Protein AF-0000000076642775 (afdb_homodimer)

InterPro domains:
  IPR006139 D-isomer specific 2-hydroxyacid dehydrogenase, catalytic domain [PF00389] (31-309)
  IPR006140 D-isomer specific 2-hydroxyacid dehydrogenase, NAD-binding domain [PF02826] (105-279)
  IPR036291 NAD(P)-binding domain superfamily [SSF51735] (96-280)
  IPR050223 D-isomer specific 2-hydroxyacid dehydrogenase [PTHR10996] (38-307)

Radius of gyration: 27.58 Å; Cα contacts (8 Å, |Δi|>4): 1454; chains: 2; bounding box: 55×89×61 Å

Organism: NCBI:txid1194090

pLDDT: mean 93.93, std 5.9, range [63.41, 98.88]

Foldseek 3Di:
DEEEEEACPLVVLVVLQVVLQVVYHYDYDYQVCCLVCQQPHAEYEYDPHAAELVSVVSHDHQEYEYLADDPPRYPVVSSVVSNHWYFYDFCLQQCLLLLLLVVQVVLVVCLQQVVVCVVVCVVVVHPDDDDGHALAPFEEEEEDCGNNNLSNLQVSVVSNYAYEYEDQCCVVDDHPNHPYYHYPVCLLVRQQRHLEYEYADEDDPVQFCVPAQVSLLSHQFQHEYEYLHEQRNHDVVSVLVCQVVSRYQEYEYAYHPDPPDDPVPSNVVGRYHYHPNCSSVDPRNSNRSSVLSSQQVVCVVVVHHRPRTPDDD/DEEEEEACPLVVLVVLQVVLQVVYHYDYDYQVCCLVCQQPHAEYEYDPHAAELVSVVSHDHQEYEYLADDPPRYPQVSSVVSNHWYFYDFCLQQCLLLLLLVVQVVLVVCLQQVVVCVVVCVVVVHPDDDDGHALAPFEEEEEDCGSNNLSNLQVSVVSNYAYEYEDQCCVVDDHPNHPYYHYPVCLLVRQQRHLEYEYADEDDPVQFCVPAQVSLLSHQFQHEYEYLHEQRNHDVVSVLVCQVVSRYQEYEYAYHPDPPDDPVPSNVVGRYHYHPNCSSVDPRNSNRSSVLSSQQVVCVVVVHHRPRTPDDD

Secondary structure (DSSP, 8-state):
-EEEEE--TTTHHHHHHGGGGTTSEEEEE-GGGGGGTGGG-SEEEESS--B-HHHHHH----EEE-SSS--TTB-HHHHHHTT-EEE---GGGTSHHHHHHHHHHHHHHHHHTTGGGHHHHHHTT--S-S-B--STT-EEEEE--SHHHHHHHHHHHHTT-EEEEE-S-GGG---TT-SEEE-GGGHHHHHTT-SEEEE-PPP-GGGTT-B-HHHHHTSPTT-EEEE-S-GGGB-HHHHHHHHHTTSSSEEEES--SSSSPPTT-GGGGSSEEE--S-TT-BHHHHHHHHHHHHHHHHHHHTTPPPTTBSS--/-EEEEE--TTTHHHHHHGGGGTTSEEEEE-GGGGGGTGGG-SEEEESS--B-HHHHHH----EEE-SSS--TTB-HHHHHHTT-EEE---GGGTSHHHHHHHHHHHHHHHHHTTGGGHHHHHHTT--S-S-B--STT-EEEEE--SHHHHHHHHHHHHTT-EEEEE-S-GGG-PPTT-SEEE-GGGHHHHHTT-SEEEE-PPP-GGGTT-B-HHHHHTSPTT-EEEE-S-GGGB-HHHHHHHHHTTSSSEEEES--SSSSPPTT-GGGGSSEEE-SS-TT-BHHHHHHHHHHHHHHHHHHHTTPPPTTBSS--

Structure (mmCIF, N/CA/C/O backbone):
data_AF-0000000076642775-model_v1
#
loop_
_entity.id
_entity.type
_entity.pdbx_description
1 polymer 'Phosphoglycerate dehydrogenase'
#
loop_
_atom_site.group_PDB
_atom_site.id
_atom_site.type_symbol
_atom_site.label_atom_id
_atom_site.label_alt_id
_atom_site.label_comp_id
_atom_site.label_asym_id
_atom_site.label_entity_id
_atom_site.label_seq_id
_atom_site.pdbx_PDB_ins_code
_atom_site.Cartn_x
_atom_site.Cartn_y
_atom_site.Cartn_z
_atom_site.occupancy
_atom_site.B_iso_or_equiv
_atom_site.auth_seq_id
_atom_site.auth_comp_id
_atom_site.auth_asym_id
_atom_site.auth_atom_id
_atom_site.pdbx_PDB_model_num
ATOM 1 N N . MET A 1 1 ? -13.242 35.156 22.125 1 94.12 1 MET A N 1
ATOM 2 C CA . MET A 1 1 ? -11.938 35.375 21.5 1 94.12 1 MET A CA 1
ATOM 3 C C . MET A 1 1 ? -12.047 35.312 19.984 1 94.12 1 MET A C 1
ATOM 5 O O . MET A 1 1 ? -12.883 34.594 19.453 1 94.12 1 MET A O 1
ATOM 9 N N . ASN A 1 2 ? -11.219 36.156 19.344 1 96.5 2 ASN A N 1
ATOM 10 C CA . ASN A 1 2 ? -11.172 36.188 17.891 1 96.5 2 ASN A CA 1
ATOM 11 C C . ASN A 1 2 ? -10.039 35.344 17.344 1 96.5 2 ASN A C 1
ATOM 13 O O . ASN A 1 2 ? -8.875 35.531 17.703 1 96.5 2 ASN A O 1
ATOM 17 N N . ILE A 1 3 ? -10.469 34.375 16.5 1 95.62 3 ILE A N 1
ATOM 18 C CA . ILE A 1 3 ? -9.5 33.438 15.906 1 95.62 3 ILE A CA 1
ATOM 19 C C . ILE A 1 3 ? -9.383 33.719 14.406 1 95.62 3 ILE A C 1
ATOM 21 O O . ILE A 1 3 ? -10.398 33.844 13.711 1 95.62 3 ILE A O 1
ATOM 25 N N . LEU A 1 4 ? -8.133 33.875 13.953 1 93.31 4 LEU A N 1
ATOM 26 C CA . LEU A 1 4 ? -7.883 34.094 12.539 1 93.31 4 LEU A CA 1
ATOM 27 C C . LEU A 1 4 ? -7.172 32.906 11.906 1 93.31 4 LEU A C 1
ATOM 29 O O . LEU A 1 4 ? -6.047 32.594 12.289 1 93.31 4 LEU A O 1
ATOM 33 N N . PHE A 1 5 ? -7.836 32.25 11.023 1 91.12 5 PHE A N 1
ATOM 34 C CA . PHE A 1 5 ? -7.227 31.203 10.203 1 91.12 5 PHE A CA 1
ATOM 35 C C . PHE A 1 5 ? -6.691 31.781 8.898 1 91.12 5 PHE A C 1
ATOM 37 O O . PHE A 1 5 ? -7.457 32.281 8.07 1 91.12 5 PHE A O 1
ATOM 44 N N . CYS A 1 6 ? -5.352 31.641 8.797 1 87.5 6 CYS A N 1
ATOM 45 C CA . CYS A 1 6 ? -4.672 32.344 7.711 1 87.5 6 CYS A CA 1
ATOM 46 C C . CYS A 1 6 ? -4.258 31.359 6.617 1 87.5 6 CYS A C 1
ATOM 48 O O . CYS A 1 6 ? -3.207 30.734 6.711 1 87.5 6 CYS A O 1
ATOM 50 N N . GLY A 1 7 ? -5.035 31.328 5.531 1 77.12 7 GLY A N 1
ATOM 51 C CA . GLY A 1 7 ? -4.668 30.516 4.383 1 77.12 7 GLY A CA 1
ATOM 52 C C . GLY A 1 7 ? -5.828 29.719 3.824 1 77.12 7 GLY A C 1
ATOM 53 O O . GLY A 1 7 ? -6.707 29.281 4.574 1 77.12 7 GLY A O 1
ATOM 54 N N . GLU A 1 8 ? -5.906 29.672 2.562 1 68.25 8 GLU A N 1
ATOM 55 C CA . GLU A 1 8 ? -6.996 28.938 1.918 1 68.25 8 GLU A CA 1
ATOM 56 C C . GLU A 1 8 ? -6.512 27.594 1.368 1 68.25 8 GLU A C 1
ATOM 58 O O . GLU A 1 8 ? -7.293 26.844 0.789 1 68.25 8 GLU A O 1
ATOM 63 N N . GLY A 1 9 ? -5.152 27.438 1.604 1 65.69 9 GLY A N 1
ATOM 64 C CA . GLY A 1 9 ? -4.672 26.125 1.175 1 65.69 9 GLY A CA 1
ATOM 65 C C . GLY A 1 9 ? -5.137 25 2.074 1 65.69 9 GLY A C 1
ATOM 66 O O . GLY A 1 9 ? -5.523 25.234 3.221 1 65.69 9 GLY A O 1
ATOM 67 N N . PHE A 1 10 ? -5.266 23.75 1.593 1 67.06 10 PHE A N 1
ATOM 68 C CA . PHE A 1 10 ? -5.73 22.594 2.344 1 67.06 10 PHE A CA 1
ATOM 69 C C . PHE A 1 10 ? -7.098 22.859 2.963 1 67.06 10 PHE A C 1
ATOM 71 O O . PHE A 1 10 ? -7.312 22.578 4.145 1 67.06 10 PHE A O 1
ATOM 78 N N . SER A 1 11 ? -7.852 23.516 2.27 1 63.41 11 SER A N 1
ATOM 79 C CA . SER A 1 11 ? -9.102 24.141 2.695 1 63.41 11 SER A CA 1
ATOM 80 C C . SER A 1 11 ? -9.977 23.156 3.459 1 63.41 11 SER A C 1
ATOM 82 O O . SER A 1 11 ? -10.68 23.531 4.395 1 63.41 11 SER A O 1
ATOM 84 N N . ASN A 1 12 ? -9.766 21.953 3.289 1 78.19 12 ASN A N 1
ATOM 85 C CA . ASN A 1 12 ? -10.633 21 3.975 1 78.19 12 ASN A CA 1
ATOM 86 C C . ASN A 1 12 ? -10.242 20.844 5.441 1 78.19 12 ASN A C 1
ATOM 88 O O . ASN A 1 12 ? -11.023 20.344 6.246 1 78.19 12 ASN A O 1
ATOM 92 N N . ALA A 1 13 ? -9.133 21.375 5.73 1 81.25 13 ALA A N 1
ATOM 93 C CA . ALA A 1 13 ? -8.688 21.344 7.121 1 81.25 13 ALA A CA 1
ATOM 94 C C . ALA A 1 13 ? -9.625 22.141 8.016 1 81.25 13 ALA A C 1
ATOM 96 O O . ALA A 1 13 ? -9.961 21.703 9.117 1 81.25 13 ALA A O 1
ATOM 97 N N . ILE A 1 14 ? -10.117 23.234 7.52 1 84.44 14 ILE A N 1
ATOM 98 C CA . ILE A 1 14 ? -10.93 24.172 8.281 1 84.44 14 ILE A CA 1
ATOM 99 C C . ILE A 1 14 ? -12.289 23.531 8.594 1 84.44 14 ILE A C 1
ATOM 101 O O . ILE A 1 14 ? -12.891 23.812 9.633 1 84.44 14 ILE A O 1
ATOM 105 N N . ASP A 1 15 ? -12.688 22.703 7.734 1 89.06 15 ASP A N 1
ATOM 106 C CA . ASP A 1 15 ? -13.977 22.047 7.91 1 89.06 15 ASP A CA 1
ATOM 107 C C . ASP A 1 15 ? -13.992 21.188 9.172 1 89.06 15 ASP A C 1
ATOM 109 O O . ASP A 1 15 ? -15.039 21 9.797 1 89.06 15 ASP A O 1
ATOM 113 N N . HIS A 1 16 ? -12.852 20.734 9.594 1 90.88 16 HIS A N 1
ATOM 114 C CA . HIS A 1 16 ? -12.75 19.922 10.789 1 90.88 16 HIS A CA 1
ATOM 115 C C . HIS A 1 16 ? -12.625 20.781 12.039 1 90.88 16 HIS A C 1
ATOM 117 O O . HIS A 1 16 ? -12.891 20.312 13.156 1 90.88 16 HIS A O 1
ATOM 123 N N . LEU A 1 17 ? -12.242 21.969 11.805 1 91 17 LEU A N 1
ATOM 124 C CA . LE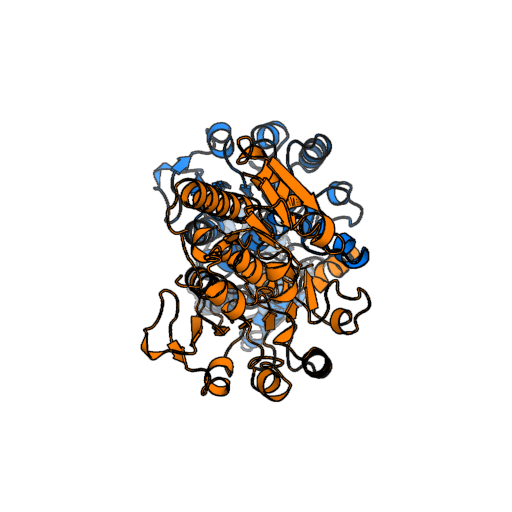U A 1 17 ? -11.984 22.875 12.922 1 91 17 LEU A CA 1
ATOM 125 C C . LEU A 1 17 ? -13.227 23.688 13.273 1 91 17 LEU A C 1
ATOM 127 O O . LEU A 1 17 ? -13.531 23.891 14.445 1 91 17 LEU A O 1
ATOM 131 N N . LYS A 1 18 ? -13.992 24.078 12.273 1 91.44 18 LYS A N 1
ATOM 132 C CA . LYS A 1 18 ? -15.094 25.031 12.391 1 91.44 18 LYS A CA 1
ATOM 133 C C . LYS A 1 18 ? -16.125 24.562 13.414 1 91.44 18 LYS A C 1
ATOM 135 O O . LYS A 1 18 ? -16.5 25.312 14.312 1 91.44 18 LYS A O 1
ATOM 140 N N . PRO A 1 19 ? -16.531 23.328 13.32 1 93.5 19 PRO A N 1
ATOM 141 C CA . PRO A 1 19 ? -17.578 22.891 14.258 1 93.5 19 PRO A CA 1
ATOM 142 C C . PRO A 1 19 ? -17.094 22.875 15.703 1 93.5 19 PRO A C 1
ATOM 144 O O . PRO A 1 19 ? -17.891 23 16.625 1 93.5 19 PRO A O 1
ATOM 147 N N . LEU A 1 20 ? -15.836 22.797 15.93 1 94.38 20 LEU A N 1
ATOM 148 C CA . LEU A 1 20 ? -15.273 22.672 17.266 1 94.38 20 LEU A CA 1
ATOM 149 C C . LEU A 1 20 ? -15.016 24.031 17.891 1 94.38 20 LEU A C 1
ATOM 151 O O . LEU A 1 20 ? -14.75 24.141 19.094 1 94.38 20 LEU A O 1
ATOM 155 N N . LEU A 1 21 ? -15.102 25.094 17.078 1 94.69 21 LEU A N 1
ATOM 156 C CA . LEU A 1 21 ? -14.789 26.438 17.531 1 94.69 21 LEU A CA 1
ATOM 157 C C . LEU A 1 21 ? -16.031 27.312 17.547 1 94.69 21 LEU A C 1
ATOM 159 O O . LEU A 1 21 ? -15.945 28.531 17.391 1 94.69 21 LEU A O 1
ATOM 163 N N . SER A 1 22 ? -17.156 26.703 17.719 1 92.62 22 SER A N 1
ATOM 164 C CA . SER A 1 22 ? -18.438 27.406 17.641 1 92.62 22 SER A CA 1
ATOM 165 C C . SER A 1 22 ? -18.562 28.469 18.734 1 92.62 22 SER A C 1
ATOM 167 O O . SER A 1 22 ? -19.312 29.438 18.578 1 92.62 22 SER A O 1
ATOM 169 N N . ASP A 1 23 ? -17.812 28.344 19.781 1 94.06 23 ASP A N 1
ATOM 170 C CA . ASP A 1 23 ? -17.891 29.281 20.906 1 94.06 23 ASP A CA 1
ATOM 171 C C . ASP A 1 23 ? -17.016 30.516 20.656 1 94.06 23 ASP A C 1
ATOM 173 O O . ASP A 1 23 ? -17.047 31.469 21.422 1 94.06 23 ASP A O 1
ATOM 177 N N . TYR A 1 24 ? -16.25 30.453 19.562 1 95.94 24 TYR A N 1
ATOM 178 C CA . TYR A 1 24 ? -15.32 31.531 19.25 1 95.94 24 TYR A CA 1
ATOM 179 C C . TYR A 1 24 ? -15.68 32.188 17.938 1 95.94 24 TYR A C 1
ATOM 181 O O . TYR A 1 24 ? -16.531 31.703 17.188 1 95.94 24 TYR A O 1
ATOM 189 N N . ASN A 1 25 ? -15.141 33.438 17.703 1 95.88 25 ASN A N 1
ATOM 190 C CA . ASN A 1 25 ? -15.289 34.125 16.422 1 95.88 25 ASN A CA 1
ATOM 191 C C . ASN A 1 25 ? -14.18 33.719 15.453 1 95.88 25 ASN A C 1
ATOM 193 O O . ASN A 1 25 ? -13.109 34.344 15.445 1 95.88 25 ASN A O 1
ATOM 197 N N . LEU A 1 26 ? -14.531 32.75 14.625 1 93.62 26 LEU A N 1
ATOM 198 C CA . LEU A 1 26 ? -13.547 32.25 13.672 1 93.62 26 LEU A CA 1
ATOM 199 C C . LEU A 1 26 ? -13.656 33 12.344 1 93.62 26 LEU A C 1
ATOM 201 O O . LEU A 1 26 ? -14.727 33 11.727 1 93.62 26 LEU A O 1
ATOM 205 N N . ARG A 1 27 ? -12.57 33.625 11.938 1 92 27 ARG A N 1
ATOM 206 C CA . ARG A 1 27 ? -12.477 34.25 10.625 1 92 27 ARG A CA 1
ATOM 207 C C . ARG A 1 27 ? -11.414 33.562 9.766 1 92 27 ARG A C 1
ATOM 209 O O . ARG A 1 27 ? -10.336 33.25 10.25 1 92 27 ARG A O 1
ATOM 216 N N . ILE A 1 28 ? -11.812 33.375 8.523 1 89.81 28 ILE A N 1
ATOM 217 C CA . ILE A 1 28 ? -10.891 32.812 7.539 1 89.81 28 ILE A CA 1
ATOM 218 C C . ILE A 1 28 ? -10.469 33.906 6.551 1 89.81 28 ILE A C 1
ATOM 220 O O . ILE A 1 28 ? -11.305 34.656 6.059 1 89.81 28 ILE A O 1
ATOM 224 N N . CYS A 1 29 ? -9.156 34 6.336 1 87.75 29 CYS A N 1
ATOM 225 C CA . CYS A 1 29 ? -8.711 35 5.371 1 87.75 29 CYS A CA 1
ATOM 226 C C . CYS A 1 29 ? -7.598 34.438 4.488 1 87.75 29 CYS A C 1
ATOM 228 O O . CYS A 1 29 ? -6.859 33.562 4.902 1 87.75 29 CYS A O 1
ATOM 230 N N . PRO A 1 30 ? -7.539 34.938 3.232 1 85.44 30 PRO A N 1
ATOM 231 C CA . PRO A 1 30 ? -6.41 34.531 2.383 1 85.44 30 PRO A CA 1
ATOM 232 C C . PRO A 1 30 ? -5.074 35.062 2.91 1 85.44 30 PRO A C 1
ATOM 234 O O . PRO A 1 30 ? -5.039 35.969 3.727 1 85.44 30 PRO A O 1
ATOM 237 N N . GLU A 1 31 ? -4.035 34.438 2.434 1 81.69 31 GLU A N 1
ATOM 238 C CA . GLU A 1 31 ? -2.682 34.719 2.906 1 81.69 31 GLU A CA 1
ATOM 239 C C . GLU A 1 31 ? -2.334 36.188 2.734 1 81.69 31 GLU A C 1
ATOM 241 O O . GLU A 1 31 ? -1.617 36.75 3.557 1 81.69 31 GLU A O 1
ATOM 246 N N . ASN A 1 32 ? -2.854 36.844 1.762 1 84 32 ASN A N 1
ATOM 247 C CA . ASN A 1 32 ? -2.463 38.219 1.429 1 84 32 ASN A CA 1
ATOM 248 C C . ASN A 1 32 ? -3.336 39.25 2.146 1 84 32 ASN A C 1
ATOM 250 O O . ASN A 1 32 ? -3.154 40.469 1.977 1 84 32 ASN A O 1
ATOM 254 N N . ARG A 1 33 ? -4.211 38.844 3.08 1 88.5 33 ARG A N 1
ATOM 255 C CA . ARG A 1 33 ? -5.109 39.781 3.748 1 88.5 33 ARG A CA 1
ATOM 256 C C . ARG A 1 33 ? -5.023 39.656 5.262 1 88.5 33 ARG A C 1
ATOM 258 O O . ARG A 1 33 ? -5.879 40.156 5.988 1 88.5 33 ARG A O 1
ATOM 265 N N . VAL A 1 34 ? -4.039 39 5.688 1 89.19 34 VAL A N 1
ATOM 266 C CA . VAL A 1 34 ? -3.891 38.719 7.113 1 89.19 34 VAL A CA 1
ATOM 267 C C . VAL A 1 34 ? -3.752 40.031 7.879 1 89.19 34 VAL A C 1
ATOM 269 O O . VAL A 1 34 ? -4.336 40.188 8.953 1 89.19 34 VAL A O 1
ATOM 272 N N . GLN A 1 35 ? -3.049 40.969 7.328 1 88.81 35 GLN A N 1
ATOM 273 C CA . GLN A 1 35 ? -2.775 42.25 7.977 1 88.81 35 GLN A CA 1
ATOM 274 C C . GLN A 1 35 ? -4.066 43.031 8.242 1 88.81 35 GLN A C 1
ATOM 276 O O . GLN A 1 35 ? -4.152 43.781 9.203 1 88.81 35 GLN A O 1
ATOM 281 N N . ASP A 1 36 ? -5.008 42.75 7.434 1 91.81 36 ASP A N 1
ATOM 282 C CA . ASP A 1 36 ? -6.277 43.469 7.539 1 91.81 36 ASP A CA 1
ATOM 283 C C . ASP A 1 36 ? -7.039 43.062 8.797 1 91.81 36 ASP A C 1
ATOM 285 O O . ASP A 1 36 ? -7.941 43.781 9.25 1 91.81 36 ASP A O 1
ATOM 289 N N . HIS A 1 37 ? -6.637 41.969 9.391 1 92.88 37 HIS A N 1
ATOM 290 C CA . HIS A 1 37 ? -7.477 41.406 10.438 1 92.88 37 HIS A CA 1
ATOM 291 C C . HIS A 1 37 ? -6.684 41.188 11.719 1 92.88 37 HIS A C 1
ATOM 293 O O . HIS A 1 37 ? -7.266 40.969 12.789 1 92.88 37 HIS A O 1
ATOM 299 N N . VAL A 1 38 ? -5.422 41.281 11.711 1 92.75 38 VAL A N 1
ATOM 300 C CA . VAL A 1 38 ? -4.535 40.812 12.781 1 92.75 38 VAL A CA 1
ATOM 301 C C . VAL A 1 38 ? -4.742 41.719 14.016 1 92.75 38 VAL A C 1
ATOM 303 O O . VAL A 1 38 ? -4.586 41.25 15.148 1 92.75 38 VAL A O 1
ATOM 306 N N . ALA A 1 39 ? -5.121 43 13.883 1 92.19 39 ALA A N 1
ATOM 307 C CA . ALA A 1 39 ? -5.273 43.938 14.984 1 92.19 39 ALA A CA 1
ATOM 308 C C . ALA A 1 39 ? -6.387 43.5 15.938 1 92.19 39 ALA A C 1
ATOM 310 O O . ALA A 1 39 ? -6.363 43.812 17.125 1 92.19 39 ALA A O 1
ATOM 311 N N . LYS A 1 40 ? -7.359 42.75 15.492 1 93.94 40 LYS A N 1
ATOM 312 C CA . LYS A 1 40 ? -8.508 42.312 16.297 1 93.94 40 LYS A CA 1
ATOM 313 C C . LYS A 1 40 ? -8.469 40.812 16.562 1 93.94 40 LYS A C 1
ATOM 315 O O . LYS A 1 40 ? -9.5 40.219 16.844 1 93.94 40 LYS A O 1
ATOM 320 N N . THR A 1 41 ? -7.332 40.219 16.422 1 95.5 41 THR A N 1
ATOM 321 C CA . THR A 1 41 ? -7.199 38.781 16.516 1 95.5 41 THR A CA 1
ATOM 322 C C . THR A 1 41 ? -6.52 38.406 17.828 1 95.5 41 THR A C 1
ATOM 324 O O . THR A 1 41 ? -5.555 39.031 18.25 1 95.5 41 THR A O 1
ATOM 327 N N . ASP A 1 42 ? -7.039 37.375 18.469 1 96.69 42 ASP A N 1
ATOM 328 C CA . ASP A 1 42 ? -6.461 36.875 19.719 1 96.69 42 ASP A CA 1
ATOM 329 C C . ASP A 1 42 ? -5.555 35.656 19.438 1 96.69 42 ASP A C 1
ATOM 331 O O . ASP A 1 42 ? -4.59 35.438 20.172 1 96.69 42 ASP A O 1
ATOM 335 N N . VAL A 1 43 ? -5.938 34.844 18.484 1 96.94 43 VAL A N 1
ATOM 336 C CA . VAL A 1 43 ? -5.207 33.625 18.109 1 96.94 43 VAL A CA 1
ATOM 337 C C . VAL A 1 43 ? -5.059 33.562 16.594 1 96.94 43 VAL A C 1
ATOM 339 O O . VAL A 1 43 ? -6.031 33.781 15.859 1 96.94 43 VAL A O 1
ATOM 342 N N . ILE A 1 44 ? -3.854 33.312 16.156 1 95.19 44 ILE A N 1
ATOM 343 C CA . ILE A 1 44 ? -3.609 33.125 14.734 1 95.19 44 ILE A CA 1
ATOM 344 C C . ILE A 1 44 ? -3.303 31.672 14.438 1 95.19 44 ILE A C 1
ATOM 346 O O . ILE A 1 44 ? -2.527 31.031 15.164 1 95.19 44 ILE A O 1
ATOM 350 N N . ILE A 1 45 ? -3.93 31.141 13.438 1 92.88 45 ILE A N 1
ATOM 351 C CA . ILE A 1 45 ? -3.646 29.812 12.914 1 92.88 45 ILE A CA 1
ATOM 352 C C . ILE A 1 45 ? -3.092 29.922 11.5 1 92.88 45 ILE A C 1
ATOM 354 O O . ILE A 1 45 ? -3.852 29.984 10.531 1 92.88 45 ILE A O 1
ATOM 358 N N . PRO A 1 46 ? -1.757 29.891 11.492 1 87.88 46 PRO A N 1
ATOM 359 C CA . PRO A 1 46 ? -1.161 30.031 10.164 1 87.88 46 PRO A CA 1
ATOM 360 C C . PRO A 1 46 ? -1.167 28.719 9.375 1 87.88 46 PRO A C 1
ATOM 362 O O . PRO A 1 46 ? -0.979 27.656 9.945 1 87.88 46 PRO A O 1
ATOM 365 N N . PHE A 1 47 ? -1.426 28.719 8.086 1 72.81 47 PHE A N 1
ATOM 366 C CA . PHE A 1 47 ? -1.277 27.562 7.207 1 72.81 47 PHE A CA 1
ATOM 367 C C . PHE A 1 47 ? -0.156 27.781 6.199 1 72.81 47 PHE A C 1
ATOM 369 O O . PHE A 1 47 ? 0.774 26.984 6.105 1 72.81 47 PHE A O 1
ATOM 376 N N . ILE A 1 48 ? -0.158 28.812 5.387 1 67.38 48 ILE A N 1
ATOM 377 C CA . ILE A 1 48 ? 0.898 29.125 4.43 1 67.38 48 ILE A CA 1
ATOM 378 C C . ILE A 1 48 ? 1.331 30.578 4.594 1 67.38 48 ILE A C 1
ATOM 380 O O . ILE A 1 48 ? 2.096 31.109 3.777 1 67.38 48 ILE A O 1
ATOM 384 N N . THR A 1 49 ? 1.001 31.078 5.688 1 76.25 49 THR A N 1
ATOM 385 C CA . THR A 1 49 ? 1.269 32.5 5.906 1 76.25 49 THR A CA 1
ATOM 386 C C . THR A 1 49 ? 2.428 32.688 6.883 1 76.25 49 THR A C 1
ATOM 388 O O . THR A 1 49 ? 2.451 32.094 7.953 1 76.25 49 THR A O 1
ATOM 391 N N . ASN A 1 50 ? 3.221 33.625 6.527 1 84.12 50 ASN A N 1
ATOM 392 C CA . ASN A 1 50 ? 4.332 33.938 7.414 1 84.12 50 ASN A CA 1
ATOM 393 C C . ASN A 1 50 ? 3.875 34.781 8.602 1 84.12 50 ASN A C 1
ATOM 395 O O . ASN A 1 50 ? 3.178 35.781 8.438 1 84.12 50 ASN A O 1
ATOM 399 N N . VAL A 1 51 ? 4.184 34.375 9.766 1 92 51 VAL A N 1
ATOM 400 C CA . VAL A 1 51 ? 3.953 35.125 11 1 92 51 VAL A CA 1
ATOM 401 C C . VAL A 1 51 ? 5.281 35.625 11.555 1 92 51 VAL A C 1
ATOM 403 O O . VAL A 1 51 ? 5.84 35.031 12.484 1 92 51 VAL A O 1
ATOM 406 N N . ASP A 1 52 ? 5.707 36.75 10.977 1 92.88 52 ASP A N 1
ATOM 407 C CA . ASP A 1 52 ? 6.996 37.312 11.359 1 92.88 52 ASP A CA 1
ATOM 408 C C . ASP A 1 52 ? 6.812 38.469 12.352 1 92.88 52 ASP A C 1
ATOM 410 O O . ASP A 1 52 ? 5.695 38.75 12.805 1 92.88 52 ASP A O 1
ATOM 414 N N . GLU A 1 53 ? 7.902 39.094 12.664 1 94.19 53 GLU A N 1
ATOM 415 C CA . GLU A 1 53 ? 7.891 40.156 13.656 1 94.19 53 GLU A CA 1
ATOM 416 C C . GLU A 1 53 ? 7.023 41.312 13.203 1 94.19 53 GLU A C 1
ATOM 418 O O . GLU A 1 53 ? 6.328 41.938 14.008 1 94.19 53 GLU A O 1
ATOM 423 N N . LYS A 1 54 ? 7.055 41.562 11.93 1 92.94 54 LYS A N 1
ATOM 424 C CA . LYS A 1 54 ? 6.266 42.688 11.383 1 92.94 54 LYS A CA 1
ATOM 425 C C . LYS A 1 54 ? 4.777 42.469 11.633 1 92.94 54 LYS A C 1
ATOM 427 O O . LYS A 1 54 ? 4.07 43.375 12.039 1 92.94 54 LYS A O 1
ATOM 432 N N . LEU A 1 55 ? 4.398 41.281 11.383 1 92.88 55 LEU A N 1
ATOM 433 C CA . LEU A 1 55 ? 2.994 40.938 11.594 1 92.88 55 LEU A CA 1
ATOM 434 C C . LEU A 1 55 ? 2.646 40.969 13.078 1 92.88 55 LEU A C 1
ATOM 436 O O . LEU A 1 55 ? 1.564 41.438 13.453 1 92.88 55 LEU A O 1
ATOM 440 N N . MET A 1 56 ? 3.494 40.5 13.953 1 94 56 MET A N 1
ATOM 441 C CA . MET A 1 56 ? 3.271 40.438 15.398 1 94 56 MET A CA 1
ATOM 442 C C . MET A 1 56 ? 3.115 41.844 15.984 1 94 56 MET A C 1
ATOM 444 O O . MET A 1 56 ? 2.348 42.062 16.922 1 94 56 MET A O 1
ATOM 448 N N . LYS A 1 57 ? 3.814 42.781 15.414 1 91.5 57 LYS A N 1
ATOM 449 C CA . LYS A 1 57 ? 3.768 44.156 15.883 1 91.5 57 LYS A CA 1
ATOM 450 C C . LYS A 1 57 ? 2.445 44.812 15.508 1 91.5 57 LYS A C 1
ATOM 452 O O . LYS A 1 57 ? 2.027 45.781 16.141 1 91.5 57 LYS A O 1
ATOM 457 N N . GLN A 1 58 ? 1.919 44.281 14.492 1 90.75 58 GLN A N 1
ATOM 458 C CA . GLN A 1 58 ? 0.673 44.875 13.992 1 90.75 58 GLN A CA 1
ATOM 459 C C . GLN A 1 58 ? -0.534 44.25 14.695 1 90.75 58 GLN A C 1
ATOM 461 O O . GLN A 1 58 ? -1.656 44.75 14.562 1 90.75 58 GLN A O 1
ATOM 466 N N . GLY A 1 59 ? -0.276 43.188 15.438 1 88.19 59 GLY A N 1
ATOM 467 C CA . GLY A 1 59 ? -1.405 42.469 16.016 1 88.19 59 GLY A CA 1
ATOM 468 C C . GLY A 1 59 ? -1.412 42.5 17.531 1 88.19 59 GLY A C 1
ATOM 469 O O . GLY A 1 59 ? -0.528 43.094 18.156 1 88.19 59 GLY A O 1
ATOM 470 N N . ASN A 1 60 ? -2.51 42 18.156 1 89 60 ASN A N 1
ATOM 471 C CA . ASN A 1 60 ? -2.666 41.875 19.594 1 89 60 ASN A CA 1
ATOM 472 C C . ASN A 1 60 ? -2.904 40.438 20.031 1 89 60 ASN A C 1
ATOM 474 O O . ASN A 1 60 ? -3.465 40.188 21.094 1 89 60 ASN A O 1
ATOM 478 N N . PHE A 1 61 ? -2.479 39.562 19.188 1 94.88 61 PHE A N 1
ATOM 479 C CA . PHE A 1 61 ? -2.732 38.156 19.5 1 94.88 61 PHE A CA 1
ATOM 480 C C . PHE A 1 61 ? -1.676 37.625 20.453 1 94.88 61 PHE A C 1
ATOM 482 O O . PHE A 1 61 ? -0.561 38.125 20.516 1 94.88 61 PHE A O 1
ATOM 489 N N . GLY A 1 62 ? -2.057 36.562 21.172 1 96.88 62 GLY A N 1
ATOM 490 C CA . GLY A 1 62 ? -1.161 36 22.172 1 96.88 62 GLY A CA 1
ATOM 491 C C . GLY A 1 62 ? -0.821 34.531 21.891 1 96.88 62 GLY A C 1
ATOM 492 O O . GLY A 1 62 ? -0.029 33.938 22.625 1 96.88 62 GLY A O 1
ATOM 493 N N . LEU A 1 63 ? -1.38 33.969 20.844 1 97.69 63 LEU A N 1
ATOM 494 C CA . LEU A 1 63 ? -1.137 32.562 20.484 1 97.69 63 LEU A CA 1
ATOM 495 C C . LEU A 1 63 ? -1.072 32.406 18.984 1 97.69 63 LEU A C 1
ATOM 497 O O . LEU A 1 63 ? -1.979 32.812 18.266 1 97.69 63 LEU A O 1
ATOM 501 N N . VAL A 1 64 ? 0.057 31.859 18.562 1 96.81 64 VAL A N 1
ATOM 502 C CA . VAL A 1 64 ? 0.182 31.312 17.219 1 96.81 64 VAL A CA 1
ATOM 503 C C . VAL A 1 64 ? 0.063 29.781 17.266 1 96.81 64 VAL A C 1
ATOM 505 O O . VAL A 1 64 ? 0.978 29.109 17.734 1 96.81 64 VAL A O 1
ATOM 508 N N . GLN A 1 65 ? -1.05 29.281 16.781 1 96.12 65 GLN A N 1
ATOM 509 C CA . GLN A 1 65 ? -1.32 27.859 16.797 1 96.12 65 GLN A CA 1
ATOM 510 C C . GLN A 1 65 ? -1.231 27.266 15.391 1 96.12 65 GLN A C 1
ATOM 512 O O . GLN A 1 65 ? -2.195 27.328 14.625 1 96.12 65 GLN A O 1
ATOM 517 N N . GLN A 1 66 ? -0.115 26.641 15.219 1 92.88 66 GLN A N 1
ATOM 518 C CA . GLN A 1 66 ? 0.048 25.984 13.922 1 92.88 66 GLN A CA 1
ATOM 519 C C . GLN A 1 66 ? -0.92 24.812 13.773 1 92.88 66 GLN A C 1
ATOM 521 O O . GLN A 1 66 ? -1.115 24.047 14.711 1 92.88 66 GLN A O 1
ATOM 526 N N . PHE A 1 67 ? -1.592 24.734 12.617 1 89.81 67 PHE A N 1
ATOM 527 C CA . PHE A 1 67 ? -2.406 23.578 12.281 1 89.81 67 PHE A CA 1
ATOM 528 C C . PHE A 1 67 ? -1.551 22.469 11.672 1 89.81 67 PHE A C 1
ATOM 530 O O . PHE A 1 67 ? -1.653 22.188 10.477 1 89.81 67 PHE A O 1
ATOM 537 N N . GLY A 1 68 ? -0.656 21.891 12.344 1 89.69 68 GLY A N 1
ATOM 538 C CA . GLY A 1 68 ? 0.26 20.859 11.891 1 89.69 68 GLY A CA 1
ATOM 539 C C . GLY A 1 68 ? 1.607 20.906 12.586 1 89.69 68 GLY A C 1
ATOM 540 O O . GLY A 1 68 ? 1.726 21.469 13.688 1 89.69 68 GLY A O 1
ATOM 541 N N . VAL A 1 69 ? 2.568 20.344 11.93 1 87.81 69 VAL A N 1
ATOM 542 C CA . VAL A 1 69 ? 3.844 20.094 12.594 1 87.81 69 VAL A CA 1
ATOM 543 C C . VAL A 1 69 ? 4.812 21.234 12.305 1 87.81 69 VAL A C 1
ATOM 545 O O . VAL A 1 69 ? 5.562 21.656 13.188 1 87.81 69 VAL A O 1
ATOM 548 N N . GLY A 1 70 ? 4.824 21.734 11.094 1 84.56 70 GLY A N 1
ATOM 549 C CA . GLY A 1 70 ? 5.852 22.656 10.625 1 84.56 70 GLY A CA 1
ATOM 550 C C . GLY A 1 70 ? 5.691 24.062 11.164 1 84.56 70 GLY A C 1
ATOM 551 O O . GLY A 1 70 ? 4.578 24.578 11.234 1 84.56 70 GLY A O 1
ATOM 552 N N . LEU A 1 71 ? 6.789 24.688 11.594 1 86.88 71 LEU A N 1
ATOM 553 C CA . LEU A 1 71 ? 6.785 26.047 12.133 1 86.88 71 LEU A CA 1
ATOM 554 C C . LEU A 1 71 ? 7.684 26.953 11.312 1 86.88 71 LEU A C 1
ATOM 556 O O . LEU A 1 71 ? 8.109 28.016 11.789 1 86.88 71 LEU A O 1
ATOM 560 N N . GLY A 1 72 ? 7.914 26.469 10.062 1 78.88 72 GLY A N 1
ATOM 561 C CA . GLY A 1 72 ? 8.828 27.203 9.203 1 78.88 72 GLY A CA 1
ATOM 562 C C . GLY A 1 72 ? 8.359 28.609 8.891 1 78.88 72 GLY A C 1
ATOM 563 O O . GLY A 1 72 ? 9.164 29.469 8.523 1 78.88 72 GLY A O 1
ATOM 564 N N . VAL A 1 73 ? 7.141 28.906 9.125 1 81.5 73 VAL A N 1
ATOM 565 C CA . VAL A 1 73 ? 6.578 30.188 8.711 1 81.5 73 VAL A CA 1
ATOM 566 C C . VAL A 1 73 ? 6.453 31.109 9.922 1 81.5 73 VAL A C 1
ATOM 568 O O . VAL A 1 73 ? 5.93 32.219 9.82 1 81.5 73 VAL A O 1
ATOM 571 N N . VAL A 1 74 ? 6.895 30.734 11.062 1 92.25 74 VAL A N 1
ATOM 572 C CA . VAL A 1 74 ? 6.707 31.5 12.289 1 92.25 74 VAL A CA 1
ATOM 573 C C . VAL A 1 74 ? 8.062 31.938 12.844 1 92.25 74 VAL A C 1
ATOM 575 O O . VAL A 1 74 ? 8.969 31.109 12.992 1 92.25 74 VAL A O 1
ATOM 578 N N . ASP A 1 75 ? 8.258 33.188 13.062 1 94.56 75 ASP A N 1
ATOM 579 C CA . ASP A 1 75 ? 9.43 33.688 13.766 1 94.56 75 ASP A CA 1
ATOM 580 C C . 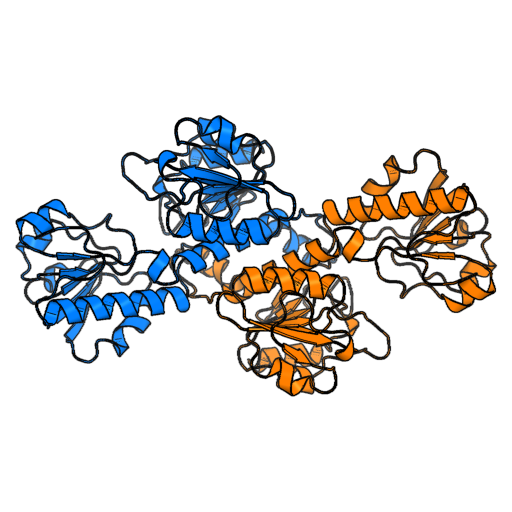ASP A 1 75 ? 9.312 33.469 15.266 1 94.56 75 ASP A C 1
ATOM 582 O O . ASP A 1 75 ? 8.867 34.344 16 1 94.56 75 ASP A O 1
ATOM 586 N N . ILE A 1 76 ? 9.812 32.375 15.719 1 95.88 76 ILE A N 1
ATOM 587 C CA . ILE A 1 76 ? 9.617 31.922 17.094 1 95.88 76 ILE A CA 1
ATOM 588 C C . ILE A 1 76 ? 10.32 32.875 18.062 1 95.88 76 ILE A C 1
ATOM 590 O O . ILE A 1 76 ? 9.805 33.156 19.125 1 95.88 76 ILE A O 1
ATOM 594 N N . GLU A 1 77 ? 11.5 33.312 17.688 1 95.88 77 GLU A N 1
ATOM 595 C CA . GLU A 1 77 ? 12.242 34.219 18.531 1 95.88 77 GLU A CA 1
ATOM 596 C C . GLU A 1 77 ? 11.469 35.531 18.75 1 95.88 77 GLU A C 1
ATOM 598 O O . GLU A 1 77 ? 11.352 36 19.875 1 95.88 77 GLU A O 1
ATOM 603 N N . ALA A 1 78 ? 10.992 36.062 17.656 1 96.56 78 ALA A N 1
ATOM 604 C CA . ALA A 1 78 ? 10.195 37.281 17.75 1 96.56 78 ALA A CA 1
ATOM 605 C C . ALA A 1 78 ? 8.945 37.062 18.594 1 96.56 78 ALA A C 1
ATOM 607 O O . ALA A 1 78 ? 8.57 37.906 19.391 1 96.56 78 ALA A O 1
ATOM 608 N N . ALA A 1 79 ? 8.297 35.906 18.438 1 97.31 79 ALA A N 1
ATOM 609 C CA . ALA A 1 79 ? 7.109 35.562 19.219 1 97.31 79 ALA A CA 1
ATOM 610 C C . ALA A 1 79 ? 7.438 35.531 20.719 1 97.31 79 ALA A C 1
ATOM 612 O O . ALA A 1 79 ? 6.688 36.031 21.531 1 97.31 79 ALA A O 1
ATOM 613 N N . THR A 1 80 ? 8.547 34.938 21.031 1 97.06 80 THR A N 1
ATOM 614 C CA . THR A 1 80 ? 8.977 34.812 22.406 1 97.06 80 THR A CA 1
ATOM 615 C C . THR A 1 80 ? 9.227 36.188 23.031 1 97.06 80 THR A C 1
ATOM 617 O O . THR A 1 80 ? 8.766 36.469 24.141 1 97.06 80 THR A O 1
ATOM 620 N N . ARG A 1 81 ? 9.891 37.062 22.297 1 96.38 81 ARG A N 1
ATOM 621 C CA . ARG A 1 81 ? 10.18 38.406 22.766 1 96.38 81 ARG A CA 1
ATOM 622 C C . ARG A 1 81 ? 8.898 39.188 23.016 1 96.38 81 ARG A C 1
ATOM 624 O O . ARG A 1 81 ? 8.828 40 23.938 1 96.38 81 ARG A O 1
ATOM 631 N N . ASN A 1 82 ? 7.918 38.938 22.25 1 95.81 82 ASN A N 1
ATOM 632 C CA . ASN A 1 82 ? 6.656 39.688 22.344 1 95.81 82 ASN A CA 1
ATOM 633 C C . ASN A 1 82 ? 5.66 38.938 23.25 1 95.81 82 ASN A C 1
ATOM 635 O O . ASN A 1 82 ? 4.48 39.312 23.297 1 95.81 82 ASN A O 1
ATOM 639 N N . LYS A 1 83 ? 6.098 37.844 23.875 1 96.12 83 LYS A N 1
ATOM 640 C CA . LYS A 1 83 ? 5.305 37.062 24.828 1 96.12 83 LYS A CA 1
ATOM 641 C C . LYS A 1 83 ? 4.082 36.469 24.141 1 96.12 83 LYS A C 1
ATOM 643 O O . LYS A 1 83 ? 2.975 36.5 24.688 1 96.12 83 LYS A O 1
ATOM 648 N N . ILE A 1 84 ? 4.285 36 22.953 1 97.44 84 ILE A N 1
ATOM 649 C CA . ILE A 1 84 ? 3.279 35.281 22.188 1 97.44 84 ILE A CA 1
ATOM 650 C C . ILE A 1 84 ? 3.605 33.781 22.188 1 97.44 84 ILE A C 1
ATOM 652 O O . ILE A 1 84 ? 4.703 33.406 21.797 1 97.44 84 ILE A O 1
ATOM 656 N N . TRP A 1 85 ? 2.664 32.938 22.609 1 97.81 85 TRP A N 1
ATOM 657 C CA . TRP A 1 85 ? 2.863 31.516 22.547 1 97.81 85 TRP A CA 1
ATOM 658 C C . TRP A 1 85 ? 2.896 31.031 21.094 1 97.81 85 TRP A C 1
ATOM 660 O O . TRP A 1 85 ? 2.135 31.516 20.25 1 97.81 85 TRP A O 1
ATOM 670 N N . VAL A 1 86 ? 3.803 30.094 20.812 1 97.81 86 VAL A N 1
ATOM 671 C CA . VAL A 1 86 ? 3.816 29.359 19.562 1 97.81 86 VAL A CA 1
ATOM 672 C C . VAL A 1 86 ? 3.646 27.875 19.828 1 97.81 86 VAL A C 1
ATOM 674 O O . VAL A 1 86 ? 4.43 27.281 20.578 1 97.81 86 VAL A O 1
ATOM 677 N N . ALA A 1 87 ? 2.617 27.312 19.328 1 97.12 87 ALA A N 1
ATOM 678 C CA . ALA A 1 87 ? 2.365 25.891 19.547 1 97.12 87 ALA A CA 1
ATOM 679 C C . ALA A 1 87 ? 2.125 25.172 18.219 1 97.12 87 ALA A C 1
ATOM 681 O O . ALA A 1 87 ? 1.73 25.797 17.234 1 97.12 87 ALA A O 1
ATOM 682 N N . ARG A 1 88 ? 2.492 23.906 18.172 1 95.19 88 ARG A N 1
ATOM 683 C CA . ARG A 1 88 ? 2.273 23.062 17 1 95.19 88 ARG A CA 1
ATOM 684 C C . ARG A 1 88 ? 1.603 21.75 17.375 1 95.19 88 ARG A C 1
ATOM 686 O O . ARG A 1 88 ? 1.296 21.531 18.562 1 95.19 88 ARG A O 1
ATOM 693 N N . VAL A 1 89 ? 1.255 20.984 16.422 1 95 89 VAL A N 1
ATOM 694 C CA . VAL A 1 89 ? 0.698 19.656 16.641 1 95 89 VAL A CA 1
ATOM 695 C C . VAL A 1 89 ? 1.699 18.594 16.188 1 95 89 VAL A C 1
ATOM 697 O O . VAL A 1 89 ? 1.874 18.359 14.992 1 95 89 VAL A O 1
ATOM 700 N N . PRO A 1 90 ? 2.328 17.906 17.141 1 94.75 90 PRO A N 1
ATOM 701 C CA . PRO A 1 90 ? 3.254 16.844 16.719 1 94.75 90 PRO A CA 1
ATOM 702 C C . PRO A 1 90 ? 2.578 15.773 15.875 1 94.75 90 PRO A C 1
ATOM 704 O O . PRO A 1 90 ? 1.431 15.406 16.141 1 94.75 90 PRO A O 1
ATOM 707 N N . SER A 1 91 ? 3.311 15.219 14.898 1 94.31 91 SER A N 1
ATOM 708 C CA . SER A 1 91 ? 2.725 14.273 13.953 1 94.31 91 SER A CA 1
ATOM 709 C C . SER A 1 91 ? 2.279 13 14.656 1 94.31 91 SER A C 1
ATOM 711 O O . SER A 1 91 ? 1.308 12.359 14.242 1 94.31 91 SER A O 1
ATOM 713 N N . ALA A 1 92 ? 2.945 12.625 15.75 1 94 92 ALA A N 1
ATOM 714 C CA . ALA A 1 92 ? 2.68 11.367 16.438 1 94 92 ALA A CA 1
ATOM 715 C C . ALA A 1 92 ? 1.4 11.461 17.266 1 94 92 ALA A C 1
ATOM 717 O O . ALA A 1 92 ? 0.879 10.438 17.719 1 94 92 ALA A O 1
ATOM 718 N N . GLU A 1 93 ? 0.845 12.68 17.375 1 95.06 93 GLU A N 1
ATOM 719 C CA . GLU A 1 93 ? -0.261 12.875 18.312 1 95.06 93 GLU A CA 1
ATOM 720 C C . GLU A 1 93 ? -1.576 13.094 17.562 1 95.06 93 GLU A C 1
ATOM 722 O O . GLU A 1 93 ? -2.637 13.188 18.188 1 95.06 93 GLU A O 1
ATOM 727 N N . SER A 1 94 ? -1.54 13.125 16.25 1 95.69 94 SER A N 1
ATOM 728 C CA . SER A 1 94 ? -2.711 13.625 15.539 1 95.69 94 SER A CA 1
ATOM 729 C C . SER A 1 94 ? -3.195 12.617 14.5 1 95.69 94 SER A C 1
ATOM 731 O O . SER A 1 94 ? -4.23 12.828 13.859 1 95.69 94 SER A O 1
ATOM 733 N N . GLY A 1 95 ? -2.514 11.539 14.297 1 96.38 95 GLY A N 1
ATOM 734 C CA . GLY A 1 95 ? -2.822 10.648 13.188 1 96.38 95 GLY A CA 1
ATOM 735 C C . GLY A 1 95 ? -2.09 11.008 11.906 1 96.38 95 GLY A C 1
ATOM 736 O O . GLY A 1 95 ? -2.16 10.273 10.914 1 96.38 95 GLY A O 1
ATOM 737 N N . ASN A 1 96 ? -1.382 12.133 11.984 1 96.69 96 ASN A N 1
ATOM 738 C CA . ASN A 1 96 ? -0.608 12.555 10.82 1 96.69 96 ASN A CA 1
ATOM 739 C C . ASN A 1 96 ? 0.539 11.594 10.523 1 96.69 96 ASN A C 1
ATOM 741 O O . ASN A 1 96 ? 0.748 11.203 9.375 1 96.69 96 ASN A O 1
ATOM 745 N N . ALA A 1 97 ? 1.272 11.188 11.578 1 97.25 97 ALA A N 1
ATOM 746 C CA . ALA A 1 97 ? 2.41 10.289 11.406 1 97.25 97 ALA A CA 1
ATOM 747 C C . ALA A 1 97 ? 1.979 8.977 10.75 1 97.25 97 ALA A C 1
ATOM 749 O O . ALA A 1 97 ? 2.605 8.523 9.789 1 97.25 97 ALA A O 1
ATOM 750 N N . GLU A 1 98 ? 0.897 8.438 11.227 1 97.88 98 GLU A N 1
ATOM 751 C CA . GLU A 1 98 ? 0.374 7.188 10.688 1 97.88 98 GLU A CA 1
ATOM 752 C C . GLU A 1 98 ? -0.109 7.363 9.25 1 97.88 98 GLU A C 1
ATOM 754 O O . GLU A 1 98 ? 0.108 6.492 8.406 1 97.88 98 GLU A O 1
ATOM 759 N N . SER A 1 99 ? -0.784 8.484 9.008 1 98.06 99 SER A N 1
ATOM 760 C CA . SER A 1 99 ? -1.28 8.781 7.664 1 98.06 99 SER A CA 1
ATOM 761 C C . SER A 1 99 ? -0.139 8.852 6.656 1 98.06 99 SER A C 1
ATOM 763 O O . SER A 1 99 ? -0.217 8.258 5.578 1 98.06 99 SER A O 1
ATOM 765 N N . VAL A 1 100 ? 0.87 9.555 7.016 1 98.12 100 VAL A N 1
ATOM 766 C CA . VAL A 1 100 ? 1.999 9.766 6.113 1 98.12 100 VAL A CA 1
ATOM 767 C C . VAL A 1 100 ? 2.756 8.453 5.922 1 98.12 100 VAL A C 1
ATOM 769 O O . VAL A 1 100 ? 3.217 8.148 4.82 1 98.12 100 VAL A O 1
ATOM 772 N N . ALA A 1 101 ? 2.908 7.656 6.984 1 98.5 101 ALA A N 1
ATOM 773 C CA . ALA A 1 101 ? 3.568 6.355 6.898 1 98.5 101 ALA A CA 1
ATOM 774 C C . ALA A 1 101 ? 2.844 5.438 5.918 1 98.5 101 ALA A C 1
ATOM 776 O O . ALA A 1 101 ? 3.479 4.793 5.078 1 98.5 101 ALA A O 1
ATOM 777 N N . GLU A 1 102 ? 1.513 5.383 6.023 1 98.62 102 GLU A N 1
ATOM 778 C CA . GLU A 1 102 ? 0.72 4.59 5.09 1 98.62 102 GLU A CA 1
ATOM 779 C C . GLU A 1 102 ? 0.929 5.059 3.654 1 98.62 102 GLU A C 1
ATOM 781 O O . GLU A 1 102 ? 1.023 4.238 2.736 1 98.62 102 GLU A O 1
ATOM 786 N N . HIS A 1 103 ? 0.983 6.328 3.531 1 98.69 103 HIS A N 1
ATOM 787 C CA . HIS A 1 103 ? 1.161 6.895 2.199 1 98.69 103 HIS A CA 1
ATOM 788 C C . HIS A 1 103 ? 2.494 6.469 1.594 1 98.69 103 HIS A C 1
ATOM 790 O O . HIS A 1 103 ? 2.561 6.117 0.414 1 98.69 103 HIS A O 1
ATOM 796 N N . ALA A 1 104 ? 3.535 6.508 2.414 1 98.81 104 ALA A N 1
ATOM 797 C CA . ALA A 1 104 ? 4.848 6.055 1.961 1 98.81 104 ALA A CA 1
ATOM 798 C C . ALA A 1 104 ? 4.801 4.602 1.502 1 98.81 104 ALA A C 1
ATOM 800 O O . ALA A 1 104 ? 5.367 4.254 0.464 1 98.81 104 ALA A O 1
ATOM 801 N N . ILE A 1 105 ? 4.125 3.771 2.236 1 98.81 105 ILE A N 1
ATOM 802 C CA . ILE A 1 105 ? 4.016 2.354 1.914 1 98.81 105 ILE A CA 1
ATOM 803 C C . ILE A 1 105 ? 3.264 2.18 0.596 1 98.81 105 ILE A C 1
ATOM 805 O O . ILE A 1 105 ? 3.631 1.342 -0.23 1 98.81 105 ILE A O 1
ATOM 809 N N . MET A 1 106 ? 2.184 2.977 0.4 1 98.81 106 MET A N 1
ATOM 810 C CA . MET A 1 106 ? 1.441 2.943 -0.858 1 98.81 106 MET A CA 1
ATOM 811 C C . MET A 1 106 ? 2.359 3.244 -2.039 1 98.81 106 MET A C 1
ATOM 813 O O . MET A 1 106 ? 2.352 2.521 -3.037 1 98.81 106 MET A O 1
ATOM 817 N N . LEU A 1 107 ? 3.203 4.293 -1.882 1 98.81 107 LEU A N 1
ATOM 818 C CA . LEU A 1 107 ? 4.137 4.656 -2.943 1 98.81 107 LEU A CA 1
ATOM 819 C C . LEU A 1 107 ? 5.137 3.533 -3.195 1 98.81 107 LEU A C 1
ATOM 821 O O . LEU A 1 107 ? 5.43 3.205 -4.348 1 98.81 107 LEU A O 1
ATOM 825 N N . MET A 1 108 ? 5.66 2.936 -2.119 1 98.88 108 MET A N 1
ATOM 826 C CA . MET A 1 108 ? 6.598 1.823 -2.229 1 98.88 108 MET A CA 1
ATOM 827 C C . MET A 1 108 ? 5.98 0.659 -2.994 1 98.88 108 MET A C 1
ATOM 829 O O . MET A 1 108 ? 6.609 0.096 -3.893 1 98.88 108 MET A O 1
ATOM 833 N N . MET A 1 109 ? 4.762 0.324 -2.691 1 98.81 109 MET A N 1
ATOM 834 C CA . MET A 1 109 ? 4.109 -0.821 -3.318 1 98.81 109 MET A CA 1
ATOM 835 C C . MET A 1 109 ? 3.82 -0.545 -4.789 1 98.81 109 MET A C 1
ATOM 837 O O . MET A 1 109 ? 4 -1.423 -5.637 1 98.81 109 MET A O 1
ATOM 841 N N . MET A 1 110 ? 3.344 0.645 -5.078 1 98.75 110 MET A N 1
ATOM 842 C CA . MET A 1 110 ? 3.061 1.007 -6.465 1 98.75 110 MET A CA 1
ATOM 843 C C . MET A 1 110 ? 4.32 0.922 -7.32 1 98.75 110 MET A C 1
ATOM 845 O O . MET A 1 110 ? 4.281 0.421 -8.445 1 98.75 110 MET A O 1
ATOM 849 N N . LEU A 1 111 ? 5.414 1.396 -6.766 1 98.69 111 LEU A N 1
ATOM 850 C CA . LEU A 1 111 ? 6.688 1.304 -7.473 1 98.69 111 LEU A CA 1
ATOM 851 C C . LEU A 1 111 ? 7.113 -0.151 -7.633 1 98.69 111 LEU A C 1
ATOM 853 O O . LEU A 1 111 ? 7.512 -0.568 -8.727 1 98.69 111 LEU A O 1
ATOM 857 N N . SER A 1 112 ? 7.02 -0.925 -6.562 1 98.38 112 SER A N 1
ATOM 858 C CA . SER A 1 112 ? 7.414 -2.33 -6.543 1 98.38 112 SER A CA 1
ATOM 859 C C . SER A 1 112 ? 6.648 -3.135 -7.59 1 98.38 112 SER A C 1
ATOM 861 O O . SER A 1 112 ? 7.195 -4.062 -8.188 1 98.38 112 SER A O 1
ATOM 863 N N . ARG A 1 113 ? 5.391 -2.723 -7.82 1 98.19 113 ARG A N 1
ATOM 864 C CA . ARG A 1 113 ? 4.52 -3.492 -8.703 1 98.19 113 ARG A CA 1
ATOM 865 C C . ARG A 1 113 ? 4.469 -2.873 -10.094 1 98.19 113 ARG A C 1
ATOM 867 O O . ARG A 1 113 ? 3.625 -3.244 -10.914 1 98.19 113 ARG A O 1
ATOM 874 N N . LYS A 1 114 ? 5.367 -1.902 -10.367 1 97.75 114 LYS A N 1
ATOM 875 C CA . LYS A 1 114 ? 5.469 -1.239 -11.664 1 97.75 114 LYS A CA 1
ATOM 876 C C . LYS A 1 114 ? 4.109 -0.72 -12.117 1 97.75 114 LYS A C 1
ATOM 878 O O . LYS A 1 114 ? 3.707 -0.942 -13.266 1 97.75 114 LYS A O 1
ATOM 883 N N . PHE A 1 115 ? 3.475 -0.054 -11.234 1 97.38 115 PHE A N 1
ATOM 884 C CA . PHE A 1 115 ? 2.105 0.405 -11.438 1 97.38 115 PHE A CA 1
ATOM 885 C C . PHE A 1 115 ? 2.008 1.253 -12.703 1 97.38 115 PHE A C 1
ATOM 887 O O . PHE A 1 115 ? 0.987 1.231 -13.391 1 97.38 115 PHE A O 1
ATOM 894 N N . HIS A 1 116 ? 3.043 1.995 -13.062 1 94.44 116 HIS A N 1
ATOM 895 C CA . HIS A 1 116 ? 3.062 2.881 -14.219 1 94.44 116 HIS A CA 1
ATOM 896 C C . HIS A 1 116 ? 2.84 2.102 -15.516 1 94.44 116 HIS A C 1
ATOM 898 O O . HIS A 1 116 ? 2.467 2.68 -16.531 1 94.44 116 HIS A O 1
ATOM 904 N N . GLU A 1 117 ? 3.061 0.814 -15.492 1 96.44 117 GLU A N 1
ATOM 905 C CA . GLU A 1 117 ? 2.936 -0 -16.703 1 96.44 117 GLU A CA 1
ATOM 906 C C . GLU A 1 117 ? 1.547 -0.623 -16.797 1 96.44 117 GLU A C 1
ATOM 908 O O . GLU A 1 117 ? 1.161 -1.122 -17.859 1 96.44 117 GLU A O 1
ATOM 913 N N . ILE A 1 118 ? 0.773 -0.644 -15.734 1 96.38 118 ILE A N 1
ATOM 914 C CA . ILE A 1 118 ? -0.419 -1.474 -15.594 1 96.38 118 ILE A CA 1
ATOM 915 C C . ILE A 1 118 ? -1.467 -1.045 -16.625 1 96.38 118 ILE A C 1
ATOM 917 O O . ILE A 1 118 ? -2.084 -1.888 -17.281 1 96.38 118 ILE A O 1
ATOM 921 N N . GLN A 1 119 ? -1.648 0.25 -16.766 1 94.62 119 GLN A N 1
ATOM 922 C CA . GLN A 1 119 ? -2.66 0.731 -17.703 1 94.62 119 GLN A CA 1
ATOM 923 C C . GLN A 1 119 ? -2.363 0.261 -19.125 1 94.62 119 GLN A C 1
ATOM 925 O O . GLN A 1 119 ? -3.27 -0.146 -19.859 1 94.62 119 GLN A O 1
ATOM 930 N N . ASN A 1 120 ? -1.101 0.371 -19.5 1 96.25 120 ASN A N 1
ATOM 931 C CA . ASN A 1 120 ? -0.709 -0.081 -20.828 1 96.25 120 ASN A CA 1
ATOM 932 C C . ASN A 1 120 ? -0.973 -1.572 -21.016 1 96.25 120 ASN A C 1
ATOM 934 O O . ASN A 1 120 ? -1.398 -2.004 -22.094 1 96.25 120 ASN A O 1
ATOM 938 N N . VAL A 1 121 ? -0.73 -2.33 -20.016 1 95.56 121 VAL A N 1
ATOM 939 C CA . VAL A 1 121 ? -0.929 -3.773 -20.078 1 95.56 121 VAL A CA 1
ATOM 940 C C . VAL A 1 121 ? -2.416 -4.086 -20.219 1 95.56 121 VAL A C 1
ATOM 942 O O . VAL A 1 121 ? -2.803 -4.934 -21.031 1 95.56 121 VAL A O 1
ATOM 945 N N . LEU A 1 122 ? -3.27 -3.391 -19.469 1 96 122 LEU A N 1
ATOM 946 C CA . LEU A 1 122 ? -4.715 -3.559 -19.578 1 96 122 LEU A CA 1
ATOM 947 C C . LEU A 1 122 ? -5.207 -3.188 -20.969 1 96 122 LEU A C 1
ATOM 949 O O . LEU A 1 122 ? -6.008 -3.912 -21.562 1 96 122 LEU A O 1
ATOM 953 N N . GLN A 1 123 ? -4.691 -2.119 -21.516 1 96.38 123 GLN A N 1
ATOM 954 C CA . GLN A 1 123 ? -5.09 -1.66 -22.828 1 96.38 123 GLN A CA 1
ATOM 955 C C . GLN A 1 123 ? -4.656 -2.648 -23.906 1 96.38 123 GLN A C 1
ATOM 957 O O . GLN A 1 123 ? -5.359 -2.834 -24.906 1 96.38 123 GLN A O 1
ATOM 962 N N . ALA A 1 124 ? -3.545 -3.262 -23.703 1 95.19 124 ALA A N 1
ATOM 963 C CA . ALA A 1 124 ? -3.016 -4.238 -24.656 1 95.19 124 ALA A CA 1
ATOM 964 C C . ALA A 1 124 ? -3.717 -5.582 -24.5 1 95.19 124 ALA A C 1
ATOM 966 O O . ALA A 1 124 ? -3.426 -6.527 -25.25 1 95.19 124 ALA A O 1
ATOM 967 N N . ARG A 1 125 ? -4.66 -5.719 -23.531 1 93.5 125 ARG A N 1
ATOM 968 C CA . ARG A 1 125 ? -5.402 -6.941 -23.25 1 93.5 125 ARG A CA 1
ATOM 969 C C . ARG A 1 125 ? -4.453 -8.102 -22.953 1 93.5 125 ARG A C 1
ATOM 971 O O . ARG A 1 125 ? -4.562 -9.172 -23.562 1 93.5 125 ARG A O 1
ATOM 978 N N . GLU A 1 126 ? -3.525 -7.801 -22.062 1 90.75 126 GLU A N 1
ATOM 979 C CA . GLU A 1 126 ? -2.598 -8.805 -21.562 1 90.75 126 GLU A CA 1
ATOM 980 C C . GLU A 1 126 ? -2.859 -9.102 -20.094 1 90.75 126 GLU A C 1
ATOM 982 O O . GLU A 1 126 ? -3.514 -8.32 -19.391 1 90.75 126 GLU A O 1
ATOM 987 N N . VAL A 1 127 ? -2.348 -10.258 -19.656 1 90 127 VAL A N 1
ATOM 988 C CA . VAL A 1 127 ? -2.486 -10.672 -18.266 1 90 127 VAL A CA 1
ATOM 989 C C . VAL A 1 127 ? -1.143 -11.172 -17.734 1 90 127 VAL A C 1
ATOM 991 O O . VAL A 1 127 ? -0.275 -11.57 -18.516 1 90 127 VAL A O 1
ATOM 994 N N . GLY A 1 128 ? -0.99 -11.07 -16.438 1 90.88 128 GLY A N 1
ATOM 995 C CA . GLY A 1 128 ? 0.175 -11.656 -15.805 1 90.88 128 GLY A CA 1
ATOM 996 C C . GLY A 1 128 ? 1.438 -10.836 -15.992 1 90.88 128 GLY A C 1
ATOM 997 O O . GLY A 1 128 ? 2.547 -11.375 -15.938 1 90.88 128 GLY A O 1
ATOM 998 N N . ARG A 1 129 ? 1.266 -9.695 -16.375 1 92.38 129 ARG A N 1
ATOM 999 C CA . ARG A 1 129 ? 2.367 -8.742 -16.484 1 92.38 129 ARG A CA 1
ATOM 1000 C C . ARG A 1 129 ? 1.975 -7.383 -15.914 1 92.38 129 ARG A C 1
ATOM 1002 O O . ARG A 1 129 ? 0.795 -7.02 -15.914 1 92.38 129 ARG A O 1
ATOM 1009 N N . PRO A 1 130 ? 2.914 -6.562 -15.562 1 95.06 130 PRO A N 1
ATOM 1010 C CA . PRO A 1 130 ? 4.355 -6.781 -15.422 1 95.06 130 PRO A CA 1
ATOM 1011 C C . PRO A 1 130 ? 4.703 -7.652 -14.211 1 95.06 130 PRO A C 1
ATOM 1013 O O . PRO A 1 130 ? 3.877 -7.82 -13.312 1 95.06 130 PRO A O 1
ATOM 1016 N N . ILE A 1 131 ? 5.891 -8.18 -14.141 1 95.38 131 ILE A N 1
ATOM 1017 C CA . ILE A 1 131 ? 6.418 -8.852 -12.961 1 95.38 131 ILE A CA 1
ATOM 1018 C C . ILE A 1 131 ? 6.938 -7.816 -11.961 1 95.38 131 ILE A C 1
ATOM 1020 O O . ILE A 1 131 ? 7.742 -6.957 -12.32 1 95.38 131 ILE A O 1
ATOM 1024 N N . GLY A 1 132 ? 6.441 -7.855 -10.828 1 96.62 132 GLY A N 1
ATOM 1025 C CA . GLY A 1 132 ? 6.875 -6.934 -9.789 1 96.62 132 GLY A CA 1
ATOM 1026 C C . GLY A 1 132 ? 7.734 -7.594 -8.727 1 96.62 132 GLY A C 1
ATOM 1027 O O . GLY A 1 132 ? 8.219 -8.711 -8.922 1 96.62 132 GLY A O 1
ATOM 1028 N N . GLN A 1 133 ? 7.988 -6.875 -7.688 1 97.25 133 GLN A N 1
ATOM 1029 C CA . GLN A 1 133 ? 8.672 -7.398 -6.508 1 97.25 133 GLN A CA 1
ATOM 1030 C C . GLN A 1 133 ? 7.852 -7.145 -5.242 1 97.25 133 GLN A C 1
ATOM 1032 O O . GLN A 1 133 ? 6.914 -6.348 -5.254 1 97.25 133 GLN A O 1
ATOM 1037 N N . THR A 1 134 ? 8.117 -7.859 -4.191 1 97.88 134 THR A N 1
ATOM 1038 C CA . THR A 1 134 ? 7.438 -7.734 -2.908 1 97.88 134 THR A CA 1
ATOM 1039 C C . THR A 1 134 ? 8.195 -6.793 -1.98 1 97.88 134 THR A C 1
ATOM 1041 O O . THR A 1 134 ? 9.359 -6.48 -2.223 1 97.88 134 THR A O 1
ATOM 1044 N N . LEU A 1 135 ? 7.512 -6.285 -0.958 1 98.56 135 LEU A N 1
ATOM 1045 C CA . LEU A 1 135 ? 8.188 -5.613 0.148 1 98.56 135 LEU A CA 1
ATOM 1046 C C . LEU A 1 135 ? 8.805 -6.629 1.101 1 98.56 135 LEU A C 1
ATOM 1048 O O . LEU A 1 135 ? 9.906 -6.414 1.616 1 98.56 135 LEU A O 1
ATOM 1052 N N . PHE A 1 136 ? 8 -7.766 1.341 1 97.69 136 PHE A N 1
ATOM 1053 C CA . PHE A 1 136 ? 8.508 -8.75 2.287 1 97.69 136 PHE A CA 1
ATOM 1054 C C . PHE A 1 136 ? 9.867 -9.281 1.843 1 97.69 136 PHE A C 1
ATOM 1056 O O . PHE A 1 136 ? 10.094 -9.492 0.651 1 97.69 136 PHE A O 1
ATOM 1063 N N . GLY A 1 137 ? 10.75 -9.266 2.809 1 97.38 137 GLY A N 1
ATOM 1064 C CA . GLY A 1 137 ? 12.094 -9.773 2.574 1 97.38 137 GLY A CA 1
ATOM 1065 C C . GLY A 1 137 ? 13.047 -8.711 2.061 1 97.38 137 GLY A C 1
ATOM 1066 O O . GLY A 1 137 ? 14.25 -8.961 1.94 1 97.38 137 GLY A O 1
ATOM 1067 N N . LYS A 1 138 ? 12.594 -7.559 1.709 1 98.5 138 LYS A N 1
ATOM 1068 C CA . LYS A 1 138 ? 13.422 -6.488 1.161 1 98.5 138 LYS A CA 1
ATOM 1069 C C . LYS A 1 138 ? 13.906 -5.547 2.262 1 98.5 138 LYS A C 1
ATOM 1071 O O . LYS A 1 138 ? 13.516 -5.684 3.42 1 98.5 138 LYS A O 1
ATOM 1076 N N . ARG A 1 139 ? 14.805 -4.68 1.941 1 98.62 139 ARG A N 1
ATOM 1077 C CA . ARG A 1 139 ? 15.469 -3.805 2.902 1 98.62 139 ARG A CA 1
ATOM 1078 C C . ARG A 1 139 ? 15.055 -2.352 2.693 1 98.62 139 ARG A C 1
ATOM 1080 O O . ARG A 1 139 ? 15.109 -1.841 1.571 1 98.62 139 ARG A O 1
ATOM 1087 N N . ALA A 1 140 ? 14.648 -1.696 3.752 1 98.81 140 ALA A N 1
ATOM 1088 C CA . ALA A 1 140 ? 14.312 -0.274 3.738 1 98.81 140 ALA A CA 1
ATOM 1089 C C . ALA A 1 140 ? 15.25 0.517 4.648 1 98.81 140 ALA A C 1
ATOM 1091 O O . ALA A 1 140 ? 15.609 0.055 5.734 1 98.81 140 ALA A O 1
ATOM 1092 N N . CYS A 1 141 ? 15.648 1.676 4.188 1 98.81 141 CYS A N 1
ATOM 1093 C CA . CYS A 1 141 ? 16.375 2.641 5.008 1 98.81 141 CYS A CA 1
ATOM 1094 C C . CYS A 1 141 ? 15.547 3.908 5.211 1 98.81 141 CYS A C 1
ATOM 1096 O O . CYS A 1 141 ? 15.227 4.605 4.246 1 98.81 141 CYS A O 1
ATOM 1098 N N . ILE A 1 142 ? 15.234 4.207 6.434 1 98.5 142 ILE A N 1
ATOM 1099 C CA . ILE A 1 142 ? 14.461 5.398 6.777 1 98.5 142 ILE A CA 1
ATOM 1100 C C . ILE A 1 142 ? 15.398 6.496 7.27 1 98.5 142 ILE A C 1
ATOM 1102 O O . ILE A 1 142 ? 16.125 6.305 8.242 1 98.5 142 ILE A O 1
ATOM 1106 N N . ILE A 1 143 ? 15.375 7.609 6.562 1 97.12 143 ILE A N 1
ATOM 1107 C CA . ILE A 1 143 ? 16.172 8.766 6.977 1 97.12 143 ILE A CA 1
ATOM 1108 C C . ILE A 1 143 ? 15.305 9.703 7.824 1 97.12 143 ILE A C 1
ATOM 1110 O O . ILE A 1 143 ? 14.508 10.469 7.289 1 97.12 143 ILE A O 1
ATOM 1114 N N . GLY A 1 144 ? 15.586 9.711 9.109 1 95.56 144 GLY A N 1
ATOM 1115 C CA . GLY A 1 144 ? 14.758 10.438 10.055 1 95.56 144 GLY A CA 1
ATOM 1116 C C . GLY A 1 144 ? 13.797 9.539 10.828 1 95.56 144 GLY A C 1
ATOM 1117 O O . GLY A 1 144 ? 12.922 8.906 10.234 1 95.56 144 GLY A O 1
ATOM 1118 N N . LEU A 1 145 ? 13.945 9.539 12.148 1 95.62 145 LEU A N 1
ATOM 1119 C CA . LEU A 1 145 ? 13.133 8.672 12.992 1 95.62 145 LEU A CA 1
ATOM 1120 C C . LEU A 1 145 ? 12.359 9.484 14.031 1 95.62 145 LEU A C 1
ATOM 1122 O O . LEU A 1 145 ? 12.391 9.164 15.219 1 95.62 145 LEU A O 1
ATOM 1126 N N . GLY A 1 146 ? 11.766 10.586 13.516 1 93.31 146 GLY A N 1
ATOM 1127 C CA . GLY A 1 146 ? 10.75 11.266 14.305 1 93.31 146 GLY A CA 1
ATOM 1128 C C . GLY A 1 146 ? 9.422 10.539 14.328 1 93.31 146 GLY A C 1
ATOM 1129 O O . GLY A 1 146 ? 9.375 9.305 14.289 1 93.31 146 GLY A O 1
ATOM 1130 N N . GLY A 1 147 ? 8.297 11.281 14.484 1 94.19 147 GLY A N 1
ATOM 1131 C CA . GLY A 1 147 ? 6.98 10.664 14.531 1 94.19 147 GLY A CA 1
ATOM 1132 C C . GLY A 1 147 ? 6.664 9.844 13.297 1 94.19 147 GLY A C 1
ATOM 1133 O O . GLY A 1 147 ? 6.234 8.688 13.406 1 94.19 147 GLY A O 1
ATOM 1134 N N . ILE A 1 148 ? 6.902 10.414 12.125 1 96.44 148 ILE A N 1
ATOM 1135 C CA . ILE A 1 148 ? 6.578 9.758 10.859 1 96.44 148 ILE A CA 1
ATOM 1136 C C . ILE A 1 148 ? 7.508 8.562 10.648 1 96.44 148 ILE A C 1
ATOM 1138 O O . ILE A 1 148 ? 7.051 7.465 10.32 1 96.44 148 ILE A O 1
ATOM 1142 N N . GLY A 1 149 ? 8.812 8.742 10.867 1 97.38 149 GLY A N 1
ATOM 1143 C CA . GLY A 1 149 ? 9.789 7.676 10.672 1 97.38 149 GLY A CA 1
ATOM 1144 C C . GLY A 1 149 ? 9.539 6.473 11.562 1 97.38 149 GLY A C 1
ATOM 1145 O O . GLY A 1 149 ? 9.648 5.328 11.117 1 97.38 149 GLY A O 1
ATOM 1146 N N . ARG A 1 150 ? 9.195 6.73 12.797 1 96.88 150 ARG A N 1
ATOM 1147 C CA . ARG A 1 150 ? 8.93 5.645 13.734 1 96.88 150 ARG A CA 1
ATOM 1148 C C . ARG A 1 150 ? 7.664 4.891 13.359 1 96.88 150 ARG A C 1
ATOM 1150 O O . ARG A 1 150 ? 7.621 3.66 13.438 1 96.88 150 ARG A O 1
ATOM 1157 N N . ALA A 1 151 ? 6.621 5.656 12.992 1 97.69 151 ALA A N 1
ATOM 1158 C CA . ALA A 1 151 ? 5.391 5.016 12.539 1 97.69 151 ALA A CA 1
ATOM 1159 C C . ALA A 1 151 ? 5.648 4.141 11.312 1 97.69 151 ALA A C 1
ATOM 1161 O O . ALA A 1 151 ? 5.098 3.039 11.211 1 97.69 151 ALA A O 1
ATOM 1162 N N . LEU A 1 152 ? 6.469 4.602 10.43 1 98.38 152 LEU A N 1
ATOM 1163 C CA . LEU A 1 152 ? 6.812 3.871 9.219 1 98.38 152 LEU A CA 1
ATOM 1164 C C . LEU A 1 152 ? 7.625 2.623 9.539 1 98.38 152 LEU A C 1
ATOM 1166 O O . LEU A 1 152 ? 7.344 1.541 9.023 1 98.38 152 LEU A O 1
ATOM 1170 N N . ALA A 1 153 ? 8.625 2.77 10.43 1 98.25 153 ALA A N 1
ATOM 1171 C CA . ALA A 1 153 ? 9.5 1.66 10.797 1 98.25 153 ALA A CA 1
ATOM 1172 C C . ALA A 1 153 ? 8.695 0.489 11.352 1 98.25 153 ALA A C 1
ATOM 1174 O O . ALA A 1 153 ? 8.898 -0.658 10.945 1 98.25 153 ALA A O 1
ATOM 1175 N N . ARG A 1 154 ? 7.805 0.786 12.242 1 97.69 154 ARG A N 1
ATOM 1176 C CA . ARG A 1 154 ? 6.98 -0.253 12.852 1 97.69 154 ARG A CA 1
ATOM 1177 C C . ARG A 1 154 ? 6.16 -0.989 11.797 1 97.69 154 ARG A C 1
ATOM 1179 O O . ARG A 1 154 ? 6.066 -2.219 11.82 1 97.69 154 ARG A O 1
ATOM 1186 N N . ARG A 1 155 ? 5.621 -0.287 10.898 1 98.19 155 ARG A N 1
ATOM 1187 C CA . ARG A 1 155 ? 4.75 -0.867 9.883 1 98.19 155 ARG A CA 1
ATOM 1188 C C . ARG A 1 155 ? 5.559 -1.677 8.875 1 98.19 155 ARG A C 1
ATOM 1190 O O . ARG A 1 155 ? 5.152 -2.775 8.484 1 98.19 155 ARG A O 1
ATOM 1197 N N . LEU A 1 156 ? 6.703 -1.152 8.445 1 98.56 156 LEU A N 1
ATOM 1198 C CA . LEU A 1 156 ? 7.535 -1.876 7.488 1 98.56 156 LEU A CA 1
ATOM 1199 C C . LEU A 1 156 ? 8.039 -3.184 8.094 1 98.56 156 LEU A C 1
ATOM 1201 O O . LEU A 1 156 ? 8.086 -4.207 7.406 1 98.56 156 LEU A O 1
ATOM 1205 N N . HIS A 1 157 ? 8.445 -3.09 9.344 1 97.38 157 HIS A N 1
ATOM 1206 C CA . HIS A 1 157 ? 8.883 -4.297 10.039 1 97.38 157 HIS A CA 1
ATOM 1207 C C . HIS A 1 157 ? 7.773 -5.348 10.062 1 97.38 157 HIS A C 1
ATOM 1209 O O . HIS A 1 157 ? 8.031 -6.531 9.844 1 97.38 157 HIS A O 1
ATOM 1215 N N . SER A 1 158 ? 6.598 -4.953 10.266 1 95.44 158 SER A N 1
ATOM 1216 C CA . SER A 1 158 ? 5.457 -5.859 10.336 1 95.44 158 SER A CA 1
ATOM 1217 C C . SER A 1 158 ? 5.102 -6.414 8.961 1 95.44 158 SER A C 1
ATOM 1219 O O . SER A 1 158 ? 4.398 -7.418 8.852 1 95.44 158 SER A O 1
ATOM 1221 N N . LEU A 1 159 ? 5.504 -5.801 7.93 1 97.38 159 LEU A N 1
ATOM 1222 C CA . LEU A 1 159 ? 5.352 -6.305 6.566 1 97.38 159 LEU A CA 1
ATOM 1223 C C . LEU A 1 159 ? 6.531 -7.195 6.184 1 97.38 159 LEU A C 1
ATOM 1225 O O . LEU A 1 159 ? 6.75 -7.461 5 1 97.38 159 LEU A O 1
ATOM 1229 N N . ASP A 1 160 ? 7.34 -7.547 7.191 1 97.19 160 ASP A N 1
ATOM 1230 C CA . ASP A 1 160 ? 8.43 -8.508 7.086 1 97.19 160 ASP A CA 1
ATOM 1231 C C . ASP A 1 160 ? 9.594 -7.938 6.277 1 97.19 160 ASP A C 1
ATOM 1233 O O . ASP A 1 160 ? 10.227 -8.656 5.5 1 97.19 160 ASP A O 1
ATOM 1237 N N . MET A 1 161 ? 9.805 -6.641 6.324 1 98.38 161 MET A N 1
ATOM 1238 C CA . MET A 1 161 ? 10.984 -6.004 5.742 1 98.38 161 MET A CA 1
ATOM 1239 C C . MET A 1 161 ? 12.109 -5.906 6.766 1 98.38 161 MET A C 1
ATOM 1241 O O . MET A 1 161 ? 11.867 -5.992 7.973 1 98.38 161 MET A O 1
ATOM 1245 N N . HIS A 1 162 ? 13.328 -5.82 6.277 1 98.38 162 HIS A N 1
ATOM 1246 C CA . HIS A 1 162 ? 14.469 -5.402 7.09 1 98.38 162 HIS A CA 1
ATOM 1247 C C . HIS A 1 162 ? 14.617 -3.883 7.09 1 98.38 162 HIS A C 1
ATOM 1249 O O . HIS A 1 162 ? 14.703 -3.264 6.023 1 98.38 162 HIS A O 1
ATOM 1255 N N . VAL A 1 163 ? 14.688 -3.268 8.258 1 98.62 163 VAL A N 1
ATOM 1256 C CA . VAL A 1 163 ? 14.609 -1.812 8.328 1 98.62 163 VAL A CA 1
ATOM 1257 C C . VAL A 1 163 ? 15.867 -1.26 9 1 98.62 163 VAL A C 1
ATOM 1259 O O . VAL A 1 163 ? 16.219 -1.679 10.102 1 98.62 163 VAL A O 1
ATOM 1262 N N . THR A 1 164 ? 16.531 -0.398 8.367 1 97.88 164 THR A N 1
ATOM 1263 C CA . THR A 1 164 ? 17.594 0.416 8.938 1 97.88 164 THR A CA 1
ATOM 1264 C C . THR A 1 164 ? 17.172 1.876 9.047 1 97.88 164 THR A C 1
ATOM 1266 O O . THR A 1 164 ? 16.297 2.324 8.305 1 97.88 164 THR A O 1
ATOM 1269 N N . GLY A 1 165 ? 17.688 2.568 10 1 97.25 165 GLY A N 1
ATOM 1270 C CA . GLY A 1 165 ? 17.328 3.965 10.211 1 97.25 165 GLY A CA 1
ATOM 1271 C C . GLY A 1 165 ? 18.531 4.871 10.344 1 97.25 165 GLY A C 1
ATOM 1272 O O . GLY A 1 165 ? 19.609 4.422 10.734 1 97.25 165 GLY A O 1
ATOM 1273 N N . ILE A 1 166 ? 18.375 6.055 9.93 1 96.25 166 ILE A N 1
ATOM 1274 C CA . ILE A 1 166 ? 19.344 7.121 10.172 1 96.25 166 ILE A CA 1
ATOM 1275 C C . ILE A 1 166 ? 18.734 8.172 11.102 1 96.25 166 ILE A C 1
ATOM 1277 O O . ILE A 1 166 ? 17.609 8.625 10.883 1 96.25 166 ILE A O 1
ATOM 1281 N N . HIS A 1 167 ? 19.344 8.453 12.094 1 93.38 167 HIS A N 1
ATOM 1282 C CA . HIS A 1 167 ? 18.922 9.453 13.062 1 93.38 167 HIS A CA 1
ATOM 1283 C C . HIS A 1 167 ? 20.062 10.398 13.422 1 93.38 167 HIS A C 1
ATOM 1285 O O . HIS A 1 167 ? 21.219 9.984 13.477 1 93.38 167 HIS A O 1
ATOM 1291 N N . GLU A 1 168 ? 19.734 11.625 13.648 1 87.44 168 GLU A N 1
ATOM 1292 C CA . GLU A 1 168 ? 20.734 12.617 14.023 1 87.44 168 GLU A CA 1
ATOM 1293 C C . GLU A 1 168 ? 21.359 12.289 15.375 1 87.44 168 GLU A C 1
ATOM 1295 O O . GLU A 1 168 ? 22.547 12.555 15.594 1 87.44 168 GLU A O 1
ATOM 1300 N N . TYR A 1 169 ? 20.547 11.719 16.234 1 87.19 169 TYR A N 1
ATOM 1301 C CA . TYR A 1 169 ? 21 11.359 17.562 1 87.19 169 TYR A CA 1
ATOM 1302 C C . TYR A 1 169 ? 20.844 9.859 17.812 1 87.19 169 TYR A C 1
ATOM 1304 O O . TYR A 1 169 ? 20.047 9.445 18.656 1 87.19 169 TYR A O 1
ATOM 1312 N N . PRO A 1 170 ? 21.641 9.102 17.25 1 84.44 170 PRO A N 1
ATOM 1313 C CA . PRO A 1 170 ? 21.484 7.648 17.328 1 84.44 170 PRO A CA 1
ATOM 1314 C C . PRO A 1 170 ? 21.719 7.113 18.734 1 84.44 170 PRO A C 1
ATOM 1316 O O . PRO A 1 170 ? 21.297 6 19.062 1 84.44 170 PRO A O 1
ATOM 1319 N N . GLU A 1 171 ? 22.312 7.961 19.516 1 82.81 171 GLU A N 1
ATOM 1320 C CA . GLU A 1 171 ? 22.625 7.547 20.875 1 82.81 171 GLU A CA 1
ATOM 1321 C C . GLU A 1 171 ? 21.359 7.398 21.703 1 82.81 171 GLU A C 1
ATOM 1323 O O . GLU A 1 171 ? 21.391 6.797 22.781 1 82.81 171 GLU A O 1
ATOM 1328 N N . ARG A 1 172 ? 20.25 7.934 21.188 1 82.25 172 ARG A N 1
ATOM 1329 C CA . ARG A 1 172 ? 19 7.898 21.922 1 82.25 172 ARG A CA 1
ATOM 1330 C C . ARG A 1 172 ? 18.359 6.516 21.875 1 82.25 172 ARG A C 1
ATOM 1332 O O . ARG A 1 172 ? 17.375 6.246 22.562 1 82.25 172 ARG A O 1
ATOM 1339 N N . GLY A 1 173 ? 18.922 5.586 21.094 1 84.94 173 GLY A N 1
ATOM 1340 C CA . GLY A 1 173 ? 18.438 4.211 21.062 1 84.94 173 GLY A CA 1
ATOM 1341 C C . GLY A 1 173 ? 17.766 3.848 19.75 1 84.94 173 GLY A C 1
ATOM 1342 O O . GLY A 1 173 ? 17.391 4.727 18.969 1 84.94 173 GLY A O 1
ATOM 1343 N N . VAL A 1 174 ? 17.672 2.561 19.625 1 88.38 174 VAL A N 1
ATOM 1344 C CA . VAL A 1 174 ? 17.078 2.025 18.406 1 88.38 174 VAL A CA 1
ATOM 1345 C C . VAL A 1 174 ? 15.562 1.925 18.562 1 88.38 174 VAL A C 1
ATOM 1347 O O . VAL A 1 174 ? 15.062 1.201 19.438 1 88.38 174 VAL A O 1
ATOM 1350 N N . PRO A 1 175 ? 14.82 2.658 17.797 1 92.44 175 PRO A N 1
ATOM 1351 C CA . PRO A 1 175 ? 13.367 2.584 17.906 1 92.44 175 PRO A CA 1
ATOM 1352 C C . PRO A 1 175 ? 12.812 1.22 17.5 1 92.44 175 PRO A C 1
ATOM 1354 O O . PRO A 1 175 ? 13.484 0.462 16.797 1 92.44 175 PRO A O 1
ATOM 1357 N N . SER A 1 176 ? 11.57 0.94 17.953 1 93.25 176 SER A N 1
ATOM 1358 C CA . SER A 1 176 ? 10.891 -0.284 17.547 1 93.25 176 SER A CA 1
ATOM 1359 C C . SER A 1 176 ? 10.75 -0.37 16.031 1 93.25 176 SER A C 1
ATOM 1361 O O . SER A 1 176 ? 10.453 0.628 15.375 1 93.25 176 SER A O 1
ATOM 1363 N N . GLY A 1 177 ? 11.031 -1.603 15.461 1 96.19 177 GLY A N 1
ATOM 1364 C CA . GLY A 1 177 ? 10.883 -1.842 14.031 1 96.19 177 GLY A CA 1
ATOM 1365 C C . GLY A 1 177 ? 12.148 -1.565 13.242 1 96.19 177 GLY A C 1
ATOM 1366 O O . GLY A 1 177 ? 12.195 -1.798 12.031 1 96.19 177 GLY A O 1
ATOM 1367 N N . VAL A 1 178 ? 13.172 -1.023 13.93 1 97.5 178 VAL A N 1
ATOM 1368 C CA . VAL A 1 178 ? 14.438 -0.729 13.273 1 97.5 178 VAL A CA 1
ATOM 1369 C C . VAL A 1 178 ? 15.477 -1.781 13.656 1 97.5 178 VAL A C 1
ATOM 1371 O O . VAL A 1 178 ? 15.719 -2.021 14.836 1 97.5 178 VAL A O 1
ATOM 1374 N N . ASP A 1 179 ? 16.125 -2.395 12.727 1 96.94 179 ASP A N 1
ATOM 1375 C CA . ASP A 1 179 ? 17.094 -3.451 12.961 1 96.94 179 ASP A CA 1
ATOM 1376 C C . ASP A 1 179 ? 18.469 -2.865 13.281 1 96.94 179 ASP A C 1
ATOM 1378 O O . ASP A 1 179 ? 19.219 -3.424 14.094 1 96.94 179 ASP A O 1
ATOM 1382 N N . ARG A 1 180 ? 18.844 -1.822 12.617 1 95.62 180 ARG A N 1
ATOM 1383 C CA . ARG A 1 180 ? 20.141 -1.168 12.797 1 95.62 180 ARG A CA 1
ATOM 1384 C C . ARG A 1 180 ? 20.016 0.344 12.641 1 95.62 180 ARG A C 1
ATOM 1386 O O . ARG A 1 180 ? 19.297 0.829 11.766 1 95.62 180 ARG A O 1
ATOM 1393 N N . LEU A 1 181 ? 20.641 1.092 13.477 1 96.81 181 LEU A N 1
ATOM 1394 C CA . LEU A 1 181 ? 20.578 2.549 13.508 1 96.81 181 LEU A CA 1
ATOM 1395 C C . LEU A 1 181 ? 21.922 3.158 13.117 1 96.81 181 LEU A C 1
ATOM 1397 O O . LEU A 1 181 ? 22.969 2.695 13.562 1 96.81 181 LEU A O 1
ATOM 1401 N N . PHE A 1 182 ? 21.891 4.156 12.312 1 95.75 182 PHE A N 1
ATOM 1402 C CA . PHE A 1 182 ? 23.062 4.895 11.883 1 95.75 182 PHE A CA 1
ATOM 1403 C C . PHE A 1 182 ? 22.922 6.379 12.195 1 95.75 182 PHE A C 1
ATOM 1405 O O . PHE A 1 182 ? 21.812 6.867 12.406 1 95.75 182 PHE A O 1
ATOM 1412 N N . GLY A 1 183 ? 24.062 7.012 12.25 1 94.38 183 GLY A N 1
ATOM 1413 C CA . GLY A 1 183 ? 24.047 8.469 12.266 1 94.38 183 GLY A CA 1
ATOM 1414 C C . GLY A 1 183 ? 24.078 9.078 10.883 1 94.38 183 GLY A C 1
ATOM 1415 O O . GLY A 1 183 ? 24.266 8.375 9.891 1 94.38 183 GLY A O 1
ATOM 1416 N N . LEU A 1 184 ? 23.859 10.352 10.82 1 89.88 184 LEU A N 1
ATOM 1417 C CA . LEU A 1 184 ? 23.828 11.062 9.547 1 89.88 184 LEU A CA 1
ATOM 1418 C C . LEU A 1 184 ? 25.172 10.961 8.828 1 89.88 184 LEU A C 1
ATOM 1420 O O . LEU A 1 184 ? 25.219 10.922 7.602 1 89.88 184 LEU A O 1
ATOM 1424 N N . SER A 1 185 ? 26.25 10.867 9.594 1 91.38 185 SER A N 1
ATOM 1425 C CA . SER A 1 185 ? 27.594 10.781 9.031 1 91.38 185 SER A CA 1
ATOM 1426 C C . SER A 1 185 ? 27.812 9.445 8.328 1 91.38 185 SER A C 1
ATOM 1428 O O . SER A 1 185 ? 28.719 9.312 7.508 1 91.38 185 SER A O 1
ATOM 1430 N N . ASP A 1 186 ? 26.953 8.562 8.633 1 94.94 186 ASP A N 1
ATOM 1431 C CA . ASP A 1 186 ? 27.094 7.219 8.078 1 94.94 186 ASP A CA 1
ATOM 1432 C C . ASP A 1 186 ? 26.062 6.961 6.988 1 94.94 186 ASP A C 1
ATOM 1434 O O . ASP A 1 186 ? 25.641 5.82 6.77 1 94.94 186 ASP A O 1
ATOM 1438 N N . TYR A 1 187 ? 25.688 7.941 6.328 1 95.31 187 TYR A N 1
ATOM 1439 C CA . TYR A 1 187 ? 24.641 7.879 5.316 1 95.31 187 TYR A CA 1
ATOM 1440 C C . TYR A 1 187 ? 24.953 6.82 4.266 1 95.31 187 TYR A C 1
ATOM 1442 O O . TYR A 1 187 ? 24.125 5.961 3.971 1 95.31 187 TYR A O 1
ATOM 1450 N N . THR A 1 188 ? 26.141 6.855 3.719 1 96.62 188 THR A N 1
ATOM 1451 C CA . THR A 1 188 ? 26.516 5.977 2.617 1 96.62 188 THR A CA 1
ATOM 1452 C C . THR A 1 188 ? 26.422 4.512 3.035 1 96.62 188 THR A C 1
ATOM 1454 O O . THR A 1 188 ? 25.906 3.682 2.293 1 96.62 188 THR A O 1
ATOM 1457 N N . GLU A 1 189 ? 26.891 4.25 4.203 1 96.44 189 GLU A N 1
ATOM 1458 C CA . GLU A 1 189 ? 26.828 2.887 4.715 1 96.44 189 GLU A CA 1
ATOM 1459 C C . GLU A 1 189 ? 25.375 2.451 4.941 1 96.44 189 GLU A C 1
ATOM 1461 O O . GLU A 1 189 ? 25.031 1.297 4.688 1 96.44 189 GLU A O 1
ATOM 1466 N N . ALA A 1 190 ? 24.562 3.324 5.363 1 97.06 190 ALA A N 1
ATOM 1467 C CA . ALA A 1 190 ? 23.188 3.016 5.727 1 97.06 190 ALA A CA 1
ATOM 1468 C C . ALA A 1 190 ? 22.344 2.693 4.492 1 97.06 190 ALA A C 1
ATOM 1470 O O . ALA A 1 190 ? 21.469 1.824 4.535 1 97.06 190 ALA A O 1
ATOM 1471 N N . VAL A 1 191 ? 22.672 3.332 3.352 1 98.06 191 VAL A N 1
ATOM 1472 C CA . VAL A 1 191 ? 21.766 3.24 2.213 1 98.06 191 VAL A CA 1
ATOM 1473 C C . VAL A 1 191 ? 22.312 2.236 1.198 1 98.06 191 VAL A C 1
ATOM 1475 O O . VAL A 1 191 ? 21.609 1.854 0.257 1 98.06 191 VAL A O 1
ATOM 1478 N N . HIS A 1 192 ? 23.484 1.735 1.355 1 95.56 192 HIS A N 1
ATOM 1479 C CA . HIS A 1 192 ? 24.234 1.001 0.333 1 95.56 192 HIS A CA 1
ATOM 1480 C C . HIS A 1 192 ? 23.5 -0.288 -0.046 1 95.56 192 HIS A C 1
ATOM 1482 O O . HIS A 1 192 ? 23.594 -0.741 -1.19 1 95.56 192 HIS A O 1
ATOM 1488 N N . ASN A 1 193 ? 22.734 -0.882 0.847 1 95.75 193 ASN A N 1
ATOM 1489 C CA . ASN A 1 193 ? 22.078 -2.148 0.558 1 95.75 193 ASN A CA 1
ATOM 1490 C C . ASN A 1 193 ? 20.562 -2.006 0.6 1 95.75 193 ASN A C 1
ATOM 1492 O O . ASN A 1 193 ? 19.828 -3.006 0.614 1 95.75 193 ASN A O 1
ATOM 1496 N N . ALA A 1 194 ? 20.109 -0.833 0.645 1 98.5 194 ALA A N 1
ATOM 1497 C CA . ALA A 1 194 ? 18.672 -0.595 0.783 1 98.5 194 ALA A CA 1
ATOM 1498 C C . ALA A 1 194 ? 17.969 -0.715 -0.563 1 98.5 194 ALA A C 1
ATOM 1500 O O . ALA A 1 194 ? 18.422 -0.163 -1.565 1 98.5 194 ALA A O 1
ATOM 1501 N N . ASP A 1 195 ? 16.891 -1.501 -0.6 1 98.75 195 ASP A N 1
ATOM 1502 C CA . ASP A 1 195 ? 16.031 -1.56 -1.778 1 98.75 195 ASP A CA 1
ATOM 1503 C C . ASP A 1 195 ? 15.148 -0.323 -1.872 1 98.75 195 ASP A C 1
ATOM 1505 O O . ASP A 1 195 ? 14.711 0.056 -2.963 1 98.75 195 ASP A O 1
ATOM 1509 N N . TYR A 1 196 ? 14.836 0.279 -0.715 1 98.88 196 TYR A N 1
ATOM 1510 C CA . TYR A 1 196 ? 14.031 1.49 -0.583 1 98.88 196 TYR A CA 1
ATOM 1511 C C . TYR A 1 196 ? 14.695 2.482 0.364 1 98.88 196 TYR A C 1
ATOM 1513 O O . TYR A 1 196 ? 15.125 2.113 1.458 1 98.88 196 TYR A O 1
ATOM 1521 N N . VAL A 1 197 ? 14.805 3.697 -0.032 1 98.81 197 VAL A N 1
ATOM 1522 C CA . VAL A 1 197 ? 15.266 4.781 0.833 1 98.81 197 VAL A CA 1
ATOM 1523 C C . VAL A 1 197 ? 14.156 5.816 0.995 1 98.81 197 VAL A C 1
ATOM 1525 O O . VAL A 1 197 ? 13.656 6.363 0.008 1 98.81 197 VAL A O 1
ATOM 1528 N N . ILE A 1 198 ? 13.703 6.0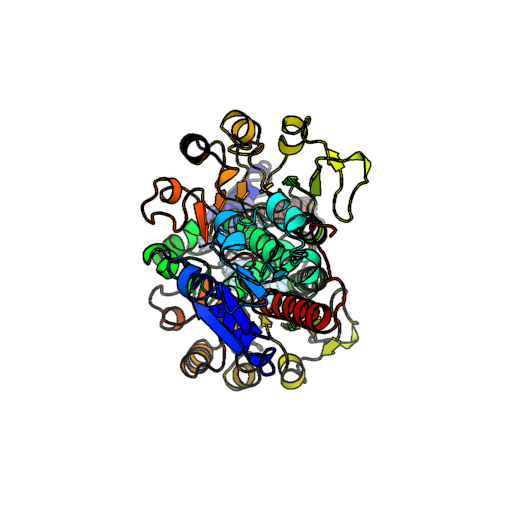51 2.221 1 98.75 198 ILE A N 1
ATOM 1529 C CA . ILE A 1 198 ? 12.578 6.934 2.48 1 98.75 198 ILE A CA 1
ATOM 1530 C C . ILE A 1 198 ? 13.031 8.109 3.342 1 98.75 198 ILE A C 1
ATOM 1532 O O . ILE A 1 198 ? 13.609 7.918 4.414 1 98.75 198 ILE A O 1
ATOM 1536 N N . LEU A 1 199 ? 12.781 9.25 2.883 1 97.38 199 LEU A N 1
ATOM 1537 C CA . LEU A 1 199 ? 13.148 10.477 3.576 1 97.38 199 LEU A CA 1
ATOM 1538 C C . LEU A 1 199 ? 12.016 10.953 4.48 1 97.38 199 LEU A C 1
ATOM 1540 O O . LEU A 1 199 ? 10.906 11.219 4.004 1 97.38 199 LEU A O 1
ATOM 1544 N N . CYS A 1 200 ? 12.25 11.055 5.793 1 94.69 200 CYS A N 1
ATOM 1545 C CA . CYS A 1 200 ? 11.289 11.477 6.805 1 94.69 200 CYS A CA 1
ATOM 1546 C C . CYS A 1 200 ? 11.883 12.539 7.715 1 94.69 200 CYS A C 1
ATOM 1548 O O . CYS A 1 200 ? 11.406 12.742 8.836 1 94.69 200 CYS A O 1
ATOM 1550 N N . LEU A 1 201 ? 12.805 13.258 7.316 1 89.75 201 LEU A N 1
ATOM 1551 C CA . LEU A 1 201 ? 13.523 14.227 8.141 1 89.75 201 LEU A CA 1
ATOM 1552 C C . LEU A 1 201 ? 12.719 15.516 8.289 1 89.75 201 LEU A C 1
ATOM 1554 O O . LEU A 1 201 ? 11.961 15.883 7.387 1 89.75 201 LEU A O 1
ATOM 1558 N N . ASN A 1 202 ? 12.883 16.094 9.445 1 82.12 202 ASN A N 1
ATOM 1559 C CA . ASN A 1 202 ? 12.375 17.453 9.602 1 82.12 202 ASN A CA 1
ATOM 1560 C C . ASN A 1 202 ? 13.227 18.469 8.82 1 82.12 202 ASN A C 1
ATOM 1562 O O . ASN A 1 202 ? 14.453 18.359 8.797 1 82.12 202 ASN A O 1
ATOM 1566 N N . TYR A 1 203 ? 12.547 19.312 8.258 1 74.44 203 TYR A N 1
ATOM 1567 C CA . TYR A 1 203 ? 13.273 20.266 7.422 1 74.44 203 TYR A CA 1
ATOM 1568 C C . TYR A 1 203 ? 13.844 21.406 8.258 1 74.44 203 TYR A C 1
ATOM 1570 O O . TYR A 1 203 ? 13.18 21.906 9.164 1 74.44 203 TYR A O 1
ATOM 1578 N N . ARG A 1 204 ? 15.047 21.641 8.125 1 78.06 204 ARG A N 1
ATOM 1579 C CA . ARG A 1 204 ? 15.773 22.844 8.539 1 78.06 204 ARG A CA 1
ATOM 1580 C C . ARG A 1 204 ? 16.578 23.422 7.375 1 78.06 204 ARG A C 1
ATOM 1582 O O . ARG A 1 204 ? 17 22.672 6.477 1 78.06 204 ARG A O 1
ATOM 1589 N N . VAL A 1 205 ? 16.672 24.703 7.395 1 77.75 205 VAL A N 1
ATOM 1590 C CA . VAL A 1 205 ? 17.359 25.391 6.305 1 77.75 205 VAL A CA 1
ATOM 1591 C C . VAL A 1 205 ? 18.734 24.766 6.086 1 77.75 205 VAL A C 1
ATOM 1593 O O . VAL A 1 205 ? 19.203 24.656 4.949 1 77.75 205 VAL A O 1
ATOM 1596 N N . SER A 1 206 ? 19.344 24.344 7.117 1 80.25 206 SER A N 1
ATOM 1597 C CA . SER A 1 206 ? 20.672 23.75 7.043 1 80.25 206 SER A CA 1
ATOM 1598 C C . SER A 1 206 ? 20.656 22.438 6.281 1 80.25 206 SER A C 1
ATOM 1600 O O . SER A 1 206 ? 21.703 21.938 5.871 1 80.25 206 SER A O 1
ATOM 1602 N N . ARG A 1 207 ? 19.469 21.922 5.969 1 83.94 207 ARG A N 1
ATOM 1603 C CA . ARG A 1 207 ? 19.328 20.625 5.312 1 83.94 207 ARG A CA 1
ATOM 1604 C C . ARG A 1 207 ? 18.828 20.781 3.881 1 83.94 207 ARG A C 1
ATOM 1606 O O . ARG A 1 207 ? 18.422 19.797 3.254 1 83.94 207 ARG A O 1
ATOM 1613 N N . HIS A 1 208 ? 18.859 22.047 3.422 1 88.88 208 HIS A N 1
ATOM 1614 C CA . HIS A 1 208 ? 18.484 22.25 2.029 1 88.88 208 HIS A CA 1
ATOM 1615 C C . HIS A 1 208 ? 19.375 21.453 1.086 1 88.88 208 HIS A C 1
ATOM 1617 O O . HIS A 1 208 ? 20.609 21.531 1.183 1 88.88 208 HIS A O 1
ATOM 1623 N N . HIS A 1 209 ? 18.781 20.594 0.204 1 92.12 209 HIS A N 1
ATOM 1624 C CA . HIS A 1 209 ? 19.469 19.75 -0.76 1 92.12 209 HIS A CA 1
ATOM 1625 C C . HIS A 1 209 ? 20.406 18.766 -0.061 1 92.12 209 HIS A C 1
ATOM 1627 O O . HIS A 1 209 ? 21.516 18.5 -0.55 1 92.12 209 HIS A O 1
ATOM 1633 N N . PHE A 1 210 ? 19.953 18.406 1.123 1 91.25 210 PHE A N 1
ATOM 1634 C CA . PHE A 1 210 ? 20.625 17.344 1.836 1 91.25 210 PHE A CA 1
ATOM 1635 C C . PHE A 1 210 ? 20.766 16.109 0.95 1 91.25 210 PHE A C 1
ATOM 1637 O O . PHE A 1 210 ? 21.766 15.375 1.039 1 91.25 210 PHE A O 1
ATOM 1644 N N . ILE A 1 211 ? 19.844 15.859 0.157 1 95.56 211 ILE A N 1
ATOM 1645 C CA . ILE A 1 211 ? 19.891 14.789 -0.837 1 95.56 211 ILE A CA 1
ATOM 1646 C C . ILE A 1 211 ? 20.234 15.375 -2.205 1 95.56 211 ILE A C 1
ATOM 1648 O O . ILE A 1 211 ? 19.375 15.922 -2.895 1 95.56 211 ILE A O 1
ATOM 1652 N N . ASP A 1 212 ? 21.453 15.234 -2.506 1 96.56 212 ASP A N 1
ATOM 1653 C CA . ASP A 1 212 ? 21.984 15.672 -3.791 1 96.56 212 ASP A CA 1
ATOM 1654 C C . ASP A 1 212 ? 22.578 14.508 -4.57 1 96.56 212 ASP A C 1
ATOM 1656 O O . ASP A 1 212 ? 22.234 13.344 -4.312 1 96.56 212 ASP A O 1
ATOM 1660 N N . LYS A 1 213 ? 23.375 14.773 -5.602 1 96.44 213 LYS A N 1
ATOM 1661 C CA . LYS A 1 213 ? 23.875 13.75 -6.512 1 96.44 213 LYS A CA 1
ATOM 1662 C C . LYS A 1 213 ? 24.672 12.695 -5.754 1 96.44 213 LYS A C 1
ATOM 1664 O O . LYS A 1 213 ? 24.453 11.492 -5.93 1 96.44 213 LYS A O 1
ATOM 1669 N N . PRO A 1 214 ? 25.594 13.094 -4.824 1 96.5 214 PRO A N 1
ATOM 1670 C CA . PRO A 1 214 ? 26.391 12.07 -4.137 1 96.5 214 PRO A CA 1
ATOM 1671 C C . PRO A 1 214 ? 25.531 11.141 -3.287 1 96.5 214 PRO A C 1
ATOM 1673 O O . PRO A 1 214 ? 25.766 9.93 -3.262 1 96.5 214 PRO A O 1
ATOM 1676 N N . GLU A 1 215 ? 24.594 11.688 -2.568 1 96.81 215 GLU A N 1
ATOM 1677 C CA . GLU A 1 215 ? 23.719 10.891 -1.705 1 96.81 215 GLU A CA 1
ATOM 1678 C C . GLU A 1 215 ? 22.859 9.938 -2.52 1 96.81 215 GLU A C 1
ATOM 1680 O O . GLU A 1 215 ? 22.672 8.781 -2.137 1 96.81 215 GLU A O 1
ATOM 1685 N N . LEU A 1 216 ? 22.344 10.375 -3.645 1 98 216 LEU A N 1
ATOM 1686 C CA . LEU A 1 216 ? 21.5 9.539 -4.5 1 98 216 LEU A CA 1
ATOM 1687 C C . LEU A 1 216 ? 22.328 8.43 -5.148 1 98 216 LEU A C 1
ATOM 1689 O O . LEU A 1 216 ? 21.859 7.301 -5.289 1 98 216 LEU A O 1
ATOM 1693 N N . GLN A 1 217 ? 23.547 8.75 -5.535 1 97.19 217 GLN A N 1
ATOM 1694 C CA . GLN A 1 217 ? 24.438 7.797 -6.184 1 97.19 217 GLN A CA 1
ATOM 1695 C C . GLN A 1 217 ? 24.859 6.691 -5.223 1 97.19 217 GLN A C 1
ATOM 1697 O O . GLN A 1 217 ? 25.172 5.578 -5.645 1 97.19 217 GLN A O 1
ATOM 1702 N N . ALA A 1 218 ? 24.844 7.008 -3.949 1 97.88 218 ALA A N 1
ATOM 1703 C CA . ALA A 1 218 ? 25.266 6.047 -2.934 1 97.88 218 ALA A CA 1
ATOM 1704 C C . ALA A 1 218 ? 24.219 4.953 -2.742 1 97.88 218 ALA A C 1
ATOM 1706 O O . ALA A 1 218 ? 24.516 3.906 -2.158 1 97.88 218 ALA A O 1
ATOM 1707 N N . ILE A 1 219 ? 23 5.199 -3.184 1 98 219 ILE A N 1
ATOM 1708 C CA . ILE A 1 219 ? 21.922 4.234 -3.025 1 98 219 ILE A CA 1
ATOM 1709 C C . ILE A 1 219 ? 22.141 3.051 -3.963 1 98 219 ILE A C 1
ATOM 1711 O O . ILE A 1 219 ? 22.609 3.225 -5.094 1 98 219 ILE A O 1
ATOM 1715 N N . LYS A 1 220 ? 21.766 1.854 -3.541 1 97 220 LYS A N 1
ATOM 1716 C CA . LYS A 1 220 ? 21.875 0.616 -4.309 1 97 220 LYS A CA 1
ATOM 1717 C C . LYS A 1 220 ? 21.266 0.782 -5.703 1 97 220 LYS A C 1
ATOM 1719 O O . LYS A 1 220 ? 20.156 1.276 -5.852 1 97 220 LYS A O 1
ATOM 1724 N N . PRO A 1 221 ? 22.094 0.47 -6.77 1 97.56 221 PRO A N 1
ATOM 1725 C CA . PRO A 1 221 ? 21.484 0.497 -8.094 1 97.56 221 PRO A CA 1
ATOM 1726 C C . PRO A 1 221 ? 20.188 -0.326 -8.164 1 97.56 221 PRO A C 1
ATOM 1728 O O . PRO A 1 221 ? 20.125 -1.427 -7.609 1 97.56 221 PRO A O 1
ATOM 1731 N N . GLY A 1 222 ? 19.141 0.253 -8.789 1 97.88 222 GLY A N 1
ATOM 1732 C CA . GLY A 1 222 ? 17.875 -0.451 -8.93 1 97.88 222 GLY A CA 1
ATOM 1733 C C . GLY A 1 222 ? 16.922 -0.204 -7.777 1 97.88 222 GLY A C 1
ATOM 1734 O O . GLY A 1 222 ? 15.773 -0.637 -7.816 1 97.88 222 GLY A O 1
ATOM 1735 N N . ALA A 1 223 ? 17.375 0.534 -6.742 1 98.62 223 ALA A N 1
ATOM 1736 C CA . ALA A 1 223 ? 16.547 0.841 -5.582 1 98.62 223 ALA A CA 1
ATOM 1737 C C . ALA A 1 223 ? 15.547 1.949 -5.902 1 98.62 223 ALA A C 1
ATOM 1739 O O . ALA A 1 223 ? 15.578 2.531 -6.988 1 98.62 223 ALA A O 1
ATOM 1740 N N . PHE A 1 224 ? 14.609 2.18 -4.98 1 98.81 224 PHE A N 1
ATOM 1741 C CA . PHE A 1 224 ? 13.617 3.236 -5.094 1 98.81 224 PHE A CA 1
ATOM 1742 C C . PHE A 1 224 ? 13.844 4.312 -4.039 1 98.81 224 PHE A C 1
ATOM 1744 O O . PHE A 1 224 ? 14.289 4.012 -2.928 1 98.81 224 PHE A O 1
ATOM 1751 N N . PHE A 1 225 ? 13.586 5.52 -4.41 1 98.75 225 PHE A N 1
ATOM 1752 C CA . PHE A 1 225 ? 13.695 6.648 -3.496 1 98.75 225 PHE A CA 1
ATOM 1753 C C . PHE A 1 225 ? 12.336 7.281 -3.244 1 98.75 225 PHE A C 1
ATOM 1755 O O . PHE A 1 225 ? 11.602 7.59 -4.188 1 98.75 225 PHE A O 1
ATOM 1762 N N . ILE A 1 226 ? 11.93 7.457 -1.962 1 98.81 226 ILE A N 1
ATOM 1763 C CA . ILE A 1 226 ? 10.648 8.031 -1.58 1 98.81 226 ILE A CA 1
ATOM 1764 C C . ILE A 1 226 ? 10.867 9.289 -0.751 1 98.81 226 ILE A C 1
ATOM 1766 O O . ILE A 1 226 ? 11.609 9.273 0.232 1 98.81 226 ILE A O 1
ATOM 1770 N N . ASN A 1 227 ? 10.234 10.383 -1.116 1 98 227 ASN A N 1
ATOM 1771 C CA . ASN A 1 227 ? 10.281 11.602 -0.315 1 98 227 ASN A CA 1
ATOM 1772 C C . ASN A 1 227 ? 8.891 12.008 0.172 1 98 227 ASN A C 1
ATOM 1774 O O . ASN A 1 227 ? 8.062 12.461 -0.618 1 98 227 ASN A O 1
ATOM 1778 N N . ILE A 1 228 ? 8.641 11.875 1.471 1 96.38 228 ILE A N 1
ATOM 1779 C CA . ILE A 1 228 ? 7.379 12.273 2.096 1 96.38 228 ILE A CA 1
ATOM 1780 C C . ILE A 1 228 ? 7.648 13.32 3.172 1 96.38 228 ILE A C 1
ATOM 1782 O O . ILE A 1 228 ? 6.836 13.516 4.078 1 96.38 228 ILE A O 1
ATOM 1786 N N . ALA A 1 229 ? 8.789 13.906 3.16 1 92.88 229 ALA A N 1
ATOM 1787 C CA . ALA A 1 229 ? 9.18 14.945 4.109 1 92.88 229 ALA A CA 1
ATOM 1788 C C . ALA A 1 229 ? 8.898 16.344 3.545 1 92.88 229 ALA A C 1
ATOM 1790 O O . ALA A 1 229 ? 7.742 16.75 3.445 1 92.88 229 ALA A O 1
ATOM 1791 N N . ARG A 1 230 ? 9.977 17.031 3.08 1 88.25 230 ARG A N 1
ATOM 1792 C CA . ARG A 1 230 ? 9.867 18.328 2.426 1 88.25 230 ARG A CA 1
ATOM 1793 C C . ARG A 1 230 ? 10.609 18.344 1.095 1 88.25 230 ARG A C 1
ATOM 1795 O O . ARG A 1 230 ? 11.633 17.672 0.947 1 88.25 230 ARG A O 1
ATOM 1802 N N . GLY A 1 231 ? 10.047 19.094 0.205 1 88.19 231 GLY A N 1
ATOM 1803 C CA . GLY A 1 231 ? 10.641 19.125 -1.125 1 88.19 231 GLY A CA 1
ATOM 1804 C C . GLY A 1 231 ? 12.031 19.734 -1.146 1 88.19 231 GLY A C 1
ATOM 1805 O O . GLY A 1 231 ? 12.859 19.375 -1.987 1 88.19 231 GLY A O 1
ATOM 1806 N N . GLY A 1 232 ? 12.289 20.625 -0.197 1 87.38 232 GLY A N 1
ATOM 1807 C CA . GLY A 1 232 ? 13.547 21.359 -0.169 1 87.38 232 GLY A CA 1
ATOM 1808 C C . GLY A 1 232 ? 14.742 20.484 0.152 1 87.38 232 GLY A C 1
ATOM 1809 O O . GLY A 1 232 ? 15.883 20.875 -0.101 1 87.38 232 GLY A O 1
ATOM 1810 N N . PHE A 1 233 ? 14.539 19.297 0.625 1 90.06 233 PHE A N 1
ATOM 1811 C CA . PHE A 1 233 ? 15.617 18.359 0.953 1 90.06 233 PHE A CA 1
ATOM 1812 C C . PHE A 1 233 ? 16.266 17.812 -0.313 1 90.06 233 PHE A C 1
ATOM 1814 O O . PHE A 1 233 ? 17.453 17.469 -0.307 1 90.06 233 PHE A O 1
ATOM 1821 N N . LEU A 1 234 ? 15.508 17.75 -1.345 1 94.12 234 LEU A N 1
ATOM 1822 C CA . LEU A 1 234 ? 15.883 17 -2.539 1 94.12 234 LEU A CA 1
ATOM 1823 C C . LEU A 1 234 ? 16.266 17.938 -3.674 1 94.12 234 LEU A C 1
ATOM 1825 O O . LEU A 1 234 ? 15.516 18.859 -4 1 94.12 234 LEU A O 1
ATOM 1829 N N . ASN A 1 235 ? 17.438 17.797 -4.184 1 96.31 235 ASN A N 1
ATOM 1830 C CA . ASN A 1 235 ? 17.766 18.406 -5.461 1 96.31 235 ASN A CA 1
ATOM 1831 C C . ASN A 1 235 ? 17.094 17.672 -6.625 1 96.31 235 ASN A C 1
ATOM 1833 O O . ASN A 1 235 ? 17.562 16.609 -7.031 1 96.31 235 ASN A O 1
ATOM 1837 N N . HIS A 1 236 ? 16.141 18.281 -7.203 1 95.88 236 HIS A N 1
ATOM 1838 C CA . HIS A 1 236 ? 15.32 17.625 -8.219 1 95.88 236 HIS A CA 1
ATOM 1839 C C . HIS A 1 236 ? 16.125 17.391 -9.5 1 95.88 236 HIS A C 1
ATOM 1841 O O . HIS A 1 236 ? 15.883 16.406 -10.211 1 95.88 236 HIS A O 1
ATOM 1847 N N . ASP A 1 237 ? 17.062 18.266 -9.742 1 96.19 237 ASP A N 1
ATOM 1848 C CA . ASP A 1 237 ? 17.922 18.062 -10.906 1 96.19 237 ASP A CA 1
ATOM 1849 C C . ASP A 1 237 ? 18.812 16.828 -10.719 1 96.19 237 ASP A C 1
ATOM 1851 O O . ASP A 1 237 ? 19.047 16.078 -11.664 1 96.19 237 ASP A O 1
ATOM 1855 N N . ALA A 1 238 ? 19.297 16.703 -9.555 1 97.69 238 ALA A N 1
ATOM 1856 C CA . ALA A 1 238 ? 20.094 15.523 -9.242 1 97.69 238 ALA A CA 1
ATOM 1857 C C . ALA A 1 238 ? 19.266 14.25 -9.391 1 97.69 238 ALA A C 1
ATOM 1859 O O . ALA A 1 238 ? 19.734 13.258 -9.945 1 97.69 238 ALA A O 1
ATOM 1860 N N . LEU A 1 239 ? 18.062 14.273 -8.883 1 97.88 239 LEU A N 1
ATOM 1861 C CA . LEU A 1 239 ? 17.188 13.117 -9.008 1 97.88 239 LEU A CA 1
ATOM 1862 C C . LEU A 1 239 ? 16.922 12.797 -10.469 1 97.88 239 LEU A C 1
ATOM 1864 O O . LEU A 1 239 ? 16.953 11.633 -10.875 1 97.88 239 LEU A O 1
ATOM 1868 N N . LEU A 1 240 ? 16.625 13.859 -11.234 1 97.56 240 LEU A N 1
ATOM 1869 C CA . LEU A 1 240 ? 16.375 13.672 -12.664 1 97.56 240 LEU A CA 1
ATOM 1870 C C . LEU A 1 240 ? 17.562 12.969 -13.328 1 97.56 240 LEU A C 1
ATOM 1872 O O . LEU A 1 240 ? 17.375 12.016 -14.086 1 97.56 240 LEU A O 1
ATOM 1876 N N . HIS A 1 241 ? 18.734 13.422 -13.008 1 97.56 241 HIS A N 1
ATOM 1877 C CA . HIS A 1 241 ? 19.938 12.836 -13.578 1 97.56 241 HIS A CA 1
ATOM 1878 C C . HIS A 1 241 ? 20.062 11.359 -13.211 1 97.56 241 HIS A C 1
ATOM 1880 O O . HIS A 1 241 ? 20.359 10.523 -14.07 1 97.56 241 HIS A O 1
ATOM 1886 N N . ILE A 1 242 ? 19.844 11.023 -11.984 1 97.62 242 ILE A N 1
ATOM 1887 C CA . ILE A 1 242 ? 19.984 9.664 -11.469 1 97.62 242 ILE A CA 1
ATOM 1888 C C . ILE A 1 242 ? 18.969 8.75 -12.133 1 97.62 242 ILE A C 1
ATOM 1890 O O . ILE A 1 242 ? 19.25 7.578 -12.406 1 97.62 242 ILE A O 1
ATOM 1894 N N . LEU A 1 243 ? 17.75 9.219 -12.414 1 97.88 243 LEU A N 1
ATOM 1895 C CA . LEU A 1 243 ? 16.719 8.445 -13.078 1 97.88 243 LEU A CA 1
ATOM 1896 C C . LEU A 1 243 ? 17.047 8.25 -14.555 1 97.88 243 LEU A C 1
ATOM 1898 O O . LEU A 1 243 ? 16.797 7.18 -15.117 1 97.88 243 LEU A O 1
ATOM 1902 N N . GLN A 1 244 ? 17.609 9.266 -15.164 1 97.19 244 GLN A N 1
ATOM 1903 C CA . GLN A 1 244 ? 17.984 9.203 -16.578 1 97.19 244 GLN A CA 1
ATOM 1904 C C . GLN A 1 244 ? 19.062 8.156 -16.812 1 97.19 244 GLN A C 1
ATOM 1906 O O . GLN A 1 244 ? 19.078 7.496 -17.859 1 97.19 244 GLN A O 1
ATOM 1911 N N . THR A 1 245 ? 19.953 8.008 -15.867 1 97.06 245 THR A N 1
ATOM 1912 C CA . THR A 1 245 ? 21.031 7.035 -15.984 1 97.06 245 THR A CA 1
ATOM 1913 C C . THR A 1 245 ? 20.578 5.656 -15.523 1 97.06 245 THR A C 1
ATOM 1915 O O . THR A 1 245 ? 21.359 4.711 -15.484 1 97.06 245 THR A O 1
ATOM 1918 N N . GLU A 1 246 ? 19.359 5.555 -14.992 1 96.38 246 GLU A N 1
ATOM 1919 C CA . GLU A 1 246 ? 18.719 4.316 -14.57 1 96.38 246 GLU A CA 1
ATOM 1920 C C . GLU A 1 246 ? 19.422 3.707 -13.367 1 96.38 246 GLU A C 1
ATOM 1922 O O . GLU A 1 246 ? 19.438 2.486 -13.203 1 96.38 246 GLU A O 1
ATOM 1927 N N . HIS A 1 247 ? 20.109 4.613 -12.695 1 97.38 247 HIS A N 1
ATOM 1928 C CA . HIS A 1 247 ? 20.688 4.133 -11.445 1 97.38 247 HIS A CA 1
ATOM 1929 C C . HIS A 1 247 ? 19.594 3.74 -10.453 1 97.38 247 HIS A C 1
ATOM 1931 O O . HIS A 1 247 ? 19.609 2.629 -9.922 1 97.38 247 HIS A O 1
ATOM 1937 N N . LEU A 1 248 ? 18.672 4.629 -10.211 1 98.06 248 LEU A N 1
ATOM 1938 C CA . LEU A 1 248 ? 17.469 4.301 -9.445 1 98.06 248 LEU A CA 1
ATOM 1939 C C . LEU A 1 248 ? 16.359 3.797 -10.359 1 98.06 248 LEU A C 1
ATOM 1941 O O . LEU A 1 248 ? 16.188 4.301 -11.477 1 98.06 248 LEU A O 1
ATOM 1945 N N . ALA A 1 249 ? 15.602 2.857 -9.883 1 98 249 ALA A N 1
ATOM 1946 C CA . ALA A 1 249 ? 14.523 2.262 -10.664 1 98 249 ALA A CA 1
ATOM 1947 C C . ALA A 1 249 ? 13.297 3.17 -10.695 1 98 249 ALA A C 1
ATOM 1949 O O . ALA A 1 249 ? 12.422 3.008 -11.547 1 98 249 ALA A O 1
ATOM 1950 N N . GLY A 1 250 ? 13.195 4.09 -9.781 1 98.31 250 GLY A N 1
ATOM 1951 C CA . GLY A 1 250 ? 12.07 5.004 -9.703 1 98.31 250 GLY A CA 1
ATOM 1952 C C . GLY A 1 250 ? 12.039 5.801 -8.414 1 98.31 250 GLY A C 1
ATOM 1953 O O . GLY A 1 250 ? 12.891 5.625 -7.543 1 98.31 250 GLY A O 1
ATOM 1954 N N . ALA A 1 251 ? 11.047 6.664 -8.266 1 98.69 251 ALA A N 1
ATOM 1955 C CA . ALA A 1 251 ? 10.898 7.496 -7.074 1 98.69 251 ALA A CA 1
ATOM 1956 C C . ALA A 1 251 ? 9.422 7.781 -6.785 1 98.69 251 ALA A C 1
ATOM 1958 O O . ALA A 1 251 ? 8.609 7.867 -7.707 1 98.69 251 ALA A O 1
ATOM 1959 N N . GLY A 1 252 ? 9.062 7.773 -5.531 1 98.56 252 GLY A N 1
ATOM 1960 C CA . GLY A 1 252 ? 7.777 8.266 -5.051 1 98.56 252 GLY A CA 1
ATOM 1961 C C . GLY A 1 252 ? 7.879 9.602 -4.34 1 98.56 252 GLY A C 1
ATOM 1962 O O . GLY A 1 252 ? 8.578 9.719 -3.33 1 98.56 252 GLY A O 1
ATOM 1963 N N . LEU A 1 253 ? 7.168 10.609 -4.848 1 98.31 253 LEU A N 1
ATOM 1964 C CA . LEU A 1 253 ? 7.312 11.969 -4.324 1 98.31 253 LEU A CA 1
ATOM 1965 C C . LEU A 1 253 ? 5.957 12.539 -3.932 1 98.31 253 LEU A C 1
ATOM 1967 O O . LEU A 1 253 ? 5.078 12.703 -4.781 1 98.31 253 LEU A O 1
ATOM 1971 N N . ASP A 1 254 ? 5.828 12.906 -2.676 1 97.62 254 ASP A N 1
ATOM 1972 C CA . ASP A 1 254 ? 4.613 13.562 -2.205 1 97.62 254 ASP A CA 1
ATOM 1973 C C . ASP A 1 254 ? 4.82 15.07 -2.078 1 97.62 254 ASP A C 1
ATOM 1975 O O . ASP A 1 254 ? 3.863 15.82 -1.879 1 97.62 254 ASP A O 1
ATOM 1979 N N . VAL A 1 255 ? 6.078 15.5 -2.107 1 95.25 255 VAL A N 1
ATOM 1980 C CA . VAL A 1 255 ? 6.445 16.906 -1.913 1 95.25 255 VAL A CA 1
ATOM 1981 C C . VAL A 1 255 ? 7.477 17.312 -2.961 1 95.25 255 VAL A C 1
ATOM 1983 O O . VAL A 1 255 ? 8.211 16.484 -3.482 1 95.25 255 VAL A O 1
ATOM 1986 N N . PHE A 1 256 ? 7.496 18.547 -3.234 1 94.31 256 PHE A N 1
ATOM 1987 C CA . PHE A 1 256 ? 8.359 19.094 -4.27 1 94.31 256 PHE A CA 1
ATOM 1988 C C . PHE A 1 256 ? 8.969 20.422 -3.82 1 94.31 256 PHE A C 1
ATOM 1990 O O . PHE A 1 256 ? 8.453 21.078 -2.906 1 94.31 256 PHE A O 1
ATOM 1997 N N . ALA A 1 257 ? 10.023 20.781 -4.43 1 90.75 257 ALA A N 1
ATOM 1998 C CA . ALA A 1 257 ? 10.695 22.031 -4.094 1 90.75 257 ALA A CA 1
ATOM 1999 C C . ALA A 1 257 ? 9.773 23.234 -4.332 1 90.75 257 ALA A C 1
ATOM 2001 O O . ALA A 1 257 ? 9.758 24.172 -3.547 1 90.75 257 ALA A O 1
ATOM 2002 N N . GLU A 1 258 ? 9.07 23.141 -5.406 1 89.31 258 GLU A N 1
ATOM 2003 C CA . GLU A 1 258 ? 8.055 24.125 -5.742 1 89.31 258 GLU A CA 1
ATOM 2004 C C . GLU A 1 258 ? 6.668 23.5 -5.809 1 89.31 258 GLU A C 1
ATOM 2006 O O . GLU A 1 258 ? 6.445 22.547 -6.562 1 89.31 258 GLU A O 1
ATOM 2011 N N . GLU A 1 259 ? 5.777 24 -4.977 1 89.06 259 GLU A N 1
ATOM 2012 C CA . GLU A 1 259 ? 4.418 23.469 -4.961 1 89.06 259 GLU A CA 1
ATOM 2013 C C . GLU A 1 259 ? 3.391 24.578 -5.191 1 89.06 259 GLU A C 1
ATOM 2015 O O . GLU A 1 259 ? 3.525 25.688 -4.652 1 89.06 259 GLU A O 1
ATOM 2020 N N . PRO A 1 260 ? 2.479 24.375 -6.031 1 90.94 260 PRO A N 1
ATOM 2021 C CA . PRO A 1 260 ? 2.189 23.125 -6.75 1 90.94 260 PRO A CA 1
ATOM 2022 C C . PRO A 1 260 ? 3.199 22.844 -7.855 1 90.94 260 PRO A C 1
ATOM 2024 O O . PRO A 1 260 ? 3.688 23.766 -8.508 1 90.94 260 PRO A O 1
ATOM 2027 N N . VAL A 1 261 ? 3.443 21.562 -8.078 1 93.44 261 VAL A N 1
ATOM 2028 C CA . VAL A 1 261 ? 4.457 21.172 -9.047 1 93.44 261 VAL A CA 1
ATOM 2029 C C . VAL A 1 261 ? 3.914 21.328 -10.461 1 93.44 261 VAL A C 1
ATOM 2031 O O . VAL A 1 261 ? 2.713 21.172 -10.695 1 93.44 261 VAL A O 1
ATOM 2034 N N . ASN A 1 262 ? 4.84 21.703 -11.352 1 94.81 262 ASN A N 1
ATOM 2035 C CA . ASN A 1 262 ? 4.504 21.75 -12.766 1 94.81 262 ASN A CA 1
ATOM 2036 C C . ASN A 1 262 ? 4.207 20.359 -13.312 1 94.81 262 ASN A C 1
ATOM 2038 O O . ASN A 1 262 ? 5.062 19.469 -13.273 1 94.81 262 ASN A O 1
ATOM 2042 N N . PRO A 1 263 ? 2.984 20.188 -13.82 1 94.5 263 PRO A N 1
ATOM 2043 C CA . PRO A 1 263 ? 2.609 18.859 -14.32 1 94.5 263 PRO A CA 1
ATOM 2044 C C . PRO A 1 263 ? 3.508 18.375 -15.453 1 94.5 263 PRO A C 1
ATOM 2046 O O . PRO A 1 263 ? 3.549 17.172 -15.75 1 94.5 263 PRO A O 1
ATOM 2049 N N . ASP A 1 264 ? 4.219 19.266 -16.078 1 94.88 264 ASP A N 1
ATOM 2050 C CA . ASP A 1 264 ? 5.094 18.906 -17.188 1 94.88 264 ASP A CA 1
ATOM 2051 C C . ASP A 1 264 ? 6.539 18.766 -16.719 1 94.88 264 ASP A C 1
ATOM 2053 O O . ASP A 1 264 ? 7.465 18.75 -17.531 1 94.88 264 ASP A O 1
ATOM 2057 N N . HIS A 1 265 ? 6.684 18.766 -15.461 1 95.19 265 HIS A N 1
ATOM 2058 C CA . HIS A 1 265 ? 8.039 18.609 -14.938 1 95.19 265 HIS A CA 1
ATOM 2059 C C . HIS A 1 265 ? 8.727 17.391 -15.555 1 95.19 265 HIS A C 1
ATOM 2061 O O . HIS A 1 265 ? 8.133 16.312 -15.648 1 95.19 265 HIS A O 1
ATOM 2067 N N . PRO A 1 266 ? 9.977 17.438 -15.93 1 96.31 266 PRO A N 1
ATOM 2068 C CA . PRO A 1 266 ? 10.68 16.359 -16.641 1 96.31 266 PRO A CA 1
ATOM 2069 C C . PRO A 1 266 ? 10.742 15.07 -15.828 1 96.31 266 PRO A C 1
ATOM 2071 O O . PRO A 1 266 ? 10.852 13.984 -16.406 1 96.31 266 PRO A O 1
ATOM 2074 N N . LEU A 1 267 ? 10.617 15.125 -14.562 1 96.62 267 LEU A N 1
ATOM 2075 C CA . LEU A 1 267 ? 10.648 13.953 -13.695 1 96.62 267 LEU A CA 1
ATOM 2076 C C . LEU A 1 267 ? 9.539 12.977 -14.055 1 96.62 267 LEU A C 1
ATOM 2078 O O . LEU A 1 267 ? 9.688 11.766 -13.883 1 96.62 267 LEU A O 1
ATOM 2082 N N . PHE A 1 268 ? 8.469 13.547 -14.547 1 95.69 268 PHE A N 1
ATOM 2083 C CA . PHE A 1 268 ? 7.273 12.742 -14.758 1 95.69 268 PHE A CA 1
ATOM 2084 C C . PHE A 1 268 ? 7.387 11.922 -16.047 1 95.69 268 PHE A C 1
ATOM 2086 O O . PHE A 1 268 ? 6.523 11.094 -16.328 1 95.69 268 PHE A O 1
ATOM 2093 N N . GLN A 1 269 ? 8.492 12.102 -16.812 1 95.12 269 GLN A N 1
ATOM 2094 C CA . GLN A 1 269 ? 8.773 11.281 -17.984 1 95.12 269 GLN A CA 1
ATOM 2095 C C . GLN A 1 269 ? 9.477 9.984 -17.594 1 95.12 269 GLN A C 1
ATOM 2097 O O . GLN A 1 269 ? 9.734 9.125 -18.438 1 95.12 269 GLN A O 1
ATOM 2102 N N . HIS A 1 270 ? 9.789 9.852 -16.344 1 96.62 270 HIS A N 1
ATOM 2103 C CA . HIS A 1 270 ? 10.453 8.672 -15.797 1 96.62 270 HIS A CA 1
ATOM 2104 C C . HIS A 1 270 ? 9.539 7.922 -14.836 1 96.62 270 HIS A C 1
ATOM 2106 O O . HIS A 1 270 ? 8.344 8.188 -14.773 1 96.62 270 HIS A O 1
ATOM 2112 N N . ASN A 1 271 ? 10.016 6.832 -14.219 1 97.06 271 ASN A N 1
ATOM 2113 C CA . ASN A 1 271 ? 9.227 6.043 -13.273 1 97.06 271 ASN A CA 1
ATOM 2114 C C . ASN A 1 271 ? 9.07 6.762 -11.938 1 97.06 271 ASN A C 1
ATOM 2116 O O . ASN A 1 271 ? 9.656 6.344 -10.93 1 97.06 271 ASN A O 1
ATOM 2120 N N . VAL A 1 272 ? 8.312 7.848 -11.977 1 97.94 272 VAL A N 1
ATOM 2121 C CA . VAL A 1 272 ? 8.047 8.656 -10.789 1 97.94 272 VAL A CA 1
ATOM 2122 C C . VAL A 1 272 ? 6.555 8.648 -10.477 1 97.94 272 VAL A C 1
ATOM 2124 O O . VAL A 1 272 ? 5.73 8.93 -11.352 1 97.94 272 VAL A O 1
ATOM 2127 N N . ILE A 1 273 ? 6.184 8.227 -9.297 1 98 273 ILE A N 1
ATOM 2128 C CA . ILE A 1 273 ? 4.824 8.391 -8.789 1 98 273 ILE A CA 1
ATOM 2129 C C . ILE A 1 273 ? 4.73 9.664 -7.957 1 98 273 ILE A C 1
ATOM 2131 O O . ILE A 1 273 ? 5.422 9.805 -6.945 1 98 273 ILE A O 1
ATOM 2135 N N . ALA A 1 274 ? 3.918 10.57 -8.398 1 97.5 274 ALA A N 1
ATOM 2136 C CA . ALA A 1 274 ? 3.777 11.867 -7.746 1 97.5 274 ALA A CA 1
ATOM 2137 C C . ALA A 1 274 ? 2.395 12.023 -7.117 1 97.5 274 ALA A C 1
ATOM 2139 O O . ALA A 1 274 ? 1.392 11.617 -7.707 1 97.5 274 ALA A O 1
ATOM 2140 N N . THR A 1 275 ? 2.33 12.508 -5.949 1 97.69 275 THR A N 1
ATOM 2141 C CA . THR A 1 275 ? 1.088 12.891 -5.289 1 97.69 275 THR A CA 1
ATOM 2142 C C . THR A 1 275 ? 1.167 14.328 -4.789 1 97.69 275 THR A C 1
ATOM 2144 O O . THR A 1 275 ? 2.26 14.852 -4.559 1 97.69 275 THR A O 1
ATOM 2147 N N . PRO A 1 276 ? 0.082 15.062 -4.746 1 95.94 276 PRO A N 1
ATOM 2148 C CA . PRO A 1 276 ? 0.08 16.5 -4.48 1 95.94 276 PRO A CA 1
ATOM 2149 C C . PRO A 1 276 ? 0.03 16.828 -2.988 1 95.94 276 PRO A C 1
ATOM 2151 O O . PRO A 1 276 ? -0.882 17.531 -2.535 1 95.94 276 PRO A O 1
ATOM 2154 N N . HIS A 1 277 ? 1.067 16.375 -2.262 1 94.75 277 HIS A N 1
ATOM 2155 C CA . HIS A 1 277 ? 1.26 16.703 -0.855 1 94.75 277 HIS A CA 1
ATOM 2156 C C . HIS A 1 277 ? 0.058 16.281 -0.019 1 94.75 277 HIS A C 1
ATOM 2158 O O . HIS A 1 277 ? -0.513 17.094 0.712 1 94.75 277 HIS A O 1
ATOM 2164 N N . ILE A 1 278 ? -0.243 15.008 -0.08 1 96.31 278 ILE A N 1
ATOM 2165 C CA . ILE A 1 278 ? -1.468 14.531 0.555 1 96.31 278 ILE A CA 1
ATOM 2166 C C . ILE A 1 278 ? -1.127 13.484 1.615 1 96.31 278 ILE A C 1
ATOM 2168 O O . ILE A 1 278 ? -2.018 12.812 2.139 1 96.31 278 ILE A O 1
ATOM 2172 N N . GLY A 1 279 ? 0.166 13.25 1.928 1 96.38 279 GLY A N 1
ATOM 2173 C CA . GLY A 1 279 ? 0.551 12.25 2.914 1 96.38 279 GLY A CA 1
ATOM 2174 C C . GLY A 1 279 ? -0.234 12.359 4.207 1 96.38 279 GLY A C 1
ATOM 2175 O O . GLY A 1 279 ? -0.757 11.359 4.707 1 96.38 279 GLY A O 1
ATOM 2176 N N . GLY A 1 280 ? -0.325 13.578 4.688 1 95.38 280 GLY A N 1
ATOM 2177 C CA . GLY A 1 280 ? -1.033 13.82 5.934 1 95.38 280 GLY A CA 1
ATOM 2178 C C . GLY A 1 280 ? -2.463 14.289 5.73 1 95.38 280 GLY A C 1
ATOM 2179 O O . GLY A 1 280 ? -3.156 14.617 6.695 1 95.38 280 GLY A O 1
ATOM 2180 N N . VAL A 1 281 ? -2.936 14.391 4.496 1 95.12 281 VAL A N 1
ATOM 2181 C CA . VAL A 1 281 ? -4.258 14.914 4.168 1 95.12 281 VAL A CA 1
ATOM 2182 C C . VAL A 1 281 ? -5.293 13.797 4.254 1 95.12 281 VAL A C 1
ATOM 2184 O O . VAL A 1 281 ? -5.758 13.297 3.227 1 95.12 281 VAL A O 1
ATOM 2187 N N . THR A 1 282 ? -5.641 13.422 5.457 1 96.44 282 THR A N 1
ATOM 2188 C CA . THR A 1 282 ? -6.621 12.383 5.75 1 96.44 282 THR A CA 1
ATOM 2189 C C . THR A 1 282 ? -7.617 12.859 6.801 1 96.44 282 THR A C 1
ATOM 21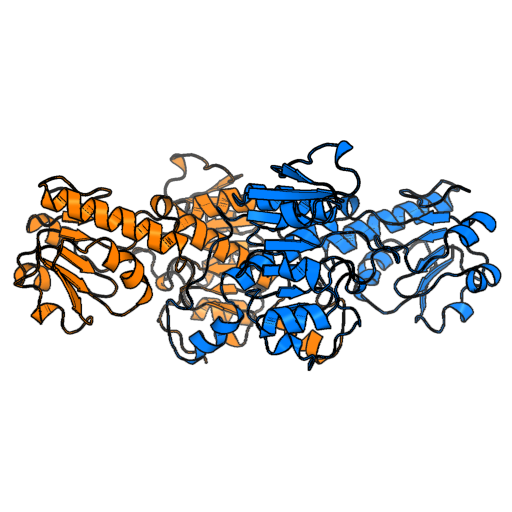91 O O . THR A 1 282 ? -7.32 13.766 7.582 1 96.44 282 THR A O 1
ATOM 2194 N N . ASN A 1 283 ? -8.766 12.242 6.812 1 95.38 283 ASN A N 1
ATOM 2195 C CA . ASN A 1 283 ? -9.758 12.555 7.84 1 95.38 283 ASN A CA 1
ATOM 2196 C C . ASN A 1 283 ? -9.203 12.336 9.242 1 95.38 283 ASN A C 1
ATOM 2198 O O . ASN A 1 283 ? -9.398 13.164 10.133 1 95.38 283 ASN A O 1
ATOM 2202 N N . ALA A 1 284 ? -8.492 11.273 9.406 1 96.12 284 ALA A N 1
ATOM 2203 C CA . ALA A 1 284 ? -7.934 10.945 10.719 1 96.12 284 ALA A CA 1
ATOM 2204 C C . ALA A 1 284 ? -6.941 12.008 11.18 1 96.12 284 ALA A C 1
ATOM 2206 O O . ALA A 1 284 ? -7.004 12.469 12.32 1 96.12 284 ALA A O 1
ATOM 2207 N N . SER A 1 285 ? -6.035 12.375 10.297 1 96.06 285 SER A N 1
ATOM 2208 C CA . SER A 1 285 ? -5.02 13.383 10.617 1 96.06 285 SER A CA 1
ATOM 2209 C C . SER A 1 285 ? -5.656 14.727 10.93 1 96.06 285 SER A C 1
ATOM 2211 O O . SER A 1 285 ? -5.312 15.367 11.922 1 96.06 285 SER A O 1
ATOM 2213 N N . PHE A 1 286 ? -6.609 15.156 10.102 1 94.75 286 PHE A N 1
ATOM 2214 C CA . PHE A 1 286 ? -7.227 16.469 10.266 1 94.75 286 PHE A CA 1
ATOM 2215 C C . PHE A 1 286 ? -8.07 16.5 11.539 1 94.75 286 PHE A C 1
ATOM 2217 O O . PHE A 1 286 ? -8.047 17.484 12.273 1 94.75 286 PHE A O 1
ATOM 2224 N N . LYS A 1 287 ? -8.797 15.445 11.812 1 95.44 287 LYS A N 1
ATOM 2225 C CA . LYS A 1 287 ? -9.594 15.383 13.031 1 95.44 287 LYS A CA 1
ATOM 2226 C C . LYS A 1 287 ? -8.703 15.414 14.273 1 95.44 287 LYS A C 1
ATOM 2228 O O . LYS A 1 287 ? -9 16.109 15.234 1 95.44 287 LYS A O 1
ATOM 2233 N N . GLY A 1 288 ? -7.652 14.602 14.203 1 96.56 288 GLY A N 1
ATOM 2234 C CA . GLY A 1 288 ? -6.719 14.602 15.312 1 96.56 288 GLY A CA 1
ATOM 2235 C C . GLY A 1 288 ? -6.043 15.945 15.531 1 96.56 288 GLY A C 1
ATOM 2236 O O . GLY A 1 288 ? -5.895 16.391 16.672 1 96.56 288 GLY A O 1
ATOM 2237 N N . THR A 1 289 ? -5.637 16.594 14.477 1 95.62 289 THR A N 1
ATOM 2238 C CA . THR A 1 289 ? -5.016 17.906 14.555 1 95.62 289 THR A CA 1
ATOM 2239 C C . THR A 1 289 ? -5.996 18.938 15.102 1 95.62 289 THR A C 1
ATOM 2241 O O . THR A 1 289 ? -5.656 19.703 16 1 95.62 289 THR A O 1
ATOM 2244 N N . ALA A 1 290 ? -7.207 18.875 14.562 1 95.44 290 ALA A N 1
ATOM 2245 C CA . ALA A 1 290 ? -8.227 19.828 14.992 1 95.44 290 ALA A CA 1
ATOM 2246 C C . ALA A 1 290 ? -8.484 19.719 16.484 1 95.44 290 ALA A C 1
ATOM 2248 O O . ALA A 1 290 ? -8.617 20.734 17.188 1 95.44 290 ALA A O 1
ATOM 2249 N N . ARG A 1 291 ? -8.516 18.547 16.984 1 96.81 291 ARG A N 1
ATOM 2250 C CA . ARG A 1 291 ? -8.75 18.328 18.406 1 96.81 291 ARG A CA 1
ATOM 2251 C C . ARG A 1 291 ? -7.676 19 19.266 1 96.81 291 ARG A C 1
ATOM 2253 O O . ARG A 1 291 ? -7.984 19.672 20.234 1 96.81 291 ARG A O 1
ATOM 2260 N N . ILE A 1 292 ? -6.48 18.812 18.859 1 97.56 292 ILE A N 1
ATOM 2261 C CA . ILE A 1 292 ? -5.367 19.359 19.625 1 97.56 292 ILE A CA 1
ATOM 2262 C C . ILE A 1 292 ? -5.359 20.891 19.516 1 97.56 292 ILE A C 1
ATOM 2264 O O . ILE A 1 292 ? -5.105 21.594 20.5 1 97.56 292 ILE A O 1
ATOM 2268 N N . VAL A 1 293 ? -5.645 21.375 18.328 1 96.25 293 VAL A N 1
ATOM 2269 C CA . VAL A 1 293 ? -5.711 22.812 18.094 1 96.25 293 VAL A CA 1
ATOM 2270 C C . VAL A 1 293 ? -6.781 23.438 19 1 96.25 293 VAL A C 1
ATOM 2272 O O . VAL A 1 293 ? -6.527 24.438 19.672 1 96.25 293 VAL A O 1
ATOM 2275 N N . VAL A 1 294 ? -7.93 22.844 19.078 1 97 294 VAL A N 1
ATOM 2276 C CA . VAL A 1 294 ? -9.039 23.344 19.906 1 97 294 VAL A CA 1
ATOM 2277 C C . VAL A 1 294 ? -8.664 23.266 21.375 1 97 294 VAL A C 1
ATOM 2279 O O . VAL A 1 294 ? -8.945 24.188 22.141 1 97 294 VAL A O 1
ATOM 2282 N N . ASP A 1 295 ? -8.039 22.188 21.734 1 97.94 295 ASP A N 1
ATOM 2283 C CA . ASP A 1 295 ? -7.586 22.047 23.109 1 97.94 295 ASP A CA 1
ATOM 2284 C C . ASP A 1 295 ? -6.645 23.188 23.484 1 97.94 295 ASP A C 1
ATOM 2286 O O . ASP A 1 295 ? -6.75 23.75 24.578 1 97.94 295 ASP A O 1
ATOM 2290 N N . ASN A 1 296 ? -5.766 23.516 22.625 1 98.31 296 ASN A N 1
ATOM 2291 C CA . ASN A 1 296 ? -4.793 24.578 22.891 1 98.31 296 ASN A CA 1
ATOM 2292 C C . ASN A 1 296 ? -5.461 25.953 22.953 1 98.31 296 ASN A C 1
ATOM 2294 O O . ASN A 1 296 ? -5.082 26.781 23.766 1 98.31 296 ASN A O 1
ATOM 2298 N N . ILE A 1 297 ? -6.438 26.188 22.109 1 97.56 297 ILE A N 1
ATOM 2299 C CA . ILE A 1 297 ? -7.18 27.438 22.125 1 97.56 297 ILE A CA 1
ATOM 2300 C C . ILE A 1 297 ? -7.938 27.562 23.453 1 97.56 297 ILE A C 1
ATOM 2302 O O . ILE A 1 297 ? -7.922 28.625 24.078 1 97.56 297 ILE A O 1
ATOM 2306 N N . ASN A 1 298 ? -8.523 26.5 23.875 1 97.69 298 ASN A N 1
ATOM 2307 C CA . ASN A 1 298 ? -9.227 26.484 25.156 1 97.69 298 ASN A CA 1
ATOM 2308 C C . ASN A 1 298 ? -8.273 26.719 26.328 1 97.69 298 ASN A C 1
ATOM 2310 O O . ASN A 1 298 ? -8.594 27.469 27.25 1 97.69 298 ASN A O 1
ATOM 2314 N N . ARG A 1 299 ? -7.191 26.047 26.297 1 98.06 299 ARG A N 1
ATOM 2315 C CA . ARG A 1 299 ? -6.184 26.25 27.328 1 98.06 299 ARG A CA 1
ATOM 2316 C C . ARG A 1 299 ? -5.75 27.719 27.391 1 98.06 299 ARG A C 1
ATOM 2318 O O . ARG A 1 299 ? -5.703 28.312 28.469 1 98.06 299 ARG A O 1
ATOM 2325 N N . TYR A 1 300 ? -5.504 28.297 26.234 1 97.75 300 TYR A N 1
ATOM 2326 C CA . TYR A 1 300 ? -5.098 29.703 26.156 1 97.75 300 TYR A CA 1
ATOM 2327 C C . TYR A 1 300 ? -6.184 30.609 26.719 1 97.75 300 TYR A C 1
ATOM 2329 O O . TYR A 1 300 ? -5.895 31.562 27.453 1 97.75 300 TYR A O 1
ATOM 2337 N N . ALA A 1 301 ? -7.414 30.344 26.359 1 96.75 301 ALA A N 1
ATOM 2338 C CA . ALA A 1 301 ? -8.547 31.125 26.844 1 96.75 301 ALA A CA 1
ATOM 2339 C C . ALA A 1 301 ? -8.641 31.078 28.359 1 96.75 301 ALA A C 1
ATOM 2341 O O . ALA A 1 301 ? -9.133 32.031 28.984 1 96.75 301 ALA A O 1
ATOM 2342 N N . GLN A 1 302 ? -8.094 30.078 28.906 1 96.81 302 GLN A N 1
ATOM 2343 C CA . GLN A 1 302 ? -8.156 29.891 30.359 1 96.81 302 GLN A CA 1
ATOM 2344 C C . GLN A 1 302 ? -6.875 30.375 31.031 1 96.81 302 GLN A C 1
ATOM 2346 O O . GLN A 1 302 ? -6.703 30.219 32.25 1 96.81 302 GLN A O 1
ATOM 2351 N N . GLY A 1 303 ? -6.027 30.875 30.25 1 96.44 303 GLY A N 1
ATOM 2352 C CA . GLY A 1 303 ? -4.777 31.375 30.797 1 96.44 303 GLY A CA 1
ATOM 2353 C C . GLY A 1 303 ? -3.756 30.297 31.062 1 96.44 303 GLY A C 1
ATOM 2354 O O . GLY A 1 303 ? -2.822 30.484 31.844 1 96.44 303 GLY A O 1
ATOM 2355 N N . LYS A 1 304 ? -3.941 29.125 30.391 1 97.38 304 LYS A N 1
ATOM 2356 C CA . LYS A 1 304 ? -3.025 28 30.531 1 97.38 304 LYS A CA 1
ATOM 2357 C C . LYS A 1 304 ? -2.074 27.906 29.344 1 97.38 304 LYS A C 1
ATOM 2359 O O . LYS A 1 304 ? -2.395 28.375 28.25 1 97.38 304 LYS A O 1
ATOM 2364 N N . GLU A 1 305 ? -0.904 27.344 29.594 1 97.56 305 GLU A N 1
ATOM 2365 C CA . GLU A 1 305 ? 0.052 27.094 28.531 1 97.56 305 GLU A CA 1
ATOM 2366 C C . GLU A 1 305 ? -0.497 26.094 27.516 1 97.56 305 GLU A C 1
ATOM 2368 O O . GLU A 1 305 ? -1.028 25.047 27.891 1 97.56 305 GLU A O 1
ATOM 2373 N N . PRO A 1 306 ? -0.399 26.422 26.25 1 98.19 306 PRO A N 1
ATOM 2374 C CA . PRO A 1 306 ? -0.811 25.438 25.25 1 98.19 306 PRO A CA 1
ATOM 2375 C C . PRO A 1 306 ? 0.043 24.172 25.266 1 98.19 306 PRO A C 1
ATOM 2377 O O . PRO A 1 306 ? 1.202 24.219 25.688 1 98.19 306 PRO A O 1
ATOM 2380 N N . LEU A 1 307 ? -0.581 23.062 24.828 1 97.62 307 LEU A N 1
ATOM 2381 C CA . LEU A 1 307 ? 0.178 21.828 24.625 1 97.62 307 LEU A CA 1
ATOM 2382 C C . LEU A 1 307 ? 1.189 22 23.5 1 97.62 307 LEU A C 1
ATOM 2384 O O . LEU A 1 307 ? 0.936 22.719 22.531 1 97.62 307 LEU A O 1
ATOM 2388 N N . TYR A 1 308 ? 2.4 21.344 23.656 1 97.19 308 TYR A N 1
ATOM 2389 C CA . TYR A 1 308 ? 3.422 21.25 22.609 1 97.19 308 TYR A CA 1
ATOM 2390 C C . TYR A 1 308 ? 3.902 22.625 22.203 1 97.19 308 TYR A C 1
ATOM 2392 O O . TYR A 1 308 ? 4.012 22.922 21 1 97.19 308 TYR A O 1
ATOM 2400 N N . SER A 1 309 ? 4.039 23.516 23.109 1 97.62 309 SER A N 1
ATOM 2401 C CA . SER A 1 309 ? 4.605 24.844 22.859 1 97.62 309 SER A CA 1
ATOM 2402 C C . SER A 1 309 ? 6.035 24.734 22.344 1 97.62 309 SER A C 1
ATOM 2404 O O . SER A 1 309 ? 6.82 23.922 22.828 1 97.62 309 SER A O 1
ATOM 2406 N N . ALA A 1 310 ? 6.273 25.5 21.359 1 96.12 310 ALA A N 1
ATOM 2407 C CA . ALA A 1 310 ? 7.613 25.516 20.766 1 96.12 310 ALA A CA 1
ATOM 2408 C C . ALA A 1 310 ? 8.492 26.578 21.438 1 96.12 310 ALA A C 1
ATOM 2410 O O . ALA A 1 310 ? 9.672 26.719 21.094 1 96.12 310 ALA A O 1
ATOM 2411 N N . ASN A 1 311 ? 7.91 27.406 22.328 1 96.5 311 ASN A N 1
ATOM 2412 C CA . ASN A 1 311 ? 8.648 28.438 23.062 1 96.5 311 ASN A CA 1
ATOM 2413 C C . ASN A 1 311 ? 8.188 28.531 24.516 1 96.5 311 ASN A C 1
ATOM 2415 O O . ASN A 1 311 ? 7.242 27.859 24.922 1 96.5 311 ASN A O 1
ATOM 2419 N N . ASN A 1 312 ? 8.945 29.219 25.297 1 93.12 312 ASN A N 1
ATOM 2420 C CA . ASN A 1 312 ? 8.625 29.531 26.688 1 93.12 312 ASN A CA 1
ATOM 2421 C C . ASN A 1 312 ? 8.531 31.047 26.922 1 93.12 312 ASN A C 1
ATOM 2423 O O . ASN A 1 312 ? 9.438 31.781 26.531 1 93.12 312 ASN A O 1
ATOM 2427 N N . ILE A 1 313 ? 7.398 31.453 27.438 1 92.06 313 ILE A N 1
ATOM 2428 C CA . ILE A 1 313 ? 7.246 32.875 27.672 1 92.06 313 ILE A CA 1
ATOM 2429 C C . ILE A 1 313 ? 6.965 33.125 29.141 1 92.06 313 ILE A C 1
ATOM 2431 O O . ILE A 1 313 ? 6.43 32.281 29.844 1 92.06 313 ILE A O 1
ATOM 2435 N N . MET B 1 1 ? 14.367 -37.219 -18.297 1 94.06 1 MET B N 1
ATOM 2436 C CA . MET B 1 1 ? 12.914 -37.125 -18.344 1 94.06 1 MET B CA 1
ATOM 2437 C C . MET B 1 1 ? 12.477 -35.938 -19.203 1 94.06 1 MET B C 1
ATOM 2439 O O . MET B 1 1 ? 13.188 -34.938 -19.297 1 94.06 1 MET B O 1
ATOM 2443 N N . ASN B 1 2 ? 11.352 -36.156 -19.891 1 96.56 2 ASN B N 1
ATOM 2444 C CA . ASN B 1 2 ? 10.781 -35.125 -20.734 1 96.56 2 ASN B CA 1
ATOM 2445 C C . ASN B 1 2 ? 9.688 -34.344 -20 1 96.56 2 ASN B C 1
ATOM 2447 O O . ASN B 1 2 ? 8.719 -34.938 -19.531 1 96.56 2 ASN B O 1
ATOM 2451 N N . ILE B 1 3 ? 9.953 -33.031 -19.922 1 95.69 3 ILE B N 1
ATOM 2452 C CA . ILE B 1 3 ? 9.016 -32.156 -19.234 1 95.69 3 ILE B CA 1
ATOM 2453 C C . ILE B 1 3 ? 8.328 -31.234 -20.266 1 95.69 3 ILE B C 1
ATOM 2455 O O . ILE B 1 3 ? 8.984 -30.625 -21.109 1 95.69 3 ILE B O 1
ATOM 2459 N N . LEU B 1 4 ? 6.988 -31.203 -20.172 1 93.44 4 LEU B N 1
ATOM 2460 C CA . LEU B 1 4 ? 6.219 -30.344 -21.078 1 93.44 4 LEU B CA 1
ATOM 2461 C C . LEU B 1 4 ? 5.539 -29.219 -20.297 1 93.44 4 LEU B C 1
ATOM 2463 O O . LEU B 1 4 ? 4.695 -29.469 -19.438 1 93.44 4 LEU B O 1
ATOM 2467 N N . PHE B 1 5 ? 5.953 -28.031 -20.547 1 91.25 5 PHE B N 1
ATOM 2468 C CA . PHE B 1 5 ? 5.281 -26.844 -20.031 1 91.25 5 PHE B CA 1
ATOM 2469 C C . PHE B 1 5 ? 4.223 -26.344 -21.016 1 91.25 5 PHE B C 1
ATOM 2471 O O . PHE B 1 5 ? 4.551 -25.922 -22.125 1 91.25 5 PHE B O 1
ATOM 2478 N N . CYS B 1 6 ? 2.986 -26.406 -20.484 1 87.88 6 CYS B N 1
ATOM 2479 C CA . CYS B 1 6 ? 1.855 -26.172 -21.375 1 87.88 6 CYS B CA 1
ATOM 2480 C C . CYS B 1 6 ? 1.26 -24.781 -21.141 1 87.88 6 CYS B C 1
ATOM 2482 O O . CYS B 1 6 ? 0.435 -24.594 -20.25 1 87.88 6 CYS B O 1
ATOM 2484 N N . GLY B 1 7 ? 1.605 -23.844 -22.031 1 77.44 7 GLY B N 1
ATOM 2485 C CA . GLY B 1 7 ? 1.003 -22.516 -21.953 1 77.44 7 GLY B CA 1
ATOM 2486 C C . GLY B 1 7 ? 2.014 -21.391 -22.078 1 77.44 7 GLY B C 1
ATOM 2487 O O . GLY B 1 7 ? 3.164 -21.531 -21.672 1 77.44 7 GLY B O 1
ATOM 2488 N N . GLU B 1 8 ? 1.64 -20.391 -22.75 1 69.06 8 GLU B N 1
ATOM 2489 C CA . GLU B 1 8 ? 2.539 -19.266 -22.953 1 69.06 8 GLU B CA 1
ATOM 2490 C C . GLU B 1 8 ? 2.125 -18.062 -22.109 1 69.06 8 GLU B C 1
ATOM 2492 O O . GLU B 1 8 ? 2.752 -17 -22.172 1 69.06 8 GLU B O 1
ATOM 2497 N N . GLY B 1 9 ? 0.993 -18.359 -21.359 1 65.88 9 GLY B N 1
ATOM 2498 C CA . GLY B 1 9 ? 0.614 -17.266 -20.484 1 65.88 9 GLY B CA 1
ATOM 2499 C C . GLY B 1 9 ? 1.555 -17.109 -19.297 1 65.88 9 GLY B C 1
ATOM 2500 O O . GLY B 1 9 ? 2.299 -18.031 -18.953 1 65.88 9 GLY B O 1
ATOM 2501 N N . PHE B 1 10 ? 1.659 -15.891 -18.703 1 67.94 10 PHE B N 1
ATOM 2502 C CA . PHE B 1 10 ? 2.547 -15.602 -17.578 1 67.94 10 PHE B CA 1
ATOM 2503 C C . PHE B 1 10 ? 3.982 -15.992 -17.906 1 67.94 10 PHE B C 1
ATOM 2505 O O . PHE B 1 10 ? 4.656 -16.641 -17.109 1 67.94 10 PHE B O 1
ATOM 2512 N N . SER B 1 11 ? 4.32 -15.758 -19.062 1 63.72 11 SER B N 1
ATOM 2513 C CA . SER B 1 11 ? 5.508 -16.266 -19.734 1 63.72 11 SER B CA 1
ATOM 2514 C C . SER B 1 11 ? 6.758 -16.062 -18.891 1 63.72 11 SER B C 1
ATOM 2516 O O . SER B 1 11 ? 7.664 -16.891 -18.891 1 63.72 11 SER B O 1
ATOM 2518 N N . ASN B 1 12 ? 6.723 -15.188 -18.031 1 78.19 12 ASN B N 1
ATOM 2519 C CA . ASN B 1 12 ? 7.934 -14.945 -17.25 1 78.19 12 ASN B CA 1
ATOM 2520 C C . ASN B 1 12 ? 8.117 -16 -16.156 1 78.19 12 ASN B C 1
ATOM 2522 O O . ASN B 1 12 ? 9.211 -16.141 -15.602 1 78.19 12 ASN B O 1
ATOM 2526 N N . ALA B 1 13 ? 7.113 -16.734 -16 1 81.44 13 ALA B N 1
ATOM 2527 C CA . ALA B 1 13 ? 7.195 -17.812 -15.016 1 81.44 13 ALA B CA 1
ATOM 2528 C C . ALA B 1 13 ? 8.234 -18.859 -15.43 1 81.44 13 ALA B C 1
ATOM 2530 O O . ALA B 1 13 ? 9.016 -19.328 -14.602 1 81.44 13 ALA B O 1
ATOM 2531 N N . ILE B 1 14 ? 8.312 -19.125 -16.703 1 84.25 14 ILE B N 1
ATOM 2532 C CA . ILE B 1 14 ? 9.172 -20.156 -17.25 1 84.25 14 ILE B CA 1
ATOM 2533 C C . ILE B 1 14 ? 10.633 -19.766 -17.094 1 84.25 14 ILE B C 1
ATOM 2535 O O . ILE B 1 14 ? 11.508 -20.625 -16.922 1 84.25 14 ILE B O 1
ATOM 2539 N N . ASP B 1 15 ? 10.836 -18.516 -17.109 1 89 15 ASP B N 1
ATOM 2540 C CA . ASP B 1 15 ? 12.203 -18.016 -17 1 89 15 ASP B CA 1
ATOM 2541 C C . ASP B 1 15 ? 12.812 -18.391 -15.656 1 89 15 ASP B C 1
ATOM 2543 O O . ASP B 1 15 ? 14.031 -18.562 -15.547 1 89 15 ASP B O 1
ATOM 2547 N N . HIS B 1 16 ? 11.992 -18.594 -14.664 1 90.69 16 HIS B N 1
ATOM 2548 C CA . HIS B 1 16 ? 12.469 -18.969 -13.344 1 90.69 16 HIS B CA 1
ATOM 2549 C C . HIS B 1 16 ? 12.648 -20.469 -13.219 1 90.69 16 HIS B C 1
ATOM 2551 O O . HIS B 1 16 ? 13.367 -20.953 -12.336 1 90.69 16 HIS B O 1
ATOM 2557 N N . LEU B 1 17 ? 12.016 -21.141 -14.094 1 90.88 17 LEU B N 1
ATOM 2558 C CA . LEU B 1 17 ? 12.016 -22.594 -14.031 1 90.88 17 LEU B CA 1
ATOM 2559 C C . LEU B 1 17 ? 13.148 -23.172 -14.875 1 90.88 17 LEU B C 1
ATOM 2561 O O . LEU B 1 17 ? 13.805 -24.141 -14.469 1 90.88 17 LEU B O 1
ATOM 2565 N N . LYS B 1 18 ? 13.422 -22.562 -16.016 1 91.38 18 LYS B N 1
ATOM 2566 C CA . LYS B 1 18 ? 14.312 -23.094 -17.047 1 91.38 18 LYS B CA 1
ATOM 2567 C C . LYS B 1 18 ? 15.703 -23.375 -16.484 1 91.38 18 LYS B C 1
ATOM 2569 O O . LYS B 1 18 ? 16.234 -24.469 -16.672 1 91.38 18 LYS B O 1
ATOM 2574 N N . PRO B 1 19 ? 16.266 -22.438 -15.781 1 93.44 19 PRO B N 1
ATOM 2575 C CA . PRO B 1 19 ? 17.625 -22.672 -15.297 1 93.44 19 PRO B CA 1
ATOM 2576 C C . PRO B 1 19 ? 17.703 -23.812 -14.281 1 93.44 19 PRO B C 1
ATOM 2578 O O . PRO B 1 19 ? 18.75 -24.438 -14.141 1 93.44 19 PRO B O 1
ATOM 2581 N N . LEU B 1 20 ? 16.641 -24.141 -13.648 1 94.31 20 LEU B N 1
ATOM 2582 C CA . LEU B 1 20 ? 16.625 -25.125 -12.586 1 94.31 20 LEU B CA 1
ATOM 2583 C C . LEU B 1 20 ? 16.375 -26.531 -13.148 1 94.31 20 LEU B C 1
ATOM 2585 O O . LEU B 1 20 ? 16.547 -27.516 -12.445 1 94.31 20 LEU B O 1
ATOM 2589 N N . LEU B 1 21 ? 15.992 -26.609 -14.414 1 94.62 21 LEU B N 1
ATOM 2590 C CA . LEU B 1 21 ? 15.633 -27.875 -15.031 1 94.62 21 LEU B CA 1
ATOM 2591 C C . LEU B 1 21 ? 16.641 -28.25 -16.125 1 94.62 21 LEU B C 1
ATOM 2593 O O . LEU B 1 21 ? 16.297 -28.953 -17.062 1 94.62 21 LEU B O 1
ATOM 2597 N N . SER B 1 22 ? 17.828 -27.812 -15.984 1 92.56 22 SER B N 1
ATOM 2598 C CA . SER B 1 22 ? 18.859 -27.984 -17 1 92.56 22 SER B CA 1
ATOM 2599 C C . SER B 1 22 ? 19.188 -29.469 -17.203 1 92.56 22 SER B C 1
ATOM 2601 O O . SER B 1 22 ? 19.656 -29.859 -18.266 1 92.56 22 SER B O 1
ATOM 2603 N N . ASP B 1 23 ? 18.875 -30.297 -16.234 1 94.06 23 ASP B N 1
ATOM 2604 C CA . ASP B 1 23 ? 19.188 -31.719 -16.312 1 94.06 23 ASP B CA 1
ATOM 2605 C C . ASP B 1 23 ? 18.094 -32.469 -17.047 1 94.06 23 ASP B C 1
ATOM 2607 O O . ASP B 1 23 ? 18.234 -33.688 -17.312 1 94.06 23 ASP B O 1
ATOM 2611 N N . TYR B 1 24 ? 17.016 -31.766 -17.359 1 95.94 24 TYR B N 1
ATOM 2612 C CA . TYR B 1 24 ? 15.867 -32.406 -17.984 1 95.94 24 TYR B CA 1
ATOM 2613 C C . TYR B 1 24 ? 15.617 -31.812 -19.375 1 95.94 24 TYR B C 1
ATOM 2615 O O . TYR B 1 24 ? 16.203 -30.797 -19.734 1 95.94 24 TYR B O 1
ATOM 2623 N N . ASN B 1 25 ? 14.844 -32.531 -20.219 1 95.88 25 ASN B N 1
ATOM 2624 C CA . ASN B 1 25 ? 14.406 -32.031 -21.516 1 95.88 25 ASN B CA 1
ATOM 2625 C C . ASN B 1 25 ? 13.109 -31.219 -21.391 1 95.88 25 ASN B C 1
ATOM 2627 O O . ASN B 1 25 ? 12.016 -31.797 -21.438 1 95.88 25 ASN B O 1
ATOM 2631 N N . LEU B 1 26 ? 13.305 -29.906 -21.266 1 93.69 26 LEU B N 1
ATOM 2632 C CA . LEU B 1 26 ? 12.148 -29.047 -21.094 1 93.69 26 LEU B CA 1
ATOM 2633 C C . LEU B 1 26 ? 11.656 -28.516 -22.438 1 93.69 26 LEU B C 1
ATOM 2635 O O . LEU B 1 26 ? 12.422 -27.906 -23.188 1 93.69 26 LEU B O 1
ATOM 2639 N N . ARG B 1 27 ? 10.406 -28.812 -22.734 1 92.12 27 ARG B N 1
ATOM 2640 C CA . ARG B 1 27 ? 9.742 -28.281 -23.922 1 92.12 27 ARG B CA 1
ATOM 2641 C C . ARG B 1 27 ? 8.578 -27.375 -23.531 1 92.12 27 ARG B C 1
ATOM 2643 O O . ARG B 1 27 ? 7.812 -27.688 -22.625 1 92.12 27 ARG B O 1
ATOM 2650 N N . ILE B 1 28 ? 8.539 -26.25 -24.234 1 89.94 28 ILE B N 1
ATOM 2651 C CA . ILE B 1 28 ? 7.434 -25.312 -24.047 1 89.94 28 ILE B CA 1
ATOM 2652 C C . ILE B 1 28 ? 6.516 -25.359 -25.266 1 89.94 28 ILE B C 1
ATOM 2654 O O . ILE B 1 28 ? 6.984 -25.344 -26.406 1 89.94 28 ILE B O 1
ATOM 2658 N N . CYS B 1 29 ? 5.215 -25.484 -25 1 87.94 29 CYS B N 1
ATOM 2659 C CA . CYS B 1 29 ? 4.293 -25.484 -26.141 1 87.94 29 CYS B CA 1
ATOM 2660 C C . CYS B 1 29 ? 3.047 -24.656 -25.828 1 87.94 29 CYS B C 1
ATOM 2662 O O . CYS B 1 29 ? 2.664 -24.516 -24.672 1 87.94 29 CYS B O 1
ATOM 2664 N N . PRO B 1 30 ? 2.461 -24.047 -26.875 1 85.75 30 PRO B N 1
ATOM 2665 C CA . PRO B 1 30 ? 1.184 -23.359 -26.672 1 85.75 30 PRO B CA 1
ATOM 2666 C C . PRO B 1 30 ? 0.059 -24.312 -26.281 1 85.75 30 PRO B C 1
ATOM 2668 O O . PRO B 1 30 ? 0.169 -25.531 -26.484 1 85.75 30 PRO B O 1
ATOM 2671 N N . GLU B 1 31 ? -0.96 -23.734 -25.719 1 81.94 31 GLU B N 1
ATOM 2672 C CA . GLU B 1 31 ? -2.082 -24.5 -25.188 1 81.94 31 GLU B CA 1
ATOM 2673 C C . GLU B 1 31 ? -2.701 -25.391 -26.25 1 81.94 31 GLU B C 1
ATOM 2675 O O . GLU B 1 31 ? -3.154 -26.5 -25.953 1 81.94 31 GLU B O 1
ATOM 2680 N N . ASN B 1 32 ? -2.695 -25.016 -27.484 1 84.38 32 ASN B N 1
ATOM 2681 C CA . ASN B 1 32 ? -3.396 -25.719 -28.547 1 84.38 32 ASN B CA 1
ATOM 2682 C C . ASN B 1 32 ? -2.508 -26.781 -29.203 1 84.38 32 ASN B C 1
ATOM 2684 O O . ASN B 1 32 ? -2.936 -27.469 -30.125 1 84.38 32 ASN B O 1
ATOM 2688 N N . ARG B 1 33 ? -1.294 -27.062 -28.703 1 88.94 33 ARG B N 1
ATOM 2689 C CA . ARG B 1 33 ? -0.385 -28.016 -29.328 1 88.94 33 ARG B CA 1
ATOM 2690 C C . ARG B 1 33 ? 0.092 -29.062 -28.312 1 88.94 33 ARG B C 1
ATOM 2692 O O . ARG B 1 33 ? 1.054 -29.781 -28.578 1 88.94 33 ARG B O 1
ATOM 2699 N N . VAL B 1 34 ? -0.563 -29.109 -27.25 1 89.5 34 VAL B N 1
ATOM 2700 C CA . VAL B 1 34 ? -0.154 -30.016 -26.172 1 89.5 34 VAL B CA 1
ATOM 2701 C C . VAL B 1 34 ? -0.241 -31.469 -26.656 1 89.5 34 VAL B C 1
ATOM 2703 O O . VAL B 1 34 ? 0.646 -32.281 -26.359 1 89.5 34 VAL B O 1
ATOM 2706 N N . GLN B 1 35 ? -1.245 -31.766 -27.406 1 88.94 35 GLN B N 1
ATOM 2707 C CA . GLN B 1 35 ? -1.49 -33.125 -27.875 1 88.94 35 GLN B CA 1
ATOM 2708 C C . GLN B 1 35 ? -0.343 -33.625 -28.766 1 88.94 35 GLN B C 1
ATOM 2710 O O . GLN B 1 35 ? -0.059 -34.812 -28.812 1 88.94 35 GLN B O 1
ATOM 2715 N N . ASP B 1 36 ? 0.283 -32.688 -29.359 1 91.88 36 ASP B N 1
ATOM 2716 C CA . ASP B 1 36 ? 1.366 -33.031 -30.281 1 91.88 36 ASP B CA 1
ATOM 2717 C C . ASP B 1 36 ? 2.582 -33.562 -29.531 1 91.88 36 ASP B C 1
ATOM 2719 O O . ASP B 1 36 ? 3.447 -34.219 -30.109 1 91.88 36 ASP B O 1
ATOM 2723 N N . HIS B 1 37 ? 2.617 -33.344 -28.234 1 93 37 HIS B N 1
ATOM 2724 C CA . HIS B 1 37 ? 3.857 -33.625 -27.516 1 93 37 HIS B CA 1
ATOM 2725 C C . HIS B 1 37 ? 3.619 -34.562 -26.344 1 93 37 HIS B C 1
ATOM 2727 O O . HIS B 1 37 ? 4.566 -35.094 -25.781 1 93 37 HIS B O 1
ATOM 2733 N N . VAL B 1 38 ? 2.441 -34.812 -25.953 1 92.81 38 VAL B N 1
ATOM 2734 C CA . VAL B 1 38 ? 2.08 -35.469 -24.703 1 92.81 38 VAL B CA 1
ATOM 2735 C C . VAL B 1 38 ? 2.561 -36.938 -24.719 1 92.81 38 VAL B C 1
ATOM 2737 O O . VAL B 1 38 ? 2.904 -37.5 -23.672 1 92.81 38 VAL B O 1
ATOM 2740 N N . ALA B 1 39 ? 2.637 -37.594 -25.875 1 92.12 39 ALA B N 1
ATOM 2741 C CA . ALA B 1 39 ? 3.012 -39 -25.984 1 92.12 39 ALA B CA 1
ATOM 2742 C C . ALA B 1 39 ? 4.445 -39.25 -25.516 1 92.12 39 ALA B C 1
ATOM 2744 O O . ALA B 1 39 ? 4.797 -40.344 -25.078 1 92.12 39 ALA B O 1
ATOM 2745 N N . LYS B 1 40 ? 5.309 -38.25 -25.578 1 94 40 LYS B N 1
ATOM 2746 C CA . LYS B 1 40 ? 6.719 -38.375 -25.219 1 94 40 LYS B CA 1
ATOM 2747 C C . LYS B 1 40 ? 7.035 -37.594 -23.938 1 94 40 LYS B C 1
ATOM 2749 O O . LYS B 1 40 ? 8.188 -37.25 -23.703 1 94 40 LYS B O 1
ATOM 2754 N N . THR B 1 41 ? 6.039 -37.312 -23.188 1 95.56 41 THR B N 1
ATOM 2755 C CA . THR B 1 41 ? 6.199 -36.469 -22.016 1 95.56 41 THR B CA 1
ATOM 2756 C C . THR B 1 41 ? 6.105 -37.281 -20.734 1 95.56 41 THR B C 1
ATOM 2758 O O . THR B 1 41 ? 5.258 -38.188 -20.625 1 95.56 41 THR B O 1
ATOM 2761 N N . ASP B 1 42 ? 6.992 -37 -19.797 1 96.75 42 ASP B N 1
ATOM 2762 C CA . ASP B 1 42 ? 6.984 -37.688 -18.5 1 96.75 42 ASP B CA 1
ATOM 2763 C C . ASP B 1 42 ? 6.262 -36.844 -17.438 1 96.75 42 ASP B C 1
ATOM 2765 O O . ASP B 1 42 ? 5.672 -37.406 -16.516 1 96.75 42 ASP B O 1
ATOM 2769 N N . VAL B 1 43 ? 6.43 -35.531 -17.516 1 97 43 VAL B N 1
ATOM 2770 C CA . VAL B 1 43 ? 5.828 -34.594 -16.578 1 97 43 VAL B CA 1
ATOM 2771 C C . VAL B 1 43 ? 5.164 -33.469 -17.344 1 97 43 VAL B C 1
ATOM 2773 O O . VAL B 1 43 ? 5.762 -32.906 -18.266 1 97 43 VAL B O 1
ATOM 2776 N N . ILE B 1 44 ? 3.943 -33.188 -16.984 1 95.31 44 ILE B N 1
ATOM 2777 C CA . ILE B 1 44 ? 3.242 -32.062 -17.578 1 95.31 44 ILE B CA 1
ATOM 2778 C C . ILE B 1 44 ? 3.102 -30.938 -16.547 1 95.31 44 ILE B C 1
ATOM 2780 O O . ILE B 1 44 ? 2.754 -31.172 -15.398 1 95.31 44 ILE B O 1
ATOM 2784 N N . ILE B 1 45 ? 3.416 -29.734 -16.953 1 93 45 ILE B N 1
ATOM 2785 C CA . ILE B 1 45 ? 3.191 -28.531 -16.172 1 93 45 ILE B CA 1
ATOM 2786 C C . ILE B 1 45 ? 2.156 -27.641 -16.875 1 93 45 ILE B C 1
ATOM 2788 O O . ILE B 1 45 ? 2.498 -26.844 -17.75 1 93 45 ILE B O 1
ATOM 2792 N N . PRO B 1 46 ? 0.944 -27.828 -16.359 1 88.19 46 PRO B N 1
ATOM 2793 C CA . PRO B 1 46 ? -0.103 -27.047 -17.016 1 88.19 46 PRO B CA 1
ATOM 2794 C C . PRO B 1 46 ? -0.153 -25.594 -16.516 1 88.19 46 PRO B C 1
ATOM 2796 O O . PRO B 1 46 ? 0.067 -25.344 -15.328 1 88.19 46 PRO B O 1
ATOM 2799 N N . PHE B 1 47 ? -0.338 -24.609 -17.344 1 73 47 PHE B N 1
ATOM 2800 C CA . PHE B 1 47 ? -0.578 -23.219 -16.953 1 73 47 PHE B CA 1
ATOM 2801 C C . PHE B 1 47 ? -2.004 -22.797 -17.281 1 73 47 PHE B C 1
ATOM 2803 O O . PHE B 1 47 ? -2.75 -22.359 -16.406 1 73 47 PHE B O 1
ATOM 2810 N N . ILE B 1 48 ? -2.5 -22.875 -18.469 1 67.75 48 ILE B N 1
ATOM 2811 C CA . ILE B 1 48 ? -3.867 -22.547 -18.859 1 67.75 48 ILE B CA 1
ATOM 2812 C C . ILE B 1 48 ? -4.461 -23.688 -19.688 1 67.75 48 ILE B C 1
ATOM 2814 O O . ILE B 1 48 ? -5.551 -23.547 -20.25 1 67.75 48 ILE B O 1
ATOM 2818 N N . THR B 1 49 ? -3.871 -24.766 -19.562 1 76.69 49 THR B N 1
ATOM 2819 C CA . THR B 1 49 ? -4.277 -25.891 -20.391 1 76.69 49 THR B CA 1
ATOM 2820 C C . THR B 1 49 ? -5.035 -26.922 -19.562 1 76.69 49 THR B C 1
ATOM 2822 O O . THR B 1 49 ? -4.578 -27.328 -18.484 1 76.69 49 THR B O 1
ATOM 2825 N N . ASN B 1 50 ? -6.047 -27.406 -20.156 1 84.31 50 ASN B N 1
ATOM 2826 C CA . ASN B 1 50 ? -6.812 -28.453 -19.5 1 84.31 50 ASN B CA 1
ATOM 2827 C C . ASN B 1 50 ? -6.113 -29.812 -19.594 1 84.31 50 ASN B C 1
ATOM 2829 O O . ASN B 1 50 ? -5.711 -30.219 -20.688 1 84.31 50 ASN B O 1
ATOM 2833 N N . VAL B 1 51 ? -5.914 -30.453 -18.531 1 92.19 51 VAL B N 1
ATOM 2834 C CA . VAL B 1 51 ? -5.391 -31.812 -18.453 1 92.19 51 VAL B CA 1
ATOM 2835 C C . VAL B 1 51 ? -6.496 -32.781 -18.031 1 92.19 51 VAL B C 1
ATOM 2837 O O . VAL B 1 51 ? -6.582 -33.156 -16.859 1 92.19 51 VAL B O 1
ATOM 2840 N N . ASP B 1 52 ? -7.277 -33.156 -19.047 1 93 52 ASP B N 1
ATOM 2841 C CA . ASP B 1 52 ? -8.422 -34.031 -18.797 1 93 52 ASP B CA 1
ATOM 2842 C C . ASP B 1 52 ? -8.094 -35.469 -19.141 1 93 52 ASP B C 1
ATOM 2844 O O . ASP B 1 52 ? -6.949 -35.812 -19.469 1 93 52 ASP B O 1
ATOM 2848 N N . GLU B 1 53 ? -9.078 -36.281 -19.016 1 94.25 53 GLU B N 1
ATOM 2849 C CA . GLU B 1 53 ? -8.898 -37.719 -19.25 1 94.25 53 GLU B CA 1
ATOM 2850 C C . GLU B 1 53 ? -8.461 -38 -20.688 1 94.25 53 GLU B C 1
ATOM 2852 O O . GLU B 1 53 ? -7.641 -38.906 -20.922 1 94.25 53 GLU B O 1
ATOM 2857 N N . LYS B 1 54 ? -9 -37.25 -21.594 1 93 54 LYS B N 1
ATOM 2858 C CA . LYS B 1 54 ? -8.656 -37.438 -23 1 93 54 LYS B CA 1
ATOM 2859 C C . LYS B 1 54 ? -7.164 -37.219 -23.234 1 93 54 LYS B C 1
ATOM 2861 O O . LYS B 1 54 ? -6.527 -38 -23.938 1 93 54 LYS B O 1
ATOM 2866 N N . LEU B 1 55 ? -6.699 -36.188 -22.625 1 93 55 LEU B N 1
ATOM 2867 C CA . LEU B 1 55 ? -5.277 -35.906 -22.766 1 93 55 LEU B CA 1
ATOM 2868 C C . LEU B 1 55 ? -4.438 -36.969 -22.062 1 93 55 LEU B C 1
ATOM 2870 O O . LEU B 1 55 ? -3.387 -37.375 -22.578 1 93 55 LEU B O 1
ATOM 2874 N N . MET B 1 56 ? -4.832 -37.469 -20.906 1 94.12 56 MET B N 1
ATOM 2875 C CA . MET B 1 56 ? -4.105 -38.438 -20.109 1 94.12 56 MET B CA 1
ATOM 2876 C C . MET B 1 56 ? -3.992 -39.781 -20.875 1 94.12 56 MET B C 1
ATOM 2878 O O . MET B 1 56 ? -2.98 -40.469 -20.766 1 94.12 56 MET B O 1
ATOM 2882 N N . LYS B 1 57 ? -4.992 -40.062 -21.641 1 91.56 57 LYS B N 1
ATOM 2883 C CA . LYS B 1 57 ? -5.016 -41.312 -22.406 1 91.56 57 LYS B CA 1
ATOM 2884 C C . LYS B 1 57 ? -4.051 -41.219 -23.578 1 91.56 57 LYS B C 1
ATOM 2886 O O . LYS B 1 57 ? -3.6 -42.281 -24.078 1 91.56 57 LYS B O 1
ATOM 2891 N N . GLN B 1 58 ? -3.838 -40.062 -23.953 1 90.81 58 GLN B N 1
ATOM 2892 C CA . GLN B 1 58 ? -2.969 -39.875 -25.109 1 90.81 58 GLN B CA 1
ATOM 2893 C C . GLN B 1 58 ? -1.504 -39.781 -24.688 1 90.81 58 GLN B C 1
ATOM 2895 O O . GLN B 1 58 ? -0.607 -39.812 -25.531 1 90.81 58 GLN B O 1
ATOM 2900 N N . GLY B 1 59 ? -1.305 -39.688 -23.391 1 88.25 59 GLY B N 1
ATOM 2901 C CA . GLY B 1 59 ? 0.06 -39.438 -22.938 1 88.25 59 GLY B CA 1
ATOM 2902 C C . GLY B 1 59 ? 0.601 -40.594 -22.094 1 88.25 59 GLY B C 1
ATOM 2903 O O . GLY B 1 59 ? -0.09 -41.594 -21.875 1 88.25 59 GLY B O 1
ATOM 2904 N N . ASN B 1 60 ? 1.914 -40.531 -21.766 1 89.19 60 ASN B N 1
ATOM 2905 C CA . ASN B 1 60 ? 2.592 -41.5 -20.906 1 89.19 60 ASN B CA 1
ATOM 2906 C C . ASN B 1 60 ? 3.213 -40.812 -19.688 1 89.19 60 ASN B C 1
ATOM 2908 O O . ASN B 1 60 ? 4.156 -41.344 -19.094 1 89.19 60 ASN B O 1
ATOM 2912 N N . PHE B 1 61 ? 2.678 -39.719 -19.359 1 95.06 61 PHE B N 1
ATOM 2913 C CA . PHE B 1 61 ? 3.26 -38.969 -18.234 1 95.06 61 PHE B CA 1
ATOM 2914 C C . PHE B 1 61 ? 2.725 -39.5 -16.922 1 95.06 61 PHE B C 1
ATOM 2916 O O . PHE B 1 61 ? 1.635 -40.062 -16.859 1 95.06 61 PHE B O 1
ATOM 2923 N N . GLY B 1 62 ? 3.518 -39.281 -15.867 1 96.88 62 GLY B N 1
ATOM 2924 C CA . GLY B 1 62 ? 3.148 -39.812 -14.555 1 96.88 62 GLY B CA 1
ATOM 2925 C C . GLY B 1 62 ? 2.984 -38.719 -13.516 1 96.88 62 GLY B C 1
ATOM 2926 O O . GLY B 1 62 ? 2.621 -39 -12.367 1 96.88 62 GLY B O 1
ATOM 2927 N N . LEU B 1 63 ? 3.223 -37.469 -13.891 1 97.75 63 LEU B N 1
ATOM 2928 C CA . LEU B 1 63 ? 3.111 -36.344 -12.977 1 97.75 63 LEU B CA 1
ATOM 2929 C C . LEU B 1 63 ? 2.541 -35.125 -13.688 1 97.75 63 LEU B C 1
ATOM 2931 O O . LEU B 1 63 ? 3.041 -34.719 -14.742 1 97.75 63 LEU B O 1
ATOM 2935 N N . VAL B 1 64 ? 1.442 -34.656 -13.117 1 96.88 64 VAL B N 1
ATOM 2936 C CA . VAL B 1 64 ? 0.943 -33.312 -13.438 1 96.88 64 VAL B CA 1
ATOM 2937 C C . VAL B 1 64 ? 1.336 -32.344 -12.328 1 96.88 64 VAL B C 1
ATOM 2939 O O . VAL B 1 64 ? 0.787 -32.375 -11.227 1 96.88 64 VAL B O 1
ATOM 2942 N N . GLN B 1 65 ? 2.27 -31.469 -12.648 1 96.19 65 GLN B N 1
ATOM 2943 C CA . GLN B 1 65 ? 2.775 -30.5 -11.68 1 96.19 65 GLN B CA 1
ATOM 2944 C C . GLN B 1 65 ? 2.295 -29.078 -12.008 1 96.19 65 GLN B C 1
ATOM 2946 O O . GLN B 1 65 ? 2.889 -28.406 -12.852 1 96.19 65 GLN B O 1
ATOM 2951 N N . GLN B 1 66 ? 1.316 -28.734 -11.242 1 93 66 GLN B N 1
ATOM 2952 C CA . GLN B 1 66 ? 0.818 -27.375 -11.438 1 93 66 GLN B CA 1
ATOM 2953 C C . GLN B 1 66 ? 1.855 -26.344 -11.016 1 93 66 GLN B C 1
ATOM 2955 O O . GLN B 1 66 ? 2.508 -26.5 -9.977 1 93 66 GLN B O 1
ATOM 2960 N N . PHE B 1 67 ? 2.068 -25.312 -11.844 1 90 67 PHE B N 1
ATOM 2961 C CA . PHE B 1 67 ? 2.896 -24.172 -11.469 1 90 67 PHE B CA 1
ATOM 2962 C C . PHE B 1 67 ? 2.084 -23.141 -10.695 1 90 67 PHE B C 1
ATOM 2964 O O . PHE B 1 67 ? 1.802 -22.062 -11.211 1 90 67 PHE B O 1
ATOM 2971 N N . GLY B 1 68 ? 1.604 -23.406 -9.57 1 89.88 68 GLY B N 1
ATOM 2972 C CA . GLY B 1 68 ? 0.781 -22.562 -8.734 1 89.88 68 GLY B CA 1
ATOM 2973 C C . GLY B 1 68 ? -0.22 -23.328 -7.895 1 89.88 68 GLY B C 1
ATOM 2974 O O . GLY B 1 68 ? -0.037 -24.516 -7.641 1 89.88 68 GLY B O 1
ATOM 2975 N N . VAL B 1 69 ? -1.241 -22.641 -7.504 1 88.12 69 VAL B N 1
ATOM 2976 C CA . VAL B 1 69 ? -2.133 -23.172 -6.48 1 88.12 69 VAL B CA 1
ATOM 2977 C C . VAL B 1 69 ? -3.324 -23.859 -7.141 1 88.12 69 VAL B C 1
ATOM 2979 O O . VAL B 1 69 ? -3.77 -24.922 -6.688 1 88.12 69 VAL B O 1
ATOM 2982 N N . GLY B 1 70 ? -3.842 -23.297 -8.188 1 85.06 70 GLY B N 1
ATOM 2983 C CA . GLY B 1 70 ? -5.109 -23.719 -8.766 1 85.06 70 GLY B CA 1
ATOM 2984 C C . GLY B 1 70 ? -5.012 -25 -9.555 1 85.06 70 GLY B C 1
ATOM 2985 O O . GLY B 1 70 ? -4.051 -25.219 -10.297 1 85.06 70 GLY B O 1
ATOM 2986 N N . LEU B 1 71 ? -5.977 -25.922 -9.383 1 87.31 71 LEU B N 1
ATOM 2987 C CA . LEU B 1 71 ? -6.016 -27.203 -10.078 1 87.31 71 LEU B CA 1
ATOM 2988 C C . LEU B 1 71 ? -7.289 -27.328 -10.906 1 87.31 71 LEU B C 1
ATOM 2990 O O . LEU B 1 71 ? -7.688 -28.438 -11.258 1 87.31 71 LEU B O 1
ATOM 2994 N N . GLY B 1 72 ? -7.859 -26.141 -11.18 1 79.06 72 GLY B N 1
ATOM 2995 C CA . GLY B 1 72 ? -9.133 -26.125 -11.883 1 79.06 72 GLY B CA 1
ATOM 2996 C C . GLY B 1 72 ? -9.055 -26.734 -13.273 1 79.06 72 GLY B C 1
ATOM 2997 O O . GLY B 1 72 ? -10.07 -27.172 -13.82 1 79.06 72 GLY B O 1
ATOM 2998 N N . VAL B 1 73 ? -7.906 -26.906 -13.797 1 81.81 73 VAL B N 1
ATOM 2999 C CA . VAL B 1 73 ? -7.758 -27.344 -15.172 1 81.81 73 VAL B CA 1
ATOM 3000 C C . VAL B 1 73 ? -7.371 -28.828 -15.211 1 81.81 73 VAL B C 1
ATOM 3002 O O . VAL B 1 73 ? -7.129 -29.391 -16.281 1 81.81 73 VAL B O 1
ATOM 3005 N N . VAL B 1 74 ? -7.301 -29.484 -14.117 1 92.44 74 VAL B N 1
ATOM 3006 C CA . VAL B 1 74 ? -6.828 -30.875 -14.055 1 92.44 74 VAL B CA 1
ATOM 3007 C C . VAL B 1 74 ? -7.953 -31.781 -13.57 1 92.44 74 VAL B C 1
ATOM 3009 O O . VAL B 1 74 ? -8.586 -31.5 -12.555 1 92.44 74 VAL B O 1
ATOM 3012 N N . ASP B 1 75 ? -8.273 -32.781 -14.297 1 94.62 75 ASP B N 1
ATOM 3013 C CA . ASP B 1 75 ? -9.188 -33.844 -13.859 1 94.62 75 ASP B CA 1
ATOM 3014 C C . ASP B 1 75 ? -8.5 -34.781 -12.867 1 94.62 75 ASP B C 1
ATOM 3016 O O . ASP B 1 75 ? -7.969 -35.812 -13.258 1 94.62 75 ASP B O 1
ATOM 3020 N N . ILE B 1 76 ? -8.617 -34.5 -11.633 1 95.94 76 ILE B N 1
ATOM 3021 C CA . ILE B 1 76 ? -7.871 -35.156 -10.578 1 95.94 76 ILE B CA 1
ATOM 3022 C C . ILE B 1 76 ? -8.344 -36.625 -10.477 1 95.94 76 ILE B C 1
ATOM 3024 O O . ILE B 1 76 ? -7.531 -37.531 -10.273 1 95.94 76 ILE B O 1
ATOM 3028 N N . GLU B 1 77 ? -9.625 -36.812 -10.594 1 95.94 77 GLU B N 1
ATOM 3029 C CA . GLU B 1 77 ? -10.164 -38.188 -10.531 1 95.94 77 GLU B CA 1
ATOM 3030 C C . GLU B 1 77 ? -9.594 -39.062 -11.641 1 95.94 77 GLU B C 1
ATOM 3032 O O . GLU B 1 77 ? -9.172 -40.188 -11.398 1 95.94 77 GLU B O 1
ATOM 3037 N N . ALA B 1 78 ? -9.641 -38.5 -12.828 1 96.62 78 ALA B N 1
ATOM 3038 C CA . ALA B 1 78 ? -9.086 -39.25 -13.961 1 96.62 78 ALA B CA 1
ATOM 3039 C C . ALA B 1 78 ? -7.594 -39.531 -13.758 1 96.62 78 ALA B C 1
ATOM 3041 O O . ALA B 1 78 ? -7.109 -40.594 -14.078 1 96.62 78 ALA B O 1
ATOM 3042 N N . ALA B 1 79 ? -6.863 -38.531 -13.234 1 97.38 79 ALA B N 1
ATOM 3043 C CA . ALA B 1 79 ? -5.438 -38.719 -12.961 1 97.38 79 ALA B CA 1
ATOM 3044 C C . ALA B 1 79 ? -5.203 -39.844 -11.961 1 97.38 79 ALA B C 1
ATOM 3046 O O . ALA B 1 79 ? -4.305 -40.656 -12.141 1 97.38 79 ALA B O 1
ATOM 3047 N N . THR B 1 80 ? -6.008 -39.875 -10.961 1 97.12 80 THR B N 1
ATOM 3048 C CA . THR B 1 80 ? -5.891 -40.906 -9.922 1 97.12 80 THR B CA 1
ATOM 3049 C C . THR B 1 80 ? -6.133 -42.281 -10.5 1 97.12 80 THR B C 1
ATOM 3051 O O . THR B 1 80 ? -5.363 -43.219 -10.242 1 97.12 80 THR B O 1
ATOM 3054 N N . ARG B 1 81 ? -7.156 -42.406 -11.305 1 96.38 81 ARG B N 1
ATOM 3055 C CA . ARG B 1 81 ? -7.488 -43.688 -11.93 1 96.38 81 ARG B CA 1
ATOM 3056 C C . ARG B 1 81 ? -6.352 -44.156 -12.828 1 96.38 81 ARG B C 1
ATOM 3058 O O . ARG B 1 81 ? -6.109 -45.375 -12.945 1 96.38 81 ARG B O 1
ATOM 3065 N N . ASN B 1 82 ? -5.684 -43.281 -13.438 1 95.88 82 ASN B N 1
ATOM 3066 C CA . ASN B 1 82 ? -4.617 -43.625 -14.375 1 95.88 82 ASN B CA 1
ATOM 3067 C C . ASN B 1 82 ? -3.256 -43.656 -13.68 1 95.88 82 ASN B C 1
ATOM 3069 O O . ASN B 1 82 ? -2.221 -43.719 -14.344 1 95.88 82 ASN B O 1
ATOM 3073 N N . LYS B 1 83 ? -3.244 -43.469 -12.344 1 96.19 83 LYS B N 1
ATOM 3074 C CA . LYS B 1 83 ? -2.045 -43.531 -11.508 1 96.19 83 LYS B CA 1
ATOM 3075 C C . LYS B 1 83 ? -1.059 -42.438 -11.891 1 96.19 83 LYS B C 1
ATOM 3077 O O . LYS B 1 83 ? 0.142 -42.688 -12.016 1 96.19 83 LYS B O 1
ATOM 3082 N N . ILE B 1 84 ? -1.59 -41.312 -12.164 1 97.44 84 ILE B N 1
ATOM 3083 C CA . ILE B 1 84 ? -0.816 -40.094 -12.43 1 97.44 84 ILE B CA 1
ATOM 3084 C C . ILE B 1 84 ? -0.86 -39.188 -11.211 1 97.44 84 ILE B C 1
ATOM 3086 O O . ILE B 1 84 ? -1.939 -38.812 -10.75 1 97.44 84 ILE B O 1
ATOM 3090 N N . TRP B 1 85 ? 0.303 -38.781 -10.688 1 97.88 85 TRP B N 1
ATOM 3091 C CA . TRP B 1 85 ? 0.348 -37.812 -9.586 1 97.88 85 TRP B CA 1
ATOM 3092 C C . TRP B 1 85 ? -0.114 -36.438 -10.039 1 97.88 85 TRP B C 1
ATOM 3094 O O . TRP B 1 85 ? 0.201 -36 -11.156 1 97.88 85 TRP B O 1
ATOM 3104 N N . VAL B 1 86 ? -0.894 -35.781 -9.188 1 97.81 86 VAL B N 1
ATOM 3105 C CA . VAL B 1 86 ? -1.225 -34.375 -9.359 1 97.81 86 VAL B CA 1
ATOM 3106 C C . VAL B 1 86 ? -0.71 -33.562 -8.164 1 97.81 86 VAL B C 1
ATOM 3108 O O . VAL B 1 86 ? -1.057 -33.875 -7.016 1 97.81 86 VAL B O 1
ATOM 3111 N N . ALA B 1 87 ? 0.159 -32.656 -8.406 1 97.19 87 ALA B N 1
ATOM 3112 C CA . ALA B 1 87 ? 0.713 -31.859 -7.332 1 97.19 87 ALA B CA 1
ATOM 3113 C C . ALA B 1 87 ? 0.585 -30.359 -7.645 1 97.19 87 ALA B C 1
ATOM 3115 O O . ALA B 1 87 ? 0.489 -29.984 -8.812 1 97.19 87 ALA B O 1
ATOM 3116 N N . ARG B 1 88 ? 0.442 -29.562 -6.613 1 95.31 88 ARG B N 1
ATOM 3117 C CA . ARG B 1 88 ? 0.372 -28.109 -6.738 1 95.31 88 ARG B CA 1
ATOM 3118 C C . ARG B 1 88 ? 1.348 -27.438 -5.781 1 95.31 88 ARG B C 1
ATOM 3120 O O . ARG B 1 88 ? 2.084 -28.109 -5.055 1 95.31 88 ARG B O 1
ATOM 3127 N N . VAL B 1 89 ? 1.459 -26.156 -5.883 1 95.12 89 VAL B N 1
ATOM 3128 C CA . VAL B 1 89 ? 2.275 -25.359 -4.977 1 95.12 89 VAL B CA 1
ATOM 3129 C C . VAL B 1 89 ? 1.377 -24.5 -4.09 1 95.12 89 VAL B C 1
ATOM 3131 O O . VAL B 1 89 ? 0.819 -23.5 -4.543 1 95.12 89 VAL B O 1
ATOM 3134 N N . PRO B 1 90 ? 1.249 -24.859 -2.816 1 94.94 90 PRO B N 1
ATOM 3135 C CA . PRO B 1 90 ? 0.427 -24.016 -1.944 1 94.94 90 PRO B CA 1
ATOM 3136 C C . PRO B 1 90 ? 0.926 -22.578 -1.873 1 94.94 90 PRO B C 1
ATOM 3138 O O . PRO B 1 90 ? 2.137 -22.344 -1.866 1 94.94 90 PRO B O 1
ATOM 3141 N N . SER B 1 91 ? -0 -21.625 -1.755 1 94.5 91 SER B N 1
ATOM 3142 C CA . SER B 1 91 ? 0.358 -20.219 -1.8 1 94.5 91 SER B CA 1
ATOM 3143 C C . SER B 1 91 ? 1.232 -19.828 -0.612 1 94.5 91 SER B C 1
ATOM 3145 O O . SER B 1 91 ? 2.086 -18.953 -0.724 1 94.5 91 SER B O 1
ATOM 3147 N N . ALA B 1 92 ? 1.074 -20.516 0.521 1 94.12 92 ALA B N 1
ATOM 3148 C CA . ALA B 1 92 ? 1.777 -20.172 1.753 1 94.12 92 ALA B CA 1
ATOM 3149 C C . ALA B 1 92 ? 3.234 -20.625 1.699 1 94.12 92 ALA B C 1
ATOM 3151 O O . ALA B 1 92 ? 4.051 -20.219 2.529 1 94.12 92 ALA B O 1
ATOM 3152 N N . GLU B 1 93 ? 3.578 -21.406 0.653 1 95.19 93 GLU B N 1
ATOM 3153 C CA . GLU B 1 93 ? 4.895 -22.031 0.639 1 95.19 93 GLU B CA 1
ATOM 3154 C C . GLU B 1 93 ? 5.797 -21.406 -0.419 1 95.19 93 GLU B C 1
ATOM 3156 O O . GLU B 1 93 ? 6.973 -21.75 -0.524 1 95.19 93 GLU B O 1
ATOM 3161 N N . SER B 1 94 ? 5.285 -20.469 -1.173 1 95.75 94 SER B N 1
ATOM 3162 C CA . SER B 1 94 ? 6.016 -20.062 -2.371 1 95.75 94 SER B CA 1
ATOM 3163 C C . SER B 1 94 ? 6.266 -18.562 -2.393 1 95.75 94 SER B C 1
ATOM 3165 O O . SER B 1 94 ? 6.953 -18.062 -3.281 1 95.75 94 SER B O 1
ATOM 3167 N N . GLY B 1 95 ? 5.746 -17.812 -1.475 1 96.38 95 GLY B N 1
ATOM 3168 C CA . GLY B 1 95 ? 5.793 -16.359 -1.561 1 96.38 95 GLY B CA 1
ATOM 3169 C C . GLY B 1 95 ? 4.598 -15.773 -2.285 1 96.38 95 GLY B C 1
ATOM 3170 O O . GLY B 1 95 ? 4.438 -14.555 -2.338 1 96.38 95 GLY B O 1
ATOM 3171 N N . ASN B 1 96 ? 3.777 -16.688 -2.814 1 96.75 96 ASN B N 1
ATOM 3172 C CA . ASN B 1 96 ? 2.578 -16.234 -3.512 1 96.75 96 ASN B CA 1
ATOM 3173 C C . ASN B 1 96 ? 1.586 -15.578 -2.555 1 96.75 96 ASN B C 1
ATOM 3175 O O . ASN B 1 96 ? 1.045 -14.508 -2.85 1 96.75 96 ASN B O 1
ATOM 3179 N N . ALA B 1 97 ? 1.366 -16.203 -1.384 1 97.31 97 ALA B N 1
ATOM 3180 C CA . ALA B 1 97 ? 0.416 -15.68 -0.407 1 97.31 97 ALA B CA 1
ATOM 3181 C C . ALA B 1 97 ? 0.8 -14.266 0.024 1 97.31 97 ALA B C 1
ATOM 3183 O O . ALA B 1 97 ? -0.043 -13.367 0.041 1 97.31 97 ALA B O 1
ATOM 3184 N N . GLU B 1 98 ? 2.062 -14.078 0.303 1 97.88 98 GLU B N 1
ATOM 3185 C CA . GLU B 1 98 ? 2.566 -12.773 0.724 1 97.88 98 GLU B CA 1
ATOM 3186 C C . GLU B 1 98 ? 2.457 -11.75 -0.401 1 97.88 98 GLU B C 1
ATOM 3188 O O . GLU B 1 98 ? 2.096 -10.594 -0.164 1 97.88 98 GLU B O 1
ATOM 3193 N N . SER B 1 99 ? 2.787 -12.195 -1.61 1 98.06 99 SER B N 1
ATOM 3194 C CA . SER B 1 99 ? 2.709 -11.312 -2.773 1 98.06 99 SER B CA 1
ATOM 3195 C C . SER B 1 99 ? 1.287 -10.805 -2.986 1 98.06 99 SER B C 1
ATOM 3197 O O . SER B 1 99 ? 1.073 -9.609 -3.186 1 98.06 99 SER B O 1
ATOM 3199 N N . VAL B 1 100 ? 0.372 -11.695 -2.936 1 98.19 100 VAL B N 1
ATOM 3200 C CA . VAL B 1 100 ? -1.023 -11.359 -3.195 1 98.19 100 VAL B CA 1
ATOM 3201 C C . VAL B 1 100 ? -1.563 -10.492 -2.061 1 98.19 100 VAL B C 1
ATOM 3203 O O . VAL B 1 100 ? -2.33 -9.555 -2.297 1 98.19 100 VAL B O 1
ATOM 3206 N N . ALA B 1 101 ? -1.192 -10.789 -0.815 1 98.5 101 ALA B N 1
ATOM 3207 C CA . ALA B 1 101 ? -1.609 -9.992 0.336 1 98.5 101 ALA B CA 1
ATOM 3208 C C . ALA B 1 101 ? -1.142 -8.547 0.202 1 98.5 101 ALA B C 1
ATOM 3210 O O . ALA B 1 101 ? -1.916 -7.609 0.426 1 98.5 101 ALA B O 1
ATOM 3211 N N . GLU B 1 102 ? 0.127 -8.367 -0.171 1 98.62 102 GLU B N 1
ATOM 3212 C CA . GLU B 1 102 ? 0.656 -7.023 -0.394 1 98.62 102 GLU B CA 1
ATOM 3213 C C . GLU B 1 102 ? -0.123 -6.297 -1.487 1 98.62 102 GLU B C 1
ATOM 3215 O O . GLU B 1 102 ? -0.397 -5.102 -1.371 1 98.62 102 GLU B O 1
ATOM 3220 N N . HIS B 1 103 ? -0.425 -7.043 -2.479 1 98.69 103 HIS B N 1
ATOM 3221 C CA . HIS B 1 103 ? -1.157 -6.453 -3.594 1 98.69 103 HIS B CA 1
ATOM 3222 C C . HIS B 1 103 ? -2.529 -5.957 -3.152 1 98.69 103 HIS B C 1
ATOM 3224 O O . HIS B 1 103 ? -2.951 -4.863 -3.537 1 98.69 103 HIS B O 1
ATOM 3230 N N . ALA B 1 104 ? -3.199 -6.762 -2.338 1 98.81 104 ALA B N 1
ATOM 3231 C CA . ALA B 1 104 ? -4.492 -6.355 -1.797 1 98.81 104 ALA B CA 1
ATOM 3232 C C . ALA B 1 104 ? -4.371 -5.059 -0.998 1 98.81 104 ALA B C 1
ATOM 3234 O O . ALA B 1 104 ? -5.203 -4.16 -1.13 1 98.81 104 ALA B O 1
ATOM 3235 N N . ILE B 1 105 ? -3.355 -4.945 -0.205 1 98.81 105 ILE B N 1
ATOM 3236 C CA . ILE B 1 105 ? -3.131 -3.768 0.624 1 98.81 105 ILE B CA 1
ATOM 3237 C C . ILE B 1 105 ? -2.881 -2.551 -0.265 1 98.81 105 ILE B C 1
ATOM 3239 O O . ILE B 1 105 ? -3.373 -1.457 0.017 1 98.81 105 ILE B O 1
ATOM 3243 N N . MET B 1 106 ? -2.088 -2.746 -1.349 1 98.81 106 MET B N 1
ATOM 3244 C CA . MET B 1 106 ? -1.846 -1.666 -2.303 1 98.81 106 MET B CA 1
ATOM 3245 C C . MET B 1 106 ? -3.158 -1.141 -2.875 1 98.81 106 MET B C 1
ATOM 3247 O O . MET B 1 106 ? -3.385 0.07 -2.908 1 98.81 106 MET B O 1
ATOM 3251 N N . LEU B 1 107 ? -4.051 -2.078 -3.266 1 98.81 107 LEU B N 1
ATOM 3252 C CA . LEU B 1 107 ? -5.348 -1.686 -3.809 1 98.81 107 LEU B CA 1
ATOM 3253 C C . LEU B 1 107 ? -6.172 -0.938 -2.766 1 98.81 107 LEU B C 1
ATOM 3255 O O . LEU B 1 107 ? -6.797 0.078 -3.074 1 98.81 107 LEU B O 1
ATOM 3259 N N . MET B 1 108 ? -6.172 -1.435 -1.523 1 98.88 108 MET B N 1
ATOM 3260 C CA . MET B 1 108 ? -6.891 -0.792 -0.426 1 98.88 108 MET B CA 1
ATOM 3261 C C . MET B 1 108 ? -6.398 0.638 -0.219 1 98.88 108 MET B C 1
ATOM 3263 O O . MET B 1 108 ? -7.203 1.562 -0.09 1 98.88 108 MET B O 1
ATOM 3267 N N . MET B 1 109 ? -5.109 0.834 -0.225 1 98.81 109 MET B N 1
ATOM 3268 C CA . MET B 1 109 ? -4.539 2.152 0.037 1 98.81 109 MET B CA 1
ATOM 3269 C C . MET B 1 109 ? -4.844 3.113 -1.107 1 98.81 109 MET B C 1
ATOM 3271 O O . MET B 1 109 ? -5.16 4.281 -0.875 1 98.81 109 MET B O 1
ATOM 3275 N N . MET B 1 110 ? -4.707 2.639 -2.314 1 98.75 110 MET B N 1
ATOM 3276 C CA . MET B 1 110 ? -4.996 3.48 -3.473 1 98.75 110 MET B CA 1
ATOM 3277 C C . MET B 1 110 ? -6.441 3.957 -3.453 1 98.75 110 MET B C 1
ATOM 3279 O O . MET B 1 110 ? -6.719 5.125 -3.734 1 98.75 110 MET B O 1
ATOM 3283 N N . LEU B 1 111 ? -7.328 3.055 -3.111 1 98.69 111 LEU B N 1
ATOM 3284 C CA . LEU B 1 111 ? -8.734 3.424 -2.994 1 98.69 111 LEU B CA 1
ATOM 3285 C C . LEU B 1 111 ? -8.945 4.414 -1.854 1 98.69 111 LEU B C 1
ATOM 3287 O O . LEU B 1 111 ? -9.633 5.426 -2.025 1 98.69 111 LEU B O 1
ATOM 3291 N N . SER B 1 112 ? -8.344 4.141 -0.712 1 98.38 112 SER B N 1
ATOM 3292 C CA . SER B 1 112 ? -8.469 4.969 0.483 1 98.38 112 SER B CA 1
ATOM 3293 C C . SER B 1 112 ? -8 6.395 0.219 1 98.38 112 SER B C 1
ATOM 3295 O O . SER B 1 112 ? -8.562 7.348 0.764 1 98.38 112 SER B O 1
ATOM 3297 N N . ARG B 1 113 ? -7 6.512 -0.66 1 98.19 113 ARG B N 1
ATOM 3298 C CA . ARG B 1 113 ? -6.379 7.812 -0.898 1 98.19 113 ARG B CA 1
ATOM 3299 C C . ARG B 1 113 ? -6.934 8.453 -2.164 1 98.19 113 ARG B C 1
ATOM 3301 O O . ARG B 1 113 ? -6.387 9.445 -2.652 1 98.19 113 ARG B O 1
ATOM 3308 N N . LYS B 1 114 ? -8.031 7.871 -2.717 1 97.69 114 LYS B N 1
ATOM 3309 C CA . LYS B 1 114 ? -8.695 8.391 -3.91 1 97.69 114 LYS B CA 1
ATOM 3310 C C . LYS B 1 114 ? -7.691 8.625 -5.039 1 97.69 114 LYS B C 1
ATOM 3312 O O . LYS B 1 114 ? -7.684 9.688 -5.66 1 97.69 114 LYS B O 1
ATOM 3317 N N . PHE B 1 115 ? -6.895 7.637 -5.25 1 97.25 115 PHE B N 1
ATOM 3318 C CA . PHE B 1 115 ? -5.789 7.723 -6.195 1 97.25 115 PHE B CA 1
ATOM 3319 C C . PHE B 1 115 ? -6.289 8.133 -7.574 1 97.25 115 PHE B C 1
ATOM 3321 O O . PHE B 1 115 ? -5.594 8.836 -8.305 1 97.25 115 PHE B O 1
ATOM 3328 N N . HIS B 1 116 ? -7.5 7.75 -7.965 1 94.5 116 HIS B N 1
ATOM 3329 C CA . HIS B 1 116 ? -8.078 8.039 -9.273 1 94.5 116 HIS B CA 1
ATOM 3330 C C . HIS B 1 116 ? -8.203 9.539 -9.508 1 94.5 116 HIS B C 1
ATOM 3332 O O . HIS B 1 116 ? 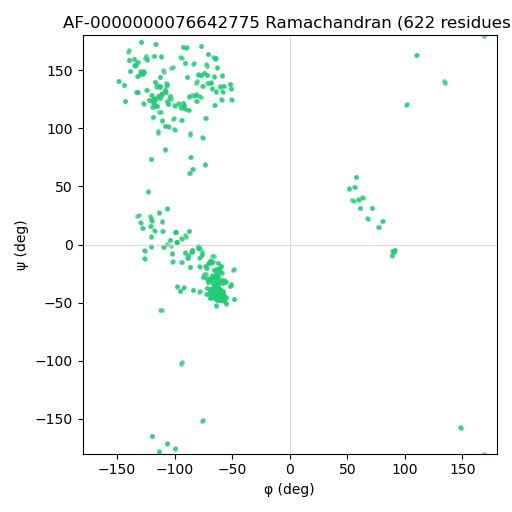-8.32 9.984 -10.648 1 94.5 116 HIS B O 1
ATOM 3338 N N . GLU B 1 117 ? -8.188 10.32 -8.461 1 96.44 117 GLU B N 1
ATOM 3339 C CA . GLU B 1 117 ? -8.359 11.766 -8.578 1 96.44 117 GLU B CA 1
ATOM 3340 C C . GLU B 1 117 ? -7.016 12.477 -8.664 1 96.44 117 GLU B C 1
ATOM 3342 O O . GLU B 1 117 ? -6.953 13.656 -9.031 1 96.44 117 GLU B O 1
ATOM 3347 N N . ILE B 1 118 ? -5.918 11.828 -8.328 1 96.38 118 ILE B N 1
ATOM 3348 C CA . ILE B 1 118 ? -4.633 12.461 -8.055 1 96.38 118 ILE B CA 1
ATOM 3349 C C . ILE B 1 118 ? -4.102 13.117 -9.328 1 96.38 118 ILE B C 1
ATOM 3351 O O . ILE B 1 118 ? -3.619 14.25 -9.297 1 96.38 118 ILE B O 1
ATOM 3355 N N . GLN B 1 119 ? -4.215 12.414 -10.43 1 94.62 119 GLN B N 1
ATOM 3356 C CA . GLN B 1 119 ? -3.697 12.961 -11.68 1 94.62 119 GLN B CA 1
ATOM 3357 C C . GLN B 1 119 ? -4.391 14.273 -12.031 1 94.62 119 GLN B C 1
ATOM 3359 O O . GLN B 1 119 ? -3.742 15.227 -12.469 1 94.62 119 GLN B O 1
ATOM 3364 N N . ASN B 1 120 ? -5.699 14.289 -11.883 1 96.25 120 ASN B N 1
ATOM 3365 C CA . ASN B 1 120 ? -6.453 15.508 -12.164 1 96.25 120 ASN B CA 1
ATOM 3366 C C . ASN B 1 120 ? -6.023 16.656 -11.258 1 96.25 120 ASN B C 1
ATOM 3368 O O . ASN B 1 120 ? -5.938 17.797 -11.703 1 96.25 120 ASN B O 1
ATOM 3372 N N . VAL B 1 121 ? -5.762 16.359 -10.047 1 95.56 121 VAL B N 1
ATOM 3373 C CA . VAL B 1 121 ? -5.355 17.359 -9.078 1 95.56 121 VAL B CA 1
ATOM 3374 C C . VAL B 1 121 ? -3.984 17.922 -9.461 1 95.56 121 VAL B C 1
ATOM 3376 O O . VAL B 1 121 ? -3.773 19.141 -9.43 1 95.56 121 VAL B O 1
ATOM 3379 N N . LEU B 1 122 ? -3.053 17.062 -9.852 1 96 122 LEU B N 1
ATOM 3380 C CA . LEU B 1 122 ? -1.729 17.484 -10.297 1 96 122 LEU B CA 1
ATOM 3381 C C . LEU B 1 122 ? -1.83 18.359 -11.547 1 96 122 LEU B C 1
ATOM 3383 O O . LEU B 1 122 ? -1.181 19.406 -11.625 1 96 122 LEU B O 1
ATOM 3387 N N . GLN B 1 123 ? -2.682 17.984 -12.453 1 96.38 123 GLN B N 1
ATOM 3388 C CA . GLN B 1 123 ? -2.859 18.734 -13.688 1 96.38 123 GLN B CA 1
ATOM 3389 C C . GLN B 1 123 ? -3.469 20.109 -13.422 1 96.38 123 GLN B C 1
ATOM 3391 O O . GLN B 1 123 ? -3.141 21.078 -14.094 1 96.38 123 GLN B O 1
ATOM 3396 N N . ALA B 1 124 ? -4.316 20.156 -12.445 1 95.12 124 ALA B N 1
ATOM 3397 C CA . ALA B 1 124 ? -4.977 21.406 -12.078 1 95.12 124 ALA B CA 1
ATOM 3398 C C . ALA B 1 124 ? -4.047 22.281 -11.242 1 95.12 124 ALA B C 1
ATOM 3400 O O . ALA B 1 124 ? -4.418 23.406 -10.867 1 95.12 124 ALA B O 1
ATOM 3401 N N . ARG B 1 125 ? -2.816 21.812 -10.93 1 93.5 125 ARG B N 1
ATOM 3402 C CA . ARG B 1 125 ? -1.827 22.516 -10.125 1 93.5 125 ARG B CA 1
ATOM 3403 C C . ARG B 1 125 ? -2.396 22.891 -8.766 1 93.5 125 ARG B C 1
ATOM 3405 O O . ARG B 1 125 ? -2.328 24.047 -8.352 1 93.5 125 ARG B O 1
ATOM 3412 N N . GLU B 1 126 ? -2.988 21.875 -8.148 1 90.75 126 GLU B N 1
ATOM 3413 C CA . GLU B 1 126 ? -3.49 22 -6.785 1 90.75 126 GLU B CA 1
ATOM 3414 C C . GLU B 1 126 ? -2.68 21.141 -5.82 1 90.75 126 GLU B C 1
ATOM 3416 O O . GLU B 1 126 ? -1.966 20.234 -6.238 1 90.75 126 GLU B O 1
ATOM 3421 N N . VAL B 1 127 ? -2.807 21.469 -4.543 1 90 127 VAL B N 1
ATOM 3422 C CA . VAL B 1 127 ? -2.117 20.734 -3.494 1 90 127 VAL B CA 1
ATOM 3423 C C . VAL B 1 127 ? -3.084 20.438 -2.348 1 90 127 VAL B C 1
ATOM 3425 O O . VAL B 1 127 ? -4.094 21.125 -2.186 1 90 127 VAL B O 1
ATOM 3428 N N . GLY B 1 128 ? -2.775 19.375 -1.637 1 90.94 128 GLY B N 1
ATOM 3429 C CA . GLY B 1 128 ? -3.525 19.094 -0.423 1 90.94 128 GLY B CA 1
ATOM 3430 C C . GLY B 1 128 ? -4.887 18.484 -0.692 1 90.94 128 GLY B C 1
ATOM 3431 O O . GLY B 1 128 ? -5.801 18.609 0.128 1 90.94 128 GLY B O 1
ATOM 3432 N N . ARG B 1 129 ? -5.047 18.062 -1.82 1 92.38 129 ARG B N 1
ATOM 3433 C CA . ARG B 1 129 ? -6.258 17.344 -2.199 1 92.38 129 ARG B CA 1
ATOM 3434 C C . ARG B 1 129 ? -5.918 16.094 -3.016 1 92.38 129 ARG B C 1
ATOM 3436 O O . ARG B 1 129 ? -4.895 16.062 -3.697 1 92.38 129 ARG B O 1
ATOM 3443 N N . PRO B 1 130 ? -6.805 15.141 -3.088 1 95.06 130 PRO B N 1
ATOM 3444 C CA . PRO B 1 130 ? -8.039 14.945 -2.33 1 95.06 130 PRO B CA 1
ATOM 3445 C C . PRO B 1 130 ? -7.785 14.562 -0.875 1 95.06 130 PRO B C 1
ATOM 3447 O O . PRO B 1 130 ? -6.68 14.148 -0.527 1 95.06 130 PRO B O 1
ATOM 3450 N N . ILE B 1 131 ? -8.773 14.664 -0.021 1 95.38 131 ILE B N 1
ATOM 3451 C CA . ILE B 1 131 ? -8.727 14.133 1.337 1 95.38 131 ILE B CA 1
ATOM 3452 C C . ILE B 1 131 ? -9.023 12.641 1.318 1 95.38 131 ILE B C 1
ATOM 3454 O O . ILE B 1 131 ? -10.039 12.211 0.763 1 95.38 131 ILE B O 1
ATOM 3458 N N . GLY B 1 132 ? -8.156 11.898 1.822 1 96.56 132 GLY B N 1
ATOM 3459 C CA . GLY B 1 132 ? -8.336 10.461 1.876 1 96.56 132 GLY B CA 1
ATOM 3460 C C . GLY B 1 132 ? -8.641 9.953 3.271 1 96.56 132 GLY B C 1
ATOM 3461 O O . GLY B 1 132 ? -8.953 10.734 4.172 1 96.56 132 GLY B O 1
ATOM 3462 N N . GLN B 1 133 ? -8.648 8.672 3.416 1 97.25 133 GLN B N 1
ATOM 3463 C CA . GLN B 1 133 ? -8.773 8.016 4.715 1 97.25 133 GLN B CA 1
ATOM 3464 C C . GLN B 1 133 ? -7.617 7.047 4.957 1 97.25 133 GLN B C 1
ATOM 3466 O O . GLN B 1 133 ? -6.883 6.707 4.027 1 97.25 133 GLN B O 1
ATOM 3471 N N . THR B 1 134 ? -7.398 6.676 6.168 1 97.88 134 THR B N 1
ATOM 3472 C CA . THR B 1 134 ? -6.328 5.77 6.57 1 97.88 134 THR B CA 1
ATOM 3473 C C . THR B 1 134 ? -6.844 4.336 6.672 1 97.88 134 THR B C 1
ATOM 3475 O O . THR B 1 134 ? -8.055 4.109 6.707 1 97.88 134 THR B O 1
ATOM 3478 N N . LEU B 1 135 ? -5.922 3.369 6.645 1 98.56 135 LEU B N 1
ATOM 3479 C CA . LEU B 1 135 ? -6.258 1.997 7.012 1 98.56 135 LEU B CA 1
ATOM 3480 C C . LEU B 1 135 ? -6.32 1.838 8.523 1 98.56 135 LEU B C 1
ATOM 3482 O O . LEU B 1 135 ? -7.184 1.129 9.047 1 98.56 135 LEU B O 1
ATOM 3486 N N . PHE B 1 136 ? -5.289 2.537 9.219 1 97.94 136 PHE B N 1
ATOM 3487 C CA . PHE B 1 136 ? -5.262 2.375 10.672 1 97.94 136 PHE B CA 1
ATOM 3488 C C . PHE B 1 136 ? -6.578 2.83 11.289 1 97.94 136 PHE B C 1
ATOM 3490 O O . PHE B 1 136 ? -7.168 3.822 10.852 1 97.94 136 PHE B O 1
ATOM 3497 N N . GLY B 1 137 ? -7.059 1.957 12.148 1 97.56 137 GLY B N 1
ATOM 3498 C CA . GLY B 1 137 ? -8.289 2.244 12.867 1 97.56 137 GLY B CA 1
ATOM 3499 C C . GLY B 1 137 ? -9.531 1.778 12.125 1 97.56 137 GLY B C 1
ATOM 3500 O O . GLY B 1 137 ? -10.641 1.83 12.664 1 97.56 137 GLY B O 1
ATOM 3501 N N . LYS B 1 138 ? -9.43 1.368 10.898 1 98.56 138 LYS B N 1
ATOM 3502 C CA . LYS B 1 138 ? -10.57 0.942 10.094 1 98.56 138 LYS B CA 1
ATOM 3503 C C . LYS B 1 138 ? -10.781 -0.566 10.195 1 98.56 138 LYS B C 1
ATOM 3505 O O . LYS B 1 138 ? -9.977 -1.271 10.812 1 98.56 138 LYS B O 1
ATOM 3510 N N . ARG B 1 139 ? -11.867 -1.043 9.688 1 98.62 139 ARG B N 1
ATOM 3511 C CA . ARG B 1 139 ? -12.281 -2.438 9.82 1 98.62 139 ARG B CA 1
ATOM 3512 C C . ARG B 1 139 ? -12.219 -3.156 8.477 1 98.62 139 ARG B C 1
ATOM 3514 O O . ARG B 1 139 ? -12.742 -2.664 7.48 1 98.62 139 ARG B O 1
ATOM 3521 N N . ALA B 1 140 ? -11.578 -4.297 8.445 1 98.81 140 ALA B N 1
ATOM 3522 C CA . ALA B 1 140 ? -11.516 -5.152 7.27 1 98.81 140 ALA B CA 1
ATOM 3523 C C . ALA B 1 140 ? -12.188 -6.496 7.531 1 98.81 140 ALA B C 1
ATOM 3525 O O . ALA B 1 140 ? -12.055 -7.062 8.617 1 98.81 140 ALA B O 1
ATOM 3526 N N . CYS B 1 141 ? -12.906 -6.977 6.551 1 98.81 141 CYS B N 1
ATOM 3527 C CA . CYS B 1 141 ? -13.438 -8.336 6.559 1 98.81 141 CYS B CA 1
ATOM 3528 C C . CYS B 1 141 ? -12.82 -9.164 5.441 1 98.81 141 CYS B C 1
ATOM 3530 O O . CYS B 1 141 ? -12.977 -8.852 4.262 1 98.81 141 CYS B O 1
ATOM 3532 N N . ILE B 1 142 ? -12.141 -10.211 5.805 1 98.5 142 ILE B N 1
ATOM 3533 C CA . ILE B 1 142 ? -11.508 -11.109 4.848 1 98.5 142 ILE B CA 1
ATOM 3534 C C . I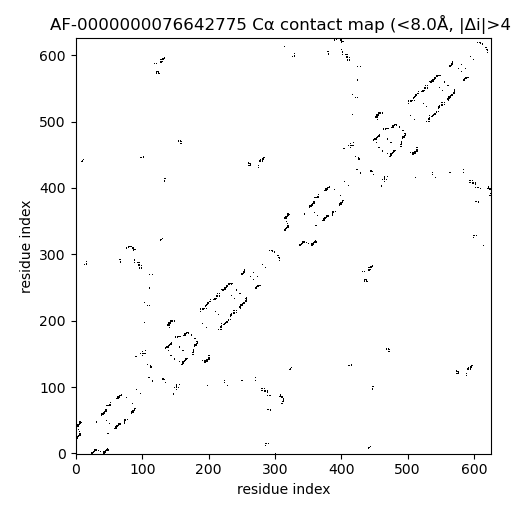LE B 1 142 ? -12.375 -12.352 4.645 1 98.5 142 ILE B C 1
ATOM 3536 O O . ILE B 1 142 ? -12.664 -13.07 5.602 1 98.5 142 ILE B O 1
ATOM 3540 N N . ILE B 1 143 ? -12.797 -12.547 3.418 1 97.19 143 ILE B N 1
ATOM 3541 C CA . ILE B 1 143 ? -13.57 -13.734 3.08 1 97.19 143 ILE B CA 1
ATOM 3542 C C . ILE B 1 143 ? -12.641 -14.828 2.562 1 97.19 143 ILE B C 1
ATOM 3544 O O . ILE B 1 143 ? -12.219 -14.797 1.402 1 97.19 143 ILE B O 1
ATOM 3548 N N . GLY B 1 144 ? -12.438 -15.828 3.391 1 95.62 144 GLY B N 1
ATOM 3549 C CA . GLY B 1 144 ? -11.461 -16.875 3.096 1 95.62 144 GLY B CA 1
ATOM 3550 C C . GLY B 1 144 ? -10.164 -16.703 3.855 1 95.62 144 GLY B C 1
ATOM 3551 O O . GLY B 1 144 ? -9.461 -15.703 3.676 1 95.62 144 GLY B O 1
ATOM 3552 N N . LEU B 1 145 ? -9.82 -17.703 4.652 1 95.69 145 LEU B N 1
ATOM 3553 C CA . LEU B 1 145 ? -8.625 -17.625 5.484 1 95.69 145 LEU B CA 1
ATOM 3554 C C . LEU B 1 145 ? -7.688 -18.797 5.195 1 95.69 145 LEU B C 1
ATOM 3556 O O . LEU B 1 145 ? -7.242 -19.469 6.117 1 95.69 145 LEU B O 1
ATOM 3560 N N . GLY B 1 146 ? -7.5 -19.031 3.877 1 93.44 146 GLY B N 1
ATOM 3561 C CA . GLY B 1 146 ? -6.402 -19.891 3.459 1 93.44 146 GLY B CA 1
ATOM 3562 C C . GLY B 1 146 ? -5.051 -19.203 3.539 1 93.44 146 GLY B C 1
ATOM 3563 O O . GLY B 1 146 ? -4.824 -18.359 4.414 1 93.44 146 GLY B O 1
ATOM 3564 N N . GLY B 1 147 ? -4.078 -19.609 2.688 1 94.31 147 GLY B N 1
ATOM 3565 C CA . GLY B 1 147 ? -2.748 -19.016 2.705 1 94.31 147 GLY B CA 1
ATOM 3566 C C . GLY B 1 147 ? -2.758 -17.516 2.496 1 94.31 147 GLY B C 1
ATOM 3567 O O . GLY B 1 147 ? -2.129 -16.781 3.256 1 94.31 147 GLY B O 1
ATOM 3568 N N . ILE B 1 148 ? -3.494 -17.062 1.495 1 96.5 148 ILE B N 1
ATOM 3569 C CA . ILE B 1 148 ? -3.537 -15.648 1.144 1 96.5 148 ILE B CA 1
ATOM 3570 C C . ILE B 1 148 ? -4.27 -14.867 2.232 1 96.5 148 ILE B C 1
ATOM 3572 O O . ILE B 1 148 ? -3.789 -13.828 2.693 1 96.5 148 ILE B O 1
ATOM 3576 N N . GLY B 1 149 ? -5.422 -15.359 2.688 1 97.38 149 GLY B N 1
ATOM 3577 C CA . GLY B 1 149 ? -6.207 -14.688 3.711 1 97.38 149 GLY B CA 1
ATOM 3578 C C . GLY B 1 149 ? -5.461 -14.523 5.023 1 97.38 149 GLY B C 1
ATOM 3579 O O . GLY B 1 149 ? -5.531 -13.469 5.652 1 97.38 149 GLY B O 1
ATOM 3580 N N . ARG B 1 150 ? -4.758 -15.547 5.41 1 96.94 150 ARG B N 1
ATOM 3581 C CA . ARG B 1 150 ? -4.004 -15.492 6.656 1 96.94 150 ARG B CA 1
ATOM 3582 C C . ARG B 1 150 ? -2.84 -14.508 6.551 1 96.94 150 ARG B C 1
ATOM 3584 O O . ARG B 1 150 ? -2.566 -13.758 7.492 1 96.94 150 ARG B O 1
ATOM 3591 N N . ALA B 1 151 ? -2.139 -14.562 5.402 1 97.69 151 ALA B N 1
ATOM 3592 C CA . ALA B 1 151 ? -1.06 -13.602 5.18 1 97.69 151 ALA B CA 1
ATOM 3593 C C . ALA B 1 151 ? -1.582 -12.172 5.223 1 97.69 151 ALA B C 1
ATOM 3595 O O . ALA B 1 151 ? -0.935 -11.289 5.789 1 97.69 151 ALA B O 1
ATOM 3596 N N . LEU B 1 152 ? -2.73 -11.961 4.672 1 98.38 152 LEU B N 1
ATOM 3597 C CA . LEU B 1 152 ? -3.354 -10.641 4.645 1 98.38 152 LEU B CA 1
ATOM 3598 C C . LEU B 1 152 ? -3.775 -10.211 6.043 1 98.38 152 LEU B C 1
ATOM 3600 O O . LEU B 1 152 ? -3.523 -9.07 6.449 1 98.38 152 LEU B O 1
ATOM 3604 N N . ALA B 1 153 ? -4.398 -11.133 6.797 1 98.25 153 ALA B N 1
ATOM 3605 C CA . ALA B 1 153 ? -4.887 -10.828 8.141 1 98.25 153 ALA B CA 1
ATOM 3606 C C . ALA B 1 153 ? -3.754 -10.344 9.039 1 98.25 153 ALA B C 1
ATOM 3608 O O . ALA B 1 153 ? -3.889 -9.328 9.727 1 98.25 153 ALA B O 1
ATOM 3609 N N . ARG B 1 154 ? -2.676 -11.031 9.008 1 97.69 154 ARG B N 1
ATOM 3610 C CA . ARG B 1 154 ? -1.527 -10.672 9.836 1 97.69 154 ARG B CA 1
ATOM 3611 C C . ARG B 1 154 ? -1.025 -9.273 9.484 1 97.69 154 ARG B C 1
ATOM 3613 O O . ARG B 1 154 ? -0.723 -8.477 10.375 1 97.69 154 ARG B O 1
ATOM 3620 N N . ARG B 1 155 ? -0.962 -8.984 8.258 1 98.19 155 ARG B N 1
ATOM 3621 C CA . ARG B 1 155 ? -0.426 -7.711 7.801 1 98.19 155 ARG B CA 1
ATOM 3622 C C . ARG B 1 155 ? -1.389 -6.57 8.109 1 98.19 155 ARG B C 1
ATOM 3624 O O . ARG B 1 155 ? -0.97 -5.5 8.555 1 98.19 155 ARG B O 1
ATOM 3631 N N . LEU B 1 156 ? -2.684 -6.785 7.883 1 98.56 156 LEU B N 1
ATOM 3632 C CA . LEU B 1 156 ? -3.67 -5.75 8.172 1 98.56 156 LEU B CA 1
ATOM 3633 C C . LEU B 1 156 ? -3.701 -5.43 9.664 1 98.56 156 LEU B C 1
ATOM 3635 O O . LEU B 1 156 ? -3.816 -4.262 10.047 1 98.56 156 LEU B O 1
ATOM 3639 N N . HIS B 1 157 ? -3.635 -6.477 10.453 1 97.44 157 HIS B N 1
ATOM 3640 C CA . HIS B 1 157 ? -3.584 -6.277 11.898 1 97.44 157 HIS B CA 1
ATOM 3641 C C . HIS B 1 157 ? -2.383 -5.426 12.297 1 97.44 157 HIS B C 1
ATOM 3643 O O . HIS B 1 157 ? -2.5 -4.535 13.141 1 97.44 157 HIS B O 1
ATOM 3649 N N . SER B 1 158 ? -1.294 -5.633 11.695 1 95.5 158 SER B N 1
ATOM 3650 C CA . SER B 1 158 ? -0.066 -4.902 12 1 95.5 158 SER B CA 1
ATOM 3651 C C . SER B 1 158 ? -0.138 -3.465 11.5 1 95.5 158 SER B C 1
ATOM 3653 O O . SER B 1 158 ? 0.64 -2.611 11.938 1 95.5 158 SER B O 1
ATOM 3655 N N . LEU B 1 159 ? -0.983 -3.172 10.602 1 97.44 159 LEU B N 1
ATOM 3656 C CA . LEU B 1 159 ? -1.245 -1.812 10.148 1 97.44 159 LEU B CA 1
ATOM 3657 C C . LEU B 1 159 ? -2.314 -1.146 11.008 1 97.44 159 LEU B C 1
ATOM 3659 O O . LEU B 1 159 ? -2.896 -0.135 10.609 1 97.44 159 LEU B O 1
ATOM 3663 N N . ASP B 1 160 ? -2.639 -1.794 12.133 1 97.31 160 ASP B N 1
ATOM 3664 C CA . ASP B 1 160 ? -3.518 -1.276 13.18 1 97.31 160 ASP B CA 1
ATOM 3665 C C . ASP B 1 160 ? -4.969 -1.249 12.711 1 97.31 160 ASP B C 1
ATOM 3667 O O . ASP B 1 160 ? -5.715 -0.319 13.031 1 97.31 160 ASP B O 1
ATOM 3671 N N . MET B 1 161 ? -5.367 -2.164 11.852 1 98.38 161 MET B N 1
ATOM 3672 C CA . MET B 1 161 ? -6.766 -2.348 11.469 1 98.38 161 MET B CA 1
ATOM 3673 C C . MET B 1 161 ? -7.449 -3.357 12.375 1 98.38 161 MET B C 1
ATOM 3675 O O . MET B 1 161 ? -6.785 -4.16 13.039 1 98.38 161 MET B O 1
ATOM 3679 N N . HIS B 1 162 ? -8.758 -3.254 12.469 1 98.38 162 HIS B N 1
ATOM 3680 C CA . HIS B 1 162 ? -9.586 -4.32 13.031 1 98.38 162 HIS B CA 1
ATOM 3681 C C . HIS B 1 162 ? -9.977 -5.332 11.961 1 98.38 162 HIS B C 1
ATOM 3683 O O . HIS B 1 162 ? -10.531 -4.961 10.922 1 98.38 162 HIS B O 1
ATOM 3689 N N . VAL B 1 163 ? -9.734 -6.613 12.195 1 98.62 163 VAL B N 1
ATOM 3690 C CA . VAL B 1 163 ? -9.883 -7.594 11.125 1 98.62 163 VAL B CA 1
ATOM 3691 C C . VAL B 1 163 ? -10.891 -8.664 11.547 1 98.62 163 VAL B C 1
ATOM 3693 O O . VAL B 1 163 ? -10.758 -9.273 12.609 1 98.62 163 VAL B O 1
ATOM 3696 N N . THR B 1 164 ? -11.875 -8.859 10.789 1 97.88 164 THR B N 1
ATOM 3697 C CA . THR B 1 164 ? -12.797 -9.984 10.883 1 97.88 164 THR B CA 1
ATOM 3698 C C . THR B 1 164 ? -12.602 -10.945 9.719 1 97.88 164 THR B C 1
ATOM 3700 O O . THR B 1 164 ? -12.141 -10.539 8.648 1 97.88 164 THR B O 1
ATOM 3703 N N . GLY B 1 165 ? -12.836 -12.195 9.938 1 97.25 165 GLY B N 1
ATOM 3704 C CA . GLY B 1 165 ? -12.664 -13.203 8.898 1 97.25 165 GLY B CA 1
ATOM 3705 C C . GLY B 1 165 ? -13.883 -14.094 8.727 1 97.25 165 GLY B C 1
ATOM 3706 O O . GLY B 1 165 ? -14.664 -14.273 9.664 1 97.25 165 GLY B O 1
ATOM 3707 N N . ILE B 1 166 ? -14.086 -14.531 7.559 1 96.25 166 ILE B N 1
ATOM 3708 C CA . ILE B 1 166 ? -15.07 -15.562 7.242 1 96.25 166 ILE B CA 1
ATOM 3709 C C . ILE B 1 166 ? -14.352 -16.828 6.777 1 96.25 166 ILE B C 1
ATOM 3711 O O . ILE B 1 166 ? -13.477 -16.781 5.914 1 96.25 166 ILE B O 1
ATOM 3715 N N . HIS B 1 167 ? -14.625 -17.859 7.355 1 93.44 167 HIS B N 1
ATOM 3716 C CA . HIS B 1 167 ? -14.055 -19.156 7.004 1 93.44 167 HIS B CA 1
ATOM 3717 C C . HIS B 1 167 ? -15.133 -20.234 6.918 1 93.44 167 HIS B C 1
ATOM 3719 O O . HIS B 1 167 ? -16.109 -20.188 7.66 1 93.44 167 HIS B O 1
ATOM 3725 N N . GLU B 1 168 ? -14.953 -21.125 6.02 1 87.38 168 GLU B N 1
ATOM 3726 C CA . GLU B 1 168 ? -15.906 -22.219 5.855 1 87.38 168 GLU B CA 1
ATOM 3727 C C . GLU B 1 168 ? -15.945 -23.125 7.09 1 87.38 168 GLU B C 1
ATOM 3729 O O . GLU B 1 168 ? -17 -23.641 7.445 1 87.38 168 GLU B O 1
ATOM 3734 N N . TYR B 1 169 ? -14.789 -23.25 7.707 1 86.94 169 TYR B N 1
ATOM 3735 C CA . TYR B 1 169 ? -14.664 -24.094 8.898 1 86.94 169 TYR B CA 1
ATOM 3736 C C . TYR B 1 169 ? -14.188 -23.266 10.086 1 86.94 169 TYR B C 1
ATOM 3738 O O . TYR B 1 169 ? -13.078 -23.484 10.586 1 86.94 169 TYR B O 1
ATOM 3746 N N . PRO B 1 170 ? -14.992 -22.484 10.609 1 84.25 170 PRO B N 1
ATOM 3747 C CA . PRO B 1 170 ? -14.578 -21.578 11.688 1 84.25 170 PRO B CA 1
ATOM 3748 C C . PRO B 1 170 ? -14.203 -22.312 12.969 1 84.25 170 PRO B C 1
ATOM 3750 O O . PRO B 1 170 ? -13.516 -21.766 13.828 1 84.25 170 PRO B O 1
ATOM 3753 N N . GLU B 1 171 ? -14.609 -23.531 12.984 1 82.75 171 GLU B N 1
ATOM 3754 C CA . GLU B 1 171 ? -14.336 -24.328 14.18 1 82.75 171 GLU B CA 1
ATOM 3755 C C . GLU B 1 171 ? -12.844 -24.625 14.312 1 82.75 171 GLU B C 1
ATOM 3757 O O . GLU B 1 171 ? -12.383 -25.031 15.375 1 82.75 171 GLU B O 1
ATOM 3762 N N . ARG B 1 172 ? -12.094 -24.391 13.219 1 82.06 172 ARG B N 1
ATOM 3763 C CA . ARG B 1 172 ? -10.672 -24.719 13.219 1 82.06 172 ARG B CA 1
ATOM 3764 C C . ARG B 1 172 ? -9.883 -23.656 13.984 1 82.06 172 ARG B C 1
ATOM 3766 O O . ARG B 1 172 ? -8.688 -23.828 14.227 1 82.06 172 ARG B O 1
ATOM 3773 N N . GLY B 1 173 ? -10.523 -22.594 14.453 1 84.75 173 GLY B N 1
ATOM 3774 C CA . GLY B 1 173 ? -9.859 -21.594 15.281 1 84.75 173 GLY B CA 1
ATOM 3775 C C . GLY B 1 173 ? -9.648 -20.266 14.57 1 84.75 173 GLY B C 1
ATOM 3776 O O . GLY B 1 173 ? -9.742 -20.203 13.344 1 84.75 173 GLY B O 1
ATOM 3777 N N . VAL B 1 174 ? -9.383 -19.312 15.422 1 88.19 174 VAL B N 1
ATOM 3778 C CA . VAL B 1 174 ? -9.188 -17.969 14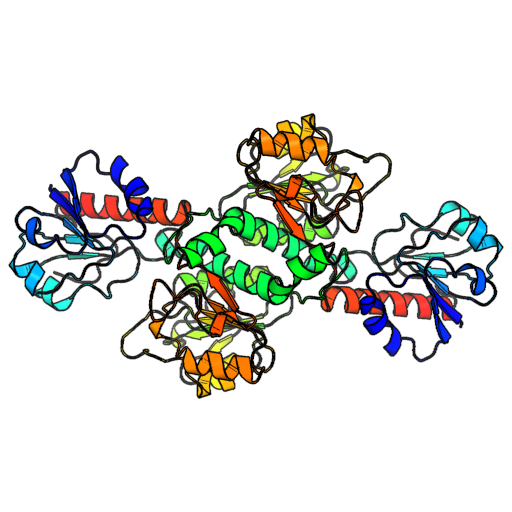.906 1 88.19 174 VAL B CA 1
ATOM 3779 C C . VAL B 1 174 ? -7.723 -17.75 14.531 1 88.19 174 VAL B C 1
ATOM 3781 O O . VAL B 1 174 ? -6.836 -17.844 15.383 1 88.19 174 VAL B O 1
ATOM 3784 N N . PRO B 1 175 ? -7.441 -17.531 13.297 1 92.31 175 PRO B N 1
ATOM 3785 C CA . PRO B 1 175 ? -6.051 -17.312 12.883 1 92.31 175 PRO B CA 1
ATOM 3786 C C . PRO B 1 175 ? -5.461 -16.031 13.469 1 92.31 175 PRO B C 1
ATOM 3788 O O . PRO B 1 175 ? -6.203 -15.141 13.875 1 92.31 175 PRO B O 1
ATOM 3791 N N . SER B 1 176 ? -4.105 -15.992 13.492 1 93.19 176 SER B N 1
ATOM 3792 C CA . SER B 1 176 ? -3.414 -14.781 13.922 1 93.19 176 SER B CA 1
ATOM 3793 C C . SER B 1 176 ? -3.822 -13.578 13.078 1 93.19 176 SER B C 1
ATOM 3795 O O . SER B 1 176 ? -3.955 -13.688 11.859 1 93.19 176 SER B O 1
ATOM 3797 N N . GLY B 1 177 ? -4.078 -12.406 13.766 1 96.25 177 GLY B N 1
ATOM 3798 C CA . GLY B 1 177 ? -4.41 -11.172 13.078 1 96.25 177 GLY B CA 1
ATOM 3799 C C . GLY B 1 177 ? -5.898 -10.984 12.875 1 96.25 177 GLY B C 1
ATOM 3800 O O . GLY B 1 177 ? -6.336 -9.945 12.367 1 96.25 177 GLY B O 1
ATOM 3801 N N . VAL B 1 178 ? -6.688 -12.008 13.234 1 97.5 178 VAL B N 1
ATOM 3802 C CA . VAL B 1 178 ? -8.141 -11.93 13.094 1 97.5 178 VAL B CA 1
ATOM 3803 C C . VAL B 1 178 ? -8.781 -11.703 14.461 1 97.5 178 VAL B C 1
ATOM 3805 O O . VAL B 1 178 ? -8.539 -12.461 15.398 1 97.5 178 VAL B O 1
ATOM 3808 N N . ASP B 1 179 ? -9.609 -10.719 14.602 1 96.94 179 ASP B N 1
ATOM 3809 C CA . ASP B 1 179 ? -10.242 -10.367 15.867 1 96.94 179 ASP B CA 1
ATOM 3810 C C . ASP B 1 179 ? -11.492 -11.219 16.109 1 96.94 179 ASP B C 1
ATOM 3812 O O . ASP B 1 179 ? -11.797 -11.578 17.234 1 96.94 179 ASP B O 1
ATOM 3816 N N . ARG B 1 180 ? -12.25 -11.477 15.078 1 95.44 180 ARG B N 1
ATOM 3817 C CA . ARG B 1 180 ? -13.484 -12.242 15.156 1 95.44 180 ARG B CA 1
ATOM 3818 C C . ARG B 1 180 ? -13.672 -13.102 13.906 1 95.44 180 ARG B C 1
ATOM 3820 O O . ARG B 1 180 ? -13.414 -12.648 12.789 1 95.44 180 ARG B O 1
ATOM 3827 N N . LEU B 1 181 ? -14.078 -14.305 14.062 1 96.75 181 LEU B N 1
ATOM 3828 C CA . LEU B 1 181 ? -14.258 -15.266 12.977 1 96.75 181 LEU B CA 1
ATOM 3829 C C . LEU B 1 181 ? -15.734 -15.602 12.781 1 96.75 181 LEU B C 1
ATOM 3831 O O . LEU B 1 181 ? -16.453 -15.805 13.758 1 96.75 181 LEU B O 1
ATOM 3835 N N . PHE B 1 182 ? -16.156 -15.648 11.57 1 95.69 182 PHE B N 1
ATOM 3836 C CA . PHE B 1 182 ? -17.516 -16.016 11.203 1 95.69 182 PHE B CA 1
ATOM 3837 C C . PHE B 1 182 ? -17.516 -17.188 10.234 1 95.69 182 PHE B C 1
ATOM 3839 O O . PHE B 1 182 ? -16.5 -17.469 9.586 1 95.69 182 PHE B O 1
ATOM 3846 N N . GLY B 1 183 ? -18.656 -17.828 10.195 1 94.44 183 GLY B N 1
ATOM 3847 C CA . GLY B 1 183 ? -18.875 -18.797 9.125 1 94.44 183 GLY B CA 1
ATOM 3848 C C . GLY B 1 183 ? -19.5 -18.172 7.887 1 94.44 183 GLY B C 1
ATOM 3849 O O . GLY B 1 183 ? -19.922 -17.016 7.91 1 94.44 183 GLY B O 1
ATOM 3850 N N . LEU B 1 184 ? -19.531 -18.906 6.824 1 90.06 184 LEU B N 1
ATOM 3851 C CA . LEU B 1 184 ? -20.078 -18.422 5.559 1 90.06 184 LEU B CA 1
ATOM 3852 C C . LEU B 1 184 ? -21.547 -18.047 5.703 1 90.06 184 LEU B C 1
ATOM 3854 O O . LEU B 1 184 ? -22.016 -17.125 5.047 1 90.06 184 LEU B O 1
ATOM 3858 N N . SER B 1 185 ? -22.25 -18.734 6.59 1 91.44 185 SER B N 1
ATOM 3859 C CA . SER B 1 185 ? -23.672 -18.484 6.809 1 91.44 185 SER B CA 1
ATOM 3860 C C . SER B 1 185 ? -23.906 -17.141 7.48 1 91.44 185 SER B C 1
ATOM 3862 O O . SER B 1 185 ? -25 -16.594 7.434 1 91.44 185 SER B O 1
ATOM 3864 N N . ASP B 1 186 ? -22.859 -16.641 8.008 1 94.81 186 ASP B N 1
ATOM 3865 C CA . ASP B 1 186 ? -22.969 -15.375 8.734 1 94.81 186 ASP B CA 1
ATOM 3866 C C . ASP B 1 186 ? -22.344 -14.227 7.93 1 94.81 186 ASP B C 1
ATOM 3868 O O . ASP B 1 186 ? -21.859 -13.25 8.508 1 94.81 186 ASP B O 1
ATOM 3872 N N . TYR B 1 187 ? -22.406 -14.32 6.695 1 95.31 187 TYR B N 1
ATOM 3873 C CA . TYR B 1 187 ? -21.797 -13.352 5.793 1 95.31 187 TYR B CA 1
ATOM 3874 C C . TYR B 1 187 ? -22.281 -11.938 6.094 1 95.31 187 TYR B C 1
ATOM 3876 O O . TYR B 1 187 ? -21.484 -11.016 6.262 1 95.31 187 TYR B O 1
ATOM 3884 N N . THR B 1 188 ? -23.562 -11.758 6.172 1 96.62 188 THR B N 1
ATOM 3885 C CA . THR B 1 188 ? -24.172 -10.438 6.324 1 96.62 188 THR B CA 1
ATOM 3886 C C . THR B 1 188 ? -23.688 -9.781 7.617 1 96.62 188 THR B C 1
ATOM 3888 O O . THR B 1 188 ? -23.328 -8.602 7.621 1 96.62 188 THR B O 1
ATOM 3891 N N . GLU B 1 189 ? -23.656 -10.547 8.648 1 96.44 189 GLU B N 1
ATOM 3892 C CA . GLU B 1 189 ? -23.188 -10.023 9.93 1 96.44 189 GLU B CA 1
ATOM 3893 C C . GLU B 1 189 ? -21.703 -9.664 9.867 1 96.44 189 GLU B C 1
ATOM 3895 O O . GLU B 1 189 ? -21.281 -8.664 10.453 1 96.44 189 GLU B O 1
ATOM 3900 N N . ALA B 1 190 ? -20.953 -10.422 9.164 1 97 190 ALA B N 1
ATOM 3901 C CA . ALA B 1 190 ? -19.5 -10.25 9.117 1 97 190 ALA B CA 1
ATOM 3902 C C . ALA B 1 190 ? -19.125 -8.984 8.352 1 97 190 ALA B C 1
ATOM 3904 O O . ALA B 1 190 ? -18.156 -8.305 8.703 1 97 190 ALA B O 1
ATOM 3905 N N . VAL B 1 191 ? -19.938 -8.609 7.344 1 98.06 191 VAL B N 1
ATOM 3906 C CA . VAL B 1 191 ? -19.5 -7.551 6.441 1 98.06 191 VAL B CA 1
ATOM 3907 C C . VAL B 1 191 ? -20.188 -6.238 6.801 1 98.06 191 VAL B C 1
ATOM 3909 O O . VAL B 1 191 ? -19.812 -5.176 6.297 1 98.06 191 VAL B O 1
ATOM 3912 N N . HIS B 1 192 ? -21.125 -6.234 7.684 1 95.5 192 HIS B N 1
ATOM 3913 C CA . HIS B 1 192 ? -22.047 -5.121 7.91 1 95.5 192 HIS B CA 1
ATOM 3914 C C . HIS B 1 192 ? -21.297 -3.881 8.391 1 95.5 192 HIS B C 1
ATOM 3916 O O . HIS B 1 192 ? -21.719 -2.756 8.117 1 95.5 192 HIS B O 1
ATOM 3922 N N . ASN B 1 193 ? -20.172 -4.023 9.062 1 95.75 193 ASN B N 1
ATOM 3923 C CA . ASN B 1 193 ? -19.453 -2.871 9.594 1 95.75 193 ASN B CA 1
ATOM 3924 C C . ASN B 1 193 ? -18.062 -2.744 8.977 1 95.75 193 ASN B C 1
ATOM 3926 O O . ASN B 1 193 ? -17.234 -1.983 9.469 1 95.75 193 ASN B O 1
ATOM 3930 N N . ALA B 1 194 ? -17.844 -3.471 7.969 1 98.5 194 ALA B N 1
ATOM 3931 C CA . ALA B 1 194 ? -16.516 -3.49 7.367 1 98.5 194 ALA B CA 1
ATOM 3932 C C . ALA B 1 194 ? -16.312 -2.297 6.434 1 98.5 194 ALA B C 1
ATOM 3934 O O . ALA B 1 194 ? -17.188 -1.995 5.613 1 98.5 194 ALA B O 1
ATOM 3935 N N . ASP B 1 195 ? -15.219 -1.573 6.621 1 98.75 195 ASP B N 1
ATOM 3936 C CA . ASP B 1 195 ? -14.836 -0.517 5.688 1 98.75 195 ASP B CA 1
ATOM 3937 C C . ASP B 1 195 ? -14.258 -1.104 4.402 1 98.75 195 ASP B C 1
ATOM 3939 O O . ASP B 1 195 ? -14.312 -0.471 3.346 1 98.75 195 ASP B O 1
ATOM 3943 N N . TYR B 1 196 ? -13.656 -2.297 4.5 1 98.88 196 TYR B N 1
ATOM 3944 C CA . TYR B 1 196 ? -13.078 -3.047 3.393 1 98.88 196 TYR B CA 1
ATOM 3945 C C . TYR B 1 196 ? -13.516 -4.504 3.432 1 98.88 196 TYR B C 1
ATOM 3947 O O . TYR B 1 196 ? -13.453 -5.152 4.48 1 98.88 196 TYR B O 1
ATOM 3955 N N . VAL B 1 197 ? -13.969 -5.02 2.352 1 98.81 197 VAL B N 1
ATOM 3956 C CA . VAL B 1 197 ? -14.258 -6.441 2.203 1 98.81 197 VAL B CA 1
ATOM 3957 C C . VAL B 1 197 ? -13.359 -7.051 1.133 1 98.81 197 VAL B C 1
ATOM 3959 O O . VAL B 1 197 ? -13.344 -6.59 -0.012 1 98.81 197 VAL B O 1
ATOM 3962 N N . ILE B 1 198 ? -12.547 -8.031 1.506 1 98.75 198 ILE B N 1
ATOM 3963 C CA . ILE B 1 198 ? -11.562 -8.609 0.597 1 98.75 198 ILE B CA 1
ATOM 3964 C C . ILE B 1 198 ? -11.875 -10.086 0.375 1 98.75 198 ILE B C 1
ATOM 3966 O O . ILE B 1 198 ? -11.992 -10.852 1.333 1 98.75 198 ILE B O 1
ATOM 3970 N N . LEU B 1 199 ? -12 -10.438 -0.813 1 97.44 199 LEU B N 1
ATOM 3971 C CA . LEU B 1 199 ? -12.305 -11.812 -1.199 1 97.44 199 LEU B CA 1
ATOM 3972 C C . LEU B 1 199 ? -11.023 -12.602 -1.449 1 97.44 199 LEU B C 1
ATOM 3974 O O . LEU B 1 199 ? -10.219 -12.234 -2.312 1 97.44 199 LEU B O 1
ATOM 3978 N N . CYS B 1 200 ? -10.797 -13.695 -0.699 1 94.81 200 CYS B N 1
ATOM 3979 C CA . CYS B 1 200 ? -9.625 -14.555 -0.779 1 94.81 200 CYS B CA 1
ATOM 3980 C C . CYS B 1 200 ? -10.023 -16.031 -0.831 1 94.81 200 CYS B C 1
ATOM 3982 O O . CYS B 1 200 ? -9.219 -16.906 -0.516 1 94.81 200 CYS B O 1
ATOM 3984 N N . LEU B 1 201 ? -11.133 -16.344 -1.25 1 90.25 201 LEU B N 1
ATOM 3985 C CA . LEU B 1 201 ? -11.664 -17.703 -1.236 1 90.25 201 LEU B CA 1
ATOM 3986 C C . LEU B 1 201 ? -11.102 -18.516 -2.396 1 90.25 201 LEU B C 1
ATOM 3988 O O . LEU B 1 201 ? -10.805 -17.969 -3.461 1 90.25 201 LEU B O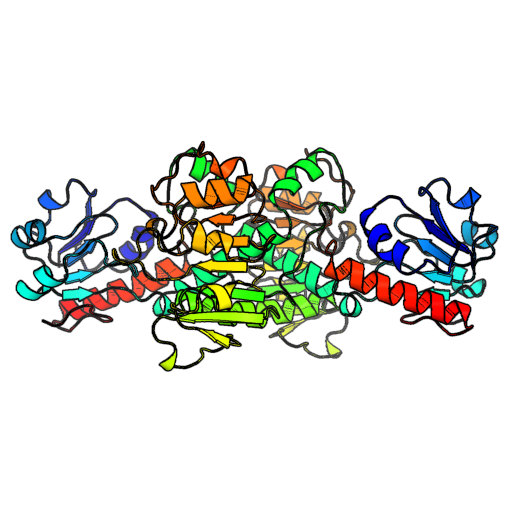 1
ATOM 3992 N N . ASN B 1 202 ? -10.93 -19.781 -2.105 1 82.88 202 ASN B N 1
ATOM 3993 C CA . ASN B 1 202 ? -10.648 -20.703 -3.209 1 82.88 202 ASN B CA 1
ATOM 3994 C C . ASN B 1 202 ? -11.875 -20.906 -4.09 1 82.88 202 ASN B C 1
ATOM 3996 O O . ASN B 1 202 ? -12.992 -21.031 -3.59 1 82.88 202 ASN B O 1
ATOM 4000 N N . TYR B 1 203 ? -11.602 -20.938 -5.297 1 76.56 203 TYR B N 1
ATOM 4001 C CA . TYR B 1 203 ? -12.734 -21.047 -6.211 1 76.56 203 TYR B CA 1
ATOM 4002 C C . TYR B 1 203 ? -13.148 -22.5 -6.402 1 76.56 203 TYR B C 1
ATOM 4004 O O . TYR B 1 203 ? -12.289 -23.391 -6.508 1 76.56 203 TYR B O 1
ATOM 4012 N N . ARG B 1 204 ? -14.328 -22.781 -6.25 1 79.25 204 ARG B N 1
ATOM 4013 C CA . ARG B 1 204 ? -15.039 -23.984 -6.676 1 79.25 204 ARG B CA 1
ATOM 4014 C C . ARG B 1 204 ? -16.312 -23.641 -7.438 1 79.25 204 ARG B C 1
ATOM 4016 O O . ARG B 1 204 ? -16.891 -22.562 -7.234 1 79.25 204 ARG B O 1
ATOM 4023 N N . VAL B 1 205 ? -16.625 -24.484 -8.344 1 78.81 205 VAL B N 1
ATOM 4024 C CA . VAL B 1 205 ? -17.766 -24.234 -9.211 1 78.81 205 VAL B CA 1
ATOM 4025 C C . VAL B 1 205 ? -19 -23.891 -8.375 1 78.81 205 VAL B C 1
ATOM 4027 O O . VAL B 1 205 ? -19.812 -23.062 -8.766 1 78.81 205 VAL B O 1
ATOM 4030 N N . SER B 1 206 ? -19.109 -24.469 -7.258 1 82 206 SER B N 1
ATOM 4031 C CA . SER B 1 206 ? -20.266 -24.25 -6.383 1 82 206 SER B CA 1
ATOM 4032 C C . SER B 1 206 ? -20.281 -22.828 -5.848 1 82 206 SER B C 1
ATOM 4034 O O . SER B 1 206 ? -21.297 -22.359 -5.332 1 82 206 SER B O 1
ATOM 4036 N N . ARG B 1 207 ? -19.188 -22.062 -6.062 1 85.25 207 ARG B N 1
ATOM 4037 C CA . ARG B 1 207 ? -19.078 -20.719 -5.523 1 85.25 207 ARG B CA 1
ATOM 4038 C C . ARG B 1 207 ? -19.156 -19.672 -6.633 1 85.25 207 ARG B C 1
ATOM 4040 O O . ARG B 1 207 ? -18.844 -18.5 -6.414 1 85.25 207 ARG B O 1
ATOM 4047 N N . HIS B 1 208 ? -19.562 -20.172 -7.82 1 89.56 208 HIS B N 1
ATOM 4048 C CA . HIS B 1 208 ? -19.734 -19.219 -8.906 1 89.56 208 HIS B CA 1
ATOM 4049 C C . HIS B 1 208 ? -20.766 -18.156 -8.539 1 89.56 208 HIS B C 1
ATOM 4051 O O . HIS B 1 208 ? -21.875 -18.469 -8.102 1 89.56 208 HIS B O 1
ATOM 4057 N N . HIS B 1 209 ? -20.391 -16.844 -8.617 1 92.56 209 HIS B N 1
ATOM 4058 C CA . HIS B 1 209 ? -21.234 -15.688 -8.289 1 92.56 209 HIS B CA 1
ATOM 4059 C C . HIS B 1 209 ? -21.672 -15.719 -6.836 1 92.56 209 HIS B C 1
ATOM 4061 O O . HIS B 1 209 ? -22.812 -15.367 -6.527 1 92.56 209 HIS B O 1
ATOM 4067 N N . PHE B 1 210 ? -20.766 -16.297 -6.062 1 91.56 210 PHE B N 1
ATOM 4068 C CA . PHE B 1 210 ? -20.953 -16.234 -4.617 1 91.56 210 PHE B CA 1
ATOM 4069 C C . PHE B 1 210 ? -21.188 -14.805 -4.164 1 91.56 210 PHE B C 1
ATOM 4071 O O . PHE B 1 210 ? -21.953 -14.562 -3.23 1 91.56 210 PHE B O 1
ATOM 4078 N N . ILE B 1 211 ? -20.578 -13.906 -4.766 1 95.69 211 ILE B N 1
ATOM 4079 C CA . ILE B 1 211 ? -20.781 -12.477 -4.531 1 95.69 211 ILE B CA 1
ATOM 4080 C C . ILE B 1 211 ? -21.703 -11.906 -5.617 1 95.69 211 ILE B C 1
ATOM 4082 O O . ILE B 1 211 ? -21.25 -11.617 -6.727 1 95.69 211 ILE B O 1
ATOM 4086 N N . ASP B 1 212 ? -22.891 -11.805 -5.25 1 96.69 212 ASP B N 1
ATOM 4087 C CA . ASP B 1 212 ? -23.906 -11.227 -6.121 1 96.69 212 ASP B CA 1
ATOM 4088 C C . ASP B 1 212 ? -24.531 -9.984 -5.488 1 96.69 212 ASP B C 1
ATOM 4090 O O . ASP B 1 212 ? -23.938 -9.367 -4.598 1 96.69 212 ASP B O 1
ATOM 4094 N N . LYS B 1 213 ? -25.672 -9.531 -5.996 1 96.44 213 LYS B N 1
ATOM 4095 C CA . LYS B 1 213 ? -26.281 -8.273 -5.574 1 96.44 213 LYS B CA 1
ATOM 4096 C C . LYS B 1 213 ? -26.578 -8.281 -4.078 1 96.44 213 LYS B C 1
ATOM 4098 O O . LYS B 1 213 ? -26.234 -7.336 -3.367 1 96.44 213 LYS B O 1
ATOM 4103 N N . PRO B 1 214 ? -27.156 -9.383 -3.514 1 96.56 214 PRO B N 1
ATOM 4104 C CA . PRO B 1 214 ? -27.469 -9.359 -2.082 1 96.56 214 PRO B CA 1
ATOM 4105 C C . PRO B 1 214 ? -26.219 -9.242 -1.212 1 96.56 214 PRO B C 1
ATOM 4107 O O . PRO B 1 214 ? -26.219 -8.508 -0.219 1 96.56 214 PRO B O 1
ATOM 4110 N N . GLU B 1 215 ? -25.203 -9.969 -1.541 1 96.88 215 GLU B N 1
ATOM 4111 C CA . GLU B 1 215 ? -23.969 -9.945 -0.769 1 96.88 215 GLU B CA 1
ATOM 4112 C C . GLU B 1 215 ? -23.297 -8.578 -0.833 1 96.88 215 GLU B C 1
ATOM 4114 O O . GLU B 1 215 ? -22.797 -8.078 0.176 1 96.88 215 GLU B O 1
ATOM 4119 N N . LEU B 1 216 ? -23.297 -7.949 -1.994 1 98 216 LEU B N 1
ATOM 4120 C CA . LEU B 1 216 ? -22.703 -6.629 -2.156 1 98 216 LEU B CA 1
ATOM 4121 C C . LEU B 1 216 ? -23.5 -5.57 -1.413 1 98 216 LEU B C 1
ATOM 4123 O O . LEU B 1 216 ? -22.938 -4.656 -0.817 1 98 216 LEU B O 1
ATOM 4127 N N . GLN B 1 217 ? -24.812 -5.695 -1.433 1 97.19 217 GLN B N 1
ATOM 4128 C CA . GLN B 1 217 ? -25.703 -4.742 -0.778 1 97.19 217 GLN B CA 1
ATOM 4129 C C . GLN B 1 217 ? -25.547 -4.809 0.74 1 97.19 217 GLN B C 1
ATOM 4131 O O . GLN B 1 217 ? -25.812 -3.824 1.437 1 97.19 217 GLN B O 1
ATOM 4136 N N . ALA B 1 218 ? -25.156 -5.949 1.225 1 97.88 218 ALA B N 1
ATOM 4137 C CA . ALA B 1 218 ? -25.016 -6.152 2.666 1 97.88 218 ALA B CA 1
ATOM 4138 C C . ALA B 1 218 ? -23.797 -5.41 3.215 1 97.88 218 ALA B C 1
ATOM 4140 O O . ALA B 1 218 ? -23.688 -5.211 4.426 1 97.88 218 ALA B O 1
ATOM 4141 N N . ILE B 1 219 ? -22.875 -5.035 2.348 1 98 219 ILE B N 1
ATOM 4142 C CA . ILE B 1 219 ? -21.672 -4.344 2.771 1 98 219 ILE B CA 1
ATOM 4143 C C . ILE B 1 219 ? -22 -2.918 3.195 1 98 219 ILE B C 1
ATOM 4145 O O . ILE B 1 219 ? -22.859 -2.271 2.588 1 98 219 ILE B O 1
ATOM 4149 N N . LYS B 1 220 ? -21.297 -2.383 4.184 1 97 220 LYS B N 1
ATOM 4150 C CA . LYS B 1 220 ? -21.453 -1.026 4.703 1 97 220 LYS B CA 1
ATOM 4151 C C . LYS B 1 220 ? -21.438 -0 3.574 1 97 220 LYS B C 1
ATOM 4153 O O . LYS B 1 220 ? -20.547 -0.025 2.723 1 97 220 LYS B O 1
ATOM 4158 N N . PRO B 1 221 ? -22.516 0.842 3.492 1 97.56 221 PRO B N 1
ATOM 4159 C CA . PRO B 1 221 ? -22.422 1.914 2.5 1 97.56 221 PRO B CA 1
ATOM 4160 C C . PRO B 1 221 ? -21.141 2.715 2.615 1 97.56 221 PRO B C 1
ATOM 4162 O O . PRO B 1 221 ? -20.703 3.029 3.725 1 97.56 221 PRO B O 1
ATOM 4165 N N . GLY B 1 222 ? -20.484 2.969 1.459 1 97.81 222 GLY B N 1
ATOM 4166 C CA . GLY B 1 222 ? -19.25 3.744 1.452 1 97.81 222 GLY B CA 1
ATOM 4167 C C . GLY B 1 222 ? -18 2.889 1.584 1 97.81 222 GLY B C 1
ATOM 4168 O O . GLY B 1 222 ? -16.891 3.391 1.47 1 97.81 222 GLY B O 1
ATOM 4169 N N . ALA B 1 223 ? -18.188 1.567 1.793 1 98.62 223 ALA B N 1
ATOM 4170 C CA . ALA B 1 223 ? -17.062 0.647 1.928 1 98.62 223 ALA B CA 1
ATOM 4171 C C . ALA B 1 223 ? -16.438 0.334 0.568 1 98.62 223 ALA B C 1
ATOM 4173 O O . ALA B 1 223 ? -16.953 0.755 -0.469 1 98.62 223 ALA B O 1
ATOM 4174 N N . PHE B 1 224 ? -15.297 -0.335 0.597 1 98.81 224 PHE B N 1
ATOM 4175 C CA . PHE B 1 224 ? -14.594 -0.772 -0.606 1 98.81 224 PHE B CA 1
ATOM 4176 C C . PHE B 1 224 ? -14.609 -2.291 -0.72 1 98.81 224 PHE B C 1
ATOM 4178 O O . PHE B 1 224 ? -14.578 -2.996 0.291 1 98.81 224 PHE B O 1
ATOM 4185 N N . PHE B 1 225 ? -14.711 -2.754 -1.918 1 98.75 225 PHE B N 1
ATOM 4186 C CA . PHE B 1 225 ? -14.68 -4.184 -2.195 1 98.75 225 PHE B CA 1
ATOM 4187 C C . PHE B 1 225 ? -13.438 -4.551 -3.004 1 98.75 225 PHE B C 1
ATOM 4189 O O . PHE B 1 225 ? -13.156 -3.93 -4.031 1 98.75 225 PHE B O 1
ATOM 4196 N N . ILE B 1 226 ? -12.648 -5.555 -2.555 1 98.81 226 ILE B N 1
ATOM 4197 C CA . ILE B 1 226 ? -11.422 -5.992 -3.219 1 98.81 226 ILE B CA 1
ATOM 4198 C C . ILE B 1 226 ? -11.547 -7.465 -3.605 1 98.81 226 ILE B C 1
ATOM 4200 O O . ILE B 1 226 ? -11.883 -8.305 -2.768 1 98.81 226 ILE B O 1
ATOM 4204 N N . ASN B 1 227 ? -11.273 -7.793 -4.844 1 98.06 227 ASN B N 1
ATOM 4205 C CA . ASN B 1 227 ? -11.242 -9.188 -5.277 1 98.06 227 ASN B CA 1
ATOM 4206 C C . ASN B 1 227 ? -9.859 -9.578 -5.789 1 98.06 227 ASN B C 1
ATOM 4208 O O . ASN B 1 227 ? -9.445 -9.148 -6.867 1 98.06 227 ASN B O 1
ATOM 4212 N N . ILE B 1 228 ? -9.141 -10.422 -5.051 1 96.56 228 ILE B N 1
ATOM 4213 C CA . ILE B 1 228 ? -7.832 -10.93 -5.434 1 96.56 228 ILE B CA 1
ATOM 4214 C C . ILE B 1 228 ? -7.875 -12.461 -5.5 1 96.56 228 ILE B C 1
ATOM 4216 O O . ILE B 1 228 ? -6.836 -13.117 -5.41 1 96.56 228 ILE B O 1
ATOM 4220 N N . ALA B 1 229 ? -9.023 -13.023 -5.531 1 93.19 229 ALA B N 1
ATOM 4221 C CA . ALA B 1 229 ? -9.211 -14.469 -5.621 1 93.19 229 ALA B CA 1
ATOM 4222 C C . ALA B 1 229 ? -9.383 -14.914 -7.07 1 93.19 229 ALA B C 1
ATOM 4224 O O . ALA B 1 229 ? -8.414 -14.938 -7.836 1 93.19 229 ALA B O 1
ATOM 4225 N N . ARG B 1 230 ? -10.664 -15.172 -7.484 1 88.88 230 ARG B N 1
ATOM 4226 C CA . ARG B 1 230 ? -11.008 -15.508 -8.859 1 88.88 230 ARG B CA 1
ATOM 4227 C C . ARG B 1 230 ? -12.164 -14.656 -9.359 1 88.88 230 ARG B C 1
ATOM 4229 O O . ARG B 1 230 ? -13.047 -14.281 -8.586 1 88.88 230 ARG B O 1
ATOM 4236 N N . GLY B 1 231 ? -12.094 -14.391 -10.617 1 88.75 231 GLY B N 1
ATOM 4237 C CA . GLY B 1 231 ? -13.117 -13.523 -11.195 1 88.75 231 GLY B CA 1
ATOM 4238 C C . GLY B 1 231 ? -14.5 -14.141 -11.164 1 88.75 231 GLY B C 1
ATOM 4239 O O . GLY B 1 231 ? -15.5 -13.422 -11.086 1 88.75 231 GLY B O 1
ATOM 4240 N N . GLY B 1 232 ? -14.562 -15.469 -11.195 1 87.94 232 GLY B N 1
ATOM 4241 C CA . GLY B 1 232 ? -15.828 -16.172 -11.273 1 87.94 232 GLY B CA 1
ATOM 4242 C C . GLY B 1 232 ? -16.672 -16.047 -10.016 1 87.94 232 GLY B C 1
ATOM 4243 O O . GLY B 1 232 ? -17.875 -16.312 -10.039 1 87.94 232 GLY B O 1
ATOM 4244 N N . PHE B 1 233 ? -16.109 -15.594 -8.945 1 90.44 233 PHE B N 1
ATOM 4245 C CA . PHE B 1 233 ? -16.812 -15.414 -7.684 1 90.44 233 PHE B CA 1
ATOM 4246 C C . PHE B 1 233 ? -17.781 -14.234 -7.77 1 90.44 233 PHE B C 1
ATOM 4248 O O . PHE B 1 233 ? -18.797 -14.203 -7.078 1 90.44 233 PHE B O 1
ATOM 4255 N N . LEU B 1 234 ? -17.438 -13.297 -8.57 1 94.38 234 LEU B N 1
ATOM 4256 C CA . LEU B 1 234 ? -18.094 -11.984 -8.562 1 94.38 234 LEU B CA 1
ATOM 4257 C C . LEU B 1 234 ? -19 -11.82 -9.773 1 94.38 234 LEU B C 1
ATOM 4259 O O . LEU B 1 234 ? -18.578 -12.055 -10.906 1 94.38 234 LEU B O 1
ATOM 4263 N N . ASN B 1 235 ? -20.234 -11.539 -9.531 1 96.44 235 ASN B N 1
ATOM 4264 C CA . ASN B 1 235 ? -21.094 -11.047 -10.602 1 96.44 235 ASN B CA 1
ATOM 4265 C C . ASN B 1 235 ? -20.766 -9.594 -10.953 1 96.44 235 ASN B C 1
ATOM 4267 O O . ASN B 1 235 ? -21.156 -8.68 -10.227 1 96.44 235 ASN B O 1
ATOM 4271 N N . HIS B 1 236 ? -20.188 -9.406 -12.078 1 95.94 236 HIS B N 1
ATOM 4272 C CA . HIS B 1 236 ? -19.688 -8.086 -12.461 1 95.94 236 HIS B CA 1
ATOM 4273 C C . HIS B 1 236 ? -20.828 -7.117 -12.719 1 95.94 236 HIS B C 1
ATOM 4275 O O . HIS B 1 236 ? -20.688 -5.914 -12.492 1 95.94 236 HIS B O 1
ATOM 4281 N N . ASP B 1 237 ? -21.922 -7.656 -13.188 1 96.19 237 ASP B N 1
ATOM 4282 C CA . ASP B 1 237 ? -23.094 -6.801 -13.391 1 96.19 237 ASP B CA 1
ATOM 4283 C C . ASP B 1 237 ? -23.641 -6.293 -12.055 1 96.19 237 ASP B C 1
ATOM 4285 O O . ASP B 1 237 ? -24.062 -5.145 -11.953 1 96.19 237 ASP B O 1
ATOM 4289 N N . ALA B 1 238 ? -23.656 -7.16 -11.133 1 97.69 238 ALA B N 1
ATOM 4290 C CA . ALA B 1 238 ? -24.078 -6.762 -9.789 1 97.69 238 ALA B CA 1
ATOM 4291 C C . ALA B 1 238 ? -23.156 -5.688 -9.219 1 97.69 238 ALA B C 1
ATOM 4293 O O . ALA B 1 238 ? -23.625 -4.707 -8.633 1 97.69 238 ALA B O 1
ATOM 4294 N N . LEU B 1 239 ? -21.875 -5.875 -9.375 1 97.88 239 LEU B N 1
ATOM 4295 C CA . LEU B 1 239 ? -20.922 -4.883 -8.898 1 97.88 239 LEU B CA 1
ATOM 4296 C C . LEU B 1 239 ? -21.141 -3.543 -9.594 1 97.88 239 LEU B C 1
ATOM 4298 O O . LEU B 1 239 ? -21.109 -2.494 -8.945 1 97.88 239 LEU B O 1
ATOM 4302 N N . LEU B 1 240 ? -21.312 -3.625 -10.914 1 97.56 240 LEU B N 1
ATOM 4303 C CA . LEU B 1 240 ? -21.562 -2.404 -11.672 1 97.56 240 LEU B CA 1
ATOM 4304 C C . LEU B 1 240 ? -22.766 -1.654 -11.109 1 97.56 240 LEU B C 1
ATOM 4306 O O . LEU B 1 240 ? -22.703 -0.441 -10.898 1 97.56 240 LEU B O 1
ATOM 4310 N N . HIS B 1 241 ? -23.812 -2.381 -10.852 1 97.56 241 HIS B N 1
ATOM 4311 C CA . HIS B 1 241 ? -25.031 -1.781 -10.32 1 97.56 241 HIS B CA 1
ATOM 4312 C C . HIS B 1 241 ? -24.766 -1.116 -8.969 1 97.56 241 HIS B C 1
ATOM 4314 O O . HIS B 1 241 ? -25.188 0.016 -8.734 1 97.56 241 HIS B O 1
ATOM 4320 N N . ILE B 1 242 ? -24.078 -1.769 -8.094 1 97.62 242 ILE B N 1
ATOM 4321 C CA . ILE B 1 242 ? -23.797 -1.298 -6.742 1 97.62 242 ILE B CA 1
ATOM 4322 C C . ILE B 1 242 ? -22.938 -0.037 -6.801 1 97.62 242 ILE B C 1
ATOM 4324 O O . ILE B 1 242 ? -23.109 0.874 -5.984 1 97.62 242 ILE B O 1
ATOM 4328 N N . LEU B 1 243 ? -22 0.07 -7.734 1 97.88 243 LEU B N 1
ATOM 4329 C CA . LEU B 1 243 ? -21.141 1.24 -7.91 1 97.88 243 LEU B CA 1
ATOM 4330 C C . LEU B 1 243 ? -21.938 2.406 -8.492 1 97.88 243 LEU B C 1
ATOM 4332 O O . LEU B 1 243 ? -21.734 3.559 -8.102 1 97.88 243 LEU B O 1
ATOM 4336 N N . GLN B 1 244 ? -22.844 2.107 -9.383 1 97.19 244 GLN B N 1
ATOM 4337 C CA . GLN B 1 244 ? -23.688 3.129 -10.008 1 97.19 244 GLN B CA 1
ATOM 4338 C C . GLN B 1 244 ? -24.594 3.809 -8.984 1 97.19 244 GLN B C 1
ATOM 4340 O O . GLN B 1 244 ? -24.859 5.008 -9.086 1 97.19 244 GLN B O 1
ATOM 4345 N N . THR B 1 245 ? -25.047 3.045 -8.023 1 97.06 245 THR B N 1
ATOM 4346 C CA . THR B 1 245 ? -25.922 3.586 -6.984 1 97.06 245 THR B CA 1
ATOM 4347 C C . THR B 1 245 ? -25.094 4.215 -5.859 1 97.06 245 THR B C 1
ATOM 4349 O O . THR B 1 245 ? -25.656 4.664 -4.855 1 97.06 245 THR B O 1
ATOM 4352 N N . GLU B 1 246 ? -23.781 4.094 -5.926 1 96.31 246 GLU B N 1
ATOM 4353 C CA . GLU B 1 246 ? -22.844 4.695 -4.996 1 96.31 246 GLU B CA 1
ATOM 4354 C C . GLU B 1 246 ? -22.953 4.074 -3.605 1 96.31 246 GLU B C 1
ATOM 4356 O O . GLU B 1 246 ? -22.703 4.742 -2.6 1 96.31 246 GLU B O 1
ATOM 4361 N N . HIS B 1 247 ? -23.5 2.879 -3.65 1 97.31 247 HIS B N 1
ATOM 4362 C CA . HIS B 1 247 ? -23.516 2.164 -2.379 1 97.31 247 HIS B CA 1
ATOM 4363 C C . HIS B 1 247 ? -22.094 1.867 -1.909 1 97.31 247 HIS B C 1
ATOM 4365 O O . HIS B 1 247 ? -21.719 2.191 -0.777 1 97.31 247 HIS B O 1
ATOM 4371 N N . LEU B 1 248 ? -21.297 1.267 -2.758 1 98.06 248 LEU B N 1
ATOM 4372 C CA . LEU B 1 248 ? -19.859 1.112 -2.508 1 98.06 248 LEU B CA 1
ATOM 4373 C C . LEU B 1 248 ? -19.094 2.309 -3.047 1 98.06 248 LEU B C 1
ATOM 4375 O O . LEU B 1 248 ? -19.406 2.838 -4.109 1 98.06 248 LEU B O 1
ATOM 4379 N N . ALA B 1 249 ? -18.062 2.691 -2.342 1 97.94 249 ALA B N 1
ATOM 4380 C CA . ALA B 1 249 ? -17.25 3.842 -2.73 1 97.94 249 ALA B CA 1
ATOM 4381 C C . ALA B 1 249 ? -16.281 3.48 -3.859 1 97.94 249 ALA B C 1
ATOM 4383 O O . ALA B 1 249 ? -15.758 4.363 -4.539 1 97.94 249 ALA B O 1
ATOM 4384 N N . GLY B 1 250 ? -16.031 2.219 -4.051 1 98.38 250 GLY B N 1
ATOM 4385 C CA . GLY B 1 250 ? -15.117 1.756 -5.09 1 98.38 250 GLY B CA 1
ATOM 4386 C C . GLY B 1 250 ? -14.758 0.287 -4.961 1 98.38 250 GLY B C 1
ATOM 4387 O O . GLY B 1 250 ? -15.211 -0.387 -4.031 1 98.38 250 GLY B O 1
ATOM 4388 N N . ALA B 1 251 ? -13.93 -0.211 -5.863 1 98.69 251 ALA B N 1
ATOM 4389 C CA . ALA B 1 251 ? -13.516 -1.609 -5.855 1 98.69 251 ALA B CA 1
ATOM 4390 C C . ALA B 1 251 ? -12.102 -1.761 -6.426 1 98.69 251 ALA B C 1
ATOM 4392 O O . ALA B 1 251 ? -11.695 -0.994 -7.301 1 98.69 251 ALA B O 1
ATOM 4393 N N . GLY B 1 252 ? -11.32 -2.629 -5.836 1 98.62 252 GLY B N 1
ATOM 4394 C CA . GLY B 1 252 ? -10.055 -3.09 -6.379 1 98.62 252 GLY B CA 1
ATOM 4395 C C . GLY B 1 252 ? -10.117 -4.5 -6.934 1 98.62 252 GLY B C 1
ATOM 4396 O O . GLY B 1 252 ? -10.43 -5.445 -6.203 1 98.62 252 GLY B O 1
ATOM 4397 N N . LEU B 1 253 ? -9.805 -4.656 -8.219 1 98.31 253 LEU B N 1
ATOM 4398 C CA . LEU B 1 253 ? -9.984 -5.945 -8.875 1 98.31 253 LEU B CA 1
ATOM 4399 C C . LEU B 1 253 ? -8.688 -6.383 -9.562 1 98.31 253 LEU B C 1
ATOM 4401 O O . LEU B 1 253 ? -8.211 -5.707 -10.477 1 98.31 253 LEU B O 1
ATOM 4405 N N . ASP B 1 254 ? -8.195 -7.535 -9.172 1 97.69 254 ASP B N 1
ATOM 4406 C CA . ASP B 1 254 ? -7.023 -8.109 -9.828 1 97.69 254 ASP B CA 1
ATOM 4407 C C . ASP B 1 254 ? -7.426 -9.219 -10.797 1 97.69 254 ASP B C 1
ATOM 4409 O O . ASP B 1 254 ? -6.605 -9.695 -11.578 1 97.69 254 ASP B O 1
ATOM 4413 N N . VAL B 1 255 ? -8.656 -9.688 -10.68 1 95.44 255 VAL B N 1
ATOM 4414 C CA . VAL B 1 255 ? -9.156 -10.805 -11.477 1 95.44 255 VAL B CA 1
ATOM 4415 C C . VAL B 1 255 ? -10.547 -10.469 -12.016 1 95.44 255 VAL B C 1
ATOM 4417 O O . VAL B 1 255 ? -11.273 -9.664 -11.422 1 95.44 255 VAL B O 1
ATOM 4420 N N . PHE B 1 256 ? -10.875 -11.07 -13.078 1 94.44 256 PHE B N 1
ATOM 4421 C CA . PHE B 1 256 ? -12.125 -10.805 -13.773 1 94.44 256 PHE B CA 1
ATOM 4422 C C . PHE B 1 256 ? -12.742 -12.102 -14.281 1 94.44 256 PHE B C 1
ATOM 4424 O O . PHE B 1 256 ? -12.055 -13.109 -14.438 1 94.44 256 PHE B O 1
ATOM 4431 N N . ALA B 1 257 ? -14 -12.062 -14.523 1 90.94 257 ALA B N 1
ATOM 4432 C CA . ALA B 1 257 ? -14.695 -13.242 -15.031 1 90.94 257 ALA B CA 1
ATOM 4433 C C . ALA B 1 257 ? -14.133 -13.68 -16.375 1 90.94 257 ALA B C 1
ATOM 4435 O O . ALA B 1 257 ? -13.992 -14.875 -16.641 1 90.94 257 ALA B O 1
ATOM 4436 N N . GLU B 1 258 ? -13.844 -12.703 -17.172 1 89.56 258 GLU B N 1
ATOM 4437 C CA . GLU B 1 258 ? -13.195 -12.922 -18.453 1 89.56 258 GLU B CA 1
ATOM 4438 C C . GLU B 1 258 ? -11.844 -12.219 -18.516 1 89.56 258 GLU B C 1
ATOM 4440 O O . GLU B 1 258 ? -11.758 -11.008 -18.312 1 89.56 258 GLU B O 1
ATOM 4445 N N . GLU B 1 259 ? -10.797 -13.023 -18.75 1 89.31 259 GLU B N 1
ATOM 4446 C CA . GLU B 1 259 ? -9.461 -12.453 -18.828 1 89.31 259 GLU B CA 1
ATOM 4447 C C . GLU B 1 259 ? -8.781 -12.82 -20.141 1 89.31 259 GLU B C 1
ATOM 4449 O O . GLU B 1 259 ? -8.898 -13.953 -20.609 1 89.31 259 GLU B O 1
ATOM 4454 N N . PRO B 1 260 ? -8.211 -11.914 -20.781 1 91.12 260 PRO B N 1
ATOM 4455 C CA . PRO B 1 260 ? -7.988 -10.531 -20.359 1 91.12 260 PRO B CA 1
ATOM 4456 C C . PRO B 1 260 ? -9.266 -9.688 -20.422 1 91.12 260 PRO B C 1
ATOM 4458 O O . PRO B 1 260 ? -10.102 -9.883 -21.312 1 91.12 260 PRO B O 1
ATOM 4461 N N . VAL B 1 261 ? -9.359 -8.75 -19.516 1 93.56 261 VAL B N 1
ATOM 4462 C CA . VAL B 1 261 ? -10.578 -7.945 -19.406 1 93.56 261 VAL B CA 1
ATOM 4463 C C . VAL B 1 261 ? -10.602 -6.902 -20.516 1 93.56 261 VAL B C 1
ATOM 4465 O O . VAL B 1 261 ? -9.555 -6.422 -20.953 1 93.56 261 VAL B O 1
ATOM 4468 N N . ASN B 1 262 ? -11.828 -6.641 -20.969 1 94.94 262 ASN B N 1
ATOM 4469 C CA . ASN B 1 262 ? -12.031 -5.555 -21.922 1 94.94 262 ASN B CA 1
ATOM 4470 C C . ASN B 1 262 ? -11.711 -4.199 -21.312 1 94.94 262 ASN B C 1
ATOM 4472 O O . ASN B 1 262 ? -12.328 -3.801 -20.328 1 94.94 262 ASN B O 1
ATOM 4476 N N . PRO B 1 263 ? -10.742 -3.508 -21.906 1 94.56 263 PRO B N 1
ATOM 4477 C CA . PRO B 1 263 ? -10.344 -2.217 -21.344 1 94.56 263 PRO B CA 1
ATOM 4478 C C . PRO B 1 263 ? -11.492 -1.212 -21.312 1 94.56 263 PRO B C 1
ATOM 4480 O O . PRO B 1 263 ? -11.43 -0.221 -20.578 1 94.56 263 PRO B O 1
ATOM 4483 N N . ASP B 1 264 ? -12.516 -1.452 -22.078 1 94.88 264 ASP B N 1
ATOM 4484 C CA . ASP B 1 264 ? -13.656 -0.542 -22.125 1 94.88 264 ASP B CA 1
ATOM 4485 C C . ASP B 1 264 ? -14.797 -1.039 -21.234 1 94.88 264 ASP B C 1
ATOM 4487 O O . ASP B 1 264 ? -15.93 -0.587 -21.359 1 94.88 264 ASP B O 1
ATOM 4491 N N . HIS B 1 265 ? -14.484 -1.986 -20.469 1 95.25 265 HIS B N 1
ATOM 4492 C CA . HIS B 1 265 ? -15.516 -2.502 -19.578 1 95.25 265 HIS B CA 1
ATOM 4493 C C . HIS B 1 265 ? -16.172 -1.376 -18.781 1 95.25 265 HIS B C 1
ATOM 4495 O O . HIS B 1 265 ? -15.477 -0.502 -18.25 1 95.25 265 HIS B O 1
ATOM 4501 N N . PRO B 1 266 ? -17.453 -1.336 -18.578 1 96.38 266 PRO B N 1
ATOM 4502 C CA . PRO B 1 266 ? -18.188 -0.237 -17.938 1 96.38 266 PRO B CA 1
ATOM 4503 C C . PRO B 1 266 ? -17.734 -0.005 -16.5 1 96.38 266 PRO B C 1
ATOM 4505 O O . PRO B 1 266 ? -17.859 1.108 -15.977 1 96.38 266 PRO B O 1
ATOM 4508 N N . LEU B 1 267 ? -17.188 -0.973 -15.867 1 96.62 267 LEU B N 1
ATOM 4509 C CA . LEU B 1 267 ? -16.703 -0.86 -14.492 1 96.62 267 LEU B CA 1
ATOM 4510 C C . LEU B 1 267 ? -15.648 0.229 -14.375 1 96.62 267 LEU B C 1
ATOM 4512 O O . LEU B 1 267 ? -15.523 0.865 -13.32 1 96.62 267 LEU B O 1
ATOM 4516 N N . PHE B 1 268 ? -14.938 0.412 -15.453 1 95.69 268 PHE B N 1
ATOM 4517 C CA . PHE B 1 268 ? -13.773 1.29 -15.406 1 95.69 268 PHE B CA 1
ATOM 4518 C C . PHE B 1 268 ? -14.195 2.752 -15.484 1 95.69 268 PHE B C 1
ATOM 4520 O O . PHE B 1 268 ? -13.367 3.652 -15.344 1 95.69 268 PHE B O 1
ATOM 4527 N N . GLN B 1 269 ? -15.516 3.023 -15.648 1 95.19 269 GLN B N 1
ATOM 4528 C CA . GLN B 1 269 ? -16.062 4.379 -15.609 1 95.19 269 GLN B CA 1
ATOM 4529 C C . GLN B 1 269 ? -16.344 4.809 -14.172 1 95.19 269 GLN B C 1
ATOM 4531 O O . GLN B 1 269 ? -16.75 5.949 -13.93 1 95.19 269 GLN B O 1
ATOM 4536 N N . HIS B 1 270 ? -16.172 3.916 -13.266 1 96.62 270 HIS B N 1
ATOM 4537 C CA . HIS B 1 270 ? -16.391 4.176 -11.844 1 96.62 270 HIS B CA 1
ATOM 4538 C C . HIS B 1 270 ? -15.086 4.102 -11.062 1 96.62 270 HIS B C 1
ATOM 4540 O O . HIS B 1 270 ? -14.008 4.098 -11.656 1 96.62 270 HIS B O 1
ATOM 4546 N N . ASN B 1 271 ? -15.117 4.273 -9.742 1 97.06 271 ASN B N 1
ATOM 4547 C CA . ASN B 1 271 ? -13.93 4.219 -8.898 1 97.06 271 ASN B CA 1
ATOM 4548 C C . ASN B 1 271 ? -13.43 2.785 -8.727 1 97.06 271 ASN B C 1
ATOM 4550 O O . ASN B 1 271 ? -13.555 2.209 -7.641 1 97.06 271 ASN B O 1
ATOM 4554 N N . VAL B 1 272 ? -12.922 2.242 -9.812 1 97.94 272 VAL B N 1
ATOM 4555 C CA . VAL B 1 272 ? -12.398 0.881 -9.828 1 97.94 272 VAL B CA 1
ATOM 4556 C C . VAL B 1 272 ? -10.914 0.904 -10.18 1 97.94 272 VAL B C 1
ATOM 4558 O O . VAL B 1 272 ? -10.516 1.513 -11.18 1 97.94 272 VAL B O 1
ATOM 4561 N N . ILE B 1 273 ? -10.086 0.366 -9.328 1 98.06 273 ILE B N 1
ATOM 4562 C CA . ILE B 1 273 ? -8.68 0.116 -9.641 1 98.06 273 ILE B CA 1
ATOM 4563 C C . ILE B 1 273 ? -8.516 -1.315 -10.148 1 98.06 273 ILE B C 1
ATOM 4565 O O . ILE B 1 273 ? -8.812 -2.271 -9.43 1 98.06 273 ILE B O 1
ATOM 4569 N N . ALA B 1 274 ? -8.07 -1.443 -11.352 1 97.5 274 ALA B N 1
ATOM 4570 C CA . ALA B 1 274 ? -7.926 -2.748 -11.992 1 97.5 274 ALA B CA 1
ATOM 4571 C C . ALA B 1 274 ? -6.457 -3.078 -12.242 1 97.5 274 ALA B C 1
ATOM 4573 O O . ALA B 1 274 ? -5.676 -2.207 -12.625 1 97.5 274 ALA B O 1
ATOM 4574 N N . THR B 1 275 ? -6.059 -4.246 -11.961 1 97.75 275 THR B N 1
ATOM 4575 C CA . THR B 1 275 ? -4.75 -4.777 -12.32 1 97.75 275 THR B CA 1
ATOM 4576 C C . THR B 1 275 ? -4.887 -6.098 -13.078 1 97.75 275 THR B C 1
ATOM 4578 O O . THR B 1 275 ? -5.898 -6.793 -12.938 1 97.75 275 THR B O 1
ATOM 4581 N N . PRO B 1 276 ? -3.996 -6.418 -13.992 1 96 276 PRO B N 1
ATOM 4582 C CA . PRO B 1 276 ? -4.145 -7.547 -14.906 1 96 276 PRO B CA 1
ATOM 4583 C C . PRO B 1 276 ? -3.623 -8.859 -14.328 1 96 276 PRO B C 1
ATOM 4585 O O . PRO B 1 276 ? -2.736 -9.492 -14.906 1 96 276 PRO B O 1
ATOM 4588 N N . HIS B 1 277 ? -4.242 -9.281 -13.203 1 94.88 277 HIS B N 1
ATOM 4589 C CA . HIS B 1 277 ? -3.975 -10.57 -12.578 1 94.88 277 HIS B CA 1
ATOM 4590 C C . HIS B 1 277 ? -2.5 -10.719 -12.219 1 94.88 277 HIS B C 1
ATOM 4592 O O . HIS B 1 277 ? -1.852 -11.688 -12.609 1 94.88 277 HIS B O 1
ATOM 4598 N N . ILE B 1 278 ? -2.033 -9.797 -11.414 1 96.31 278 ILE B N 1
ATOM 4599 C CA . ILE B 1 278 ? -0.602 -9.758 -11.125 1 96.31 278 ILE B CA 1
ATOM 4600 C C . ILE B 1 278 ? -0.367 -9.93 -9.625 1 96.31 278 ILE B C 1
ATOM 4602 O O . ILE B 1 278 ? 0.75 -9.734 -9.141 1 96.31 278 ILE B O 1
ATOM 4606 N N . GLY B 1 279 ? -1.405 -10.219 -8.82 1 96.44 279 GLY B N 1
ATOM 4607 C CA . GLY B 1 279 ? -1.247 -10.367 -7.379 1 96.44 279 GLY B CA 1
ATOM 4608 C C . GLY B 1 279 ? -0.086 -11.266 -7 1 96.44 279 GLY B C 1
ATOM 4609 O O . GLY B 1 279 ? 0.735 -10.906 -6.152 1 96.44 279 GLY B O 1
ATOM 4610 N N . GLY B 1 280 ? -0.035 -12.398 -7.672 1 95.38 280 GLY B N 1
ATOM 4611 C CA . GLY B 1 280 ? 1.019 -13.359 -7.391 1 95.38 280 GLY B CA 1
ATOM 4612 C C . GLY B 1 280 ? 2.184 -13.273 -8.359 1 95.38 280 GLY B C 1
ATOM 4613 O O . GLY B 1 280 ? 3.104 -14.094 -8.305 1 95.38 280 GLY B O 1
ATOM 4614 N N . VAL B 1 281 ? 2.17 -12.336 -9.305 1 95.31 281 VAL B N 1
ATOM 4615 C CA . VAL B 1 281 ? 3.182 -12.211 -10.344 1 95.31 281 VAL B CA 1
ATOM 4616 C C . VAL B 1 281 ? 4.352 -11.375 -9.836 1 95.31 281 VAL B C 1
ATOM 4618 O O . VAL B 1 281 ? 4.496 -10.203 -10.203 1 95.31 281 VAL B O 1
ATOM 4621 N N . THR B 1 282 ? 5.156 -11.969 -9 1 96.44 282 THR B N 1
ATOM 4622 C CA . THR B 1 282 ? 6.336 -11.352 -8.406 1 96.44 282 THR B CA 1
ATOM 4623 C C . THR B 1 282 ? 7.543 -12.281 -8.516 1 96.44 282 THR B C 1
ATOM 4625 O O . THR B 1 282 ? 7.391 -13.5 -8.641 1 96.44 282 THR B O 1
ATOM 4628 N N . ASN B 1 283 ? 8.719 -11.695 -8.453 1 95.31 283 ASN B N 1
ATOM 4629 C CA . ASN B 1 283 ? 9.93 -12.5 -8.461 1 95.31 283 ASN B CA 1
ATOM 4630 C C . ASN B 1 283 ? 9.953 -13.492 -7.301 1 95.31 283 ASN B C 1
ATOM 4632 O O . ASN B 1 283 ? 10.305 -14.656 -7.48 1 95.31 283 ASN B O 1
ATOM 4636 N N . ALA B 1 284 ? 9.531 -13.047 -6.164 1 96.12 284 ALA B N 1
ATOM 4637 C CA . ALA B 1 284 ? 9.539 -13.898 -4.98 1 96.12 284 ALA B CA 1
ATOM 4638 C C . ALA B 1 284 ? 8.609 -15.094 -5.16 1 96.12 284 ALA B C 1
ATOM 4640 O O . ALA B 1 284 ? 8.992 -16.234 -4.879 1 96.12 284 ALA B O 1
ATOM 4641 N N . SER B 1 285 ? 7.406 -14.836 -5.613 1 96.06 285 SER B N 1
ATOM 4642 C CA . SER B 1 285 ? 6.418 -15.891 -5.82 1 96.06 285 SER B CA 1
ATOM 4643 C C . SER B 1 285 ? 6.887 -16.891 -6.871 1 96.06 285 SER B C 1
ATOM 4645 O O . SER B 1 285 ? 6.82 -18.094 -6.656 1 96.06 285 SER B O 1
ATOM 4647 N N . PHE B 1 286 ? 7.395 -16.375 -8.008 1 94.75 286 PHE B N 1
ATOM 4648 C CA . PHE B 1 286 ? 7.805 -17.25 -9.102 1 94.75 286 PHE B CA 1
ATOM 4649 C C . PHE B 1 286 ? 9.023 -18.078 -8.711 1 94.75 286 PHE B C 1
ATOM 4651 O O . PHE B 1 286 ? 9.094 -19.281 -9 1 94.75 286 PHE B O 1
ATOM 4658 N N . LYS B 1 287 ? 9.969 -17.484 -8.031 1 95.44 287 LYS B N 1
ATOM 4659 C CA . LYS B 1 287 ? 11.148 -18.203 -7.57 1 95.44 287 LYS B CA 1
ATOM 4660 C C . LYS B 1 287 ? 10.766 -19.297 -6.566 1 95.44 287 LYS B C 1
ATOM 4662 O O . LYS B 1 287 ? 11.258 -20.422 -6.645 1 95.44 287 LYS B O 1
ATOM 4667 N N . GLY B 1 288 ? 9.906 -18.891 -5.629 1 96.5 288 GLY B N 1
ATOM 4668 C CA . GLY B 1 288 ? 9.445 -19.875 -4.656 1 96.5 288 GLY B CA 1
ATOM 4669 C C . GLY B 1 288 ? 8.672 -21.016 -5.285 1 96.5 288 GLY B C 1
ATOM 4670 O O . GLY B 1 288 ? 8.867 -22.188 -4.918 1 96.5 288 GLY B O 1
ATOM 4671 N N . THR B 1 289 ? 7.816 -20.734 -6.219 1 95.69 289 THR B N 1
ATOM 4672 C CA . THR B 1 289 ? 7.051 -21.75 -6.93 1 95.69 289 THR B CA 1
ATOM 4673 C C . THR B 1 289 ? 7.977 -22.656 -7.727 1 95.69 289 THR B C 1
ATOM 4675 O O . THR B 1 289 ? 7.859 -23.891 -7.652 1 95.69 289 THR B O 1
ATOM 4678 N N . ALA B 1 290 ? 8.898 -22.016 -8.43 1 95.5 290 ALA B N 1
ATOM 4679 C CA . ALA B 1 290 ? 9.836 -22.781 -9.25 1 95.5 290 ALA B CA 1
ATOM 4680 C C . ALA B 1 290 ? 10.625 -23.781 -8.406 1 95.5 290 ALA B C 1
ATOM 4682 O O . ALA B 1 290 ? 10.812 -24.922 -8.805 1 95.5 290 ALA B O 1
ATOM 4683 N N . ARG B 1 291 ? 11.023 -23.375 -7.262 1 96.88 291 ARG B N 1
ATOM 4684 C CA . ARG B 1 291 ? 11.789 -24.234 -6.375 1 96.88 291 ARG B CA 1
ATOM 4685 C C . ARG B 1 291 ? 10.992 -25.484 -6 1 96.88 291 ARG B C 1
ATOM 4687 O O . ARG B 1 291 ? 11.508 -26.609 -6.055 1 96.88 291 ARG B O 1
ATOM 4694 N N . ILE B 1 292 ? 9.773 -25.281 -5.656 1 97.62 292 ILE B N 1
ATOM 4695 C CA . ILE B 1 292 ? 8.938 -26.391 -5.23 1 97.62 292 ILE B CA 1
ATOM 4696 C C . ILE B 1 292 ? 8.633 -27.297 -6.418 1 97.62 292 ILE B C 1
ATOM 4698 O O . ILE B 1 292 ? 8.633 -28.531 -6.289 1 97.62 292 ILE B O 1
ATOM 4702 N N . VAL B 1 293 ? 8.383 -26.688 -7.57 1 96.31 293 VAL B N 1
ATOM 4703 C CA . VAL B 1 293 ? 8.117 -27.453 -8.789 1 96.31 293 VAL B CA 1
ATOM 4704 C C . VAL B 1 293 ? 9.32 -28.344 -9.117 1 96.31 293 VAL B C 1
ATOM 4706 O O . VAL B 1 293 ? 9.164 -29.531 -9.375 1 96.31 293 VAL B O 1
ATOM 4709 N N . VAL B 1 294 ? 10.516 -27.812 -9.031 1 97 294 VAL B N 1
ATOM 4710 C CA . VAL B 1 294 ? 11.734 -28.562 -9.328 1 97 294 VAL B CA 1
ATOM 4711 C C . VAL B 1 294 ? 11.93 -29.672 -8.297 1 97 294 VAL B C 1
ATOM 4713 O O . VAL B 1 294 ? 12.305 -30.797 -8.648 1 97 294 VAL B O 1
ATOM 4716 N N . ASP B 1 295 ? 11.672 -29.328 -7.074 1 97.94 295 ASP B N 1
ATOM 4717 C CA . ASP B 1 295 ? 11.766 -30.344 -6.027 1 97.94 295 ASP B CA 1
ATOM 4718 C C . ASP B 1 295 ? 10.844 -31.531 -6.316 1 97.94 295 ASP B C 1
ATOM 4720 O O . ASP B 1 295 ? 11.242 -32.688 -6.152 1 97.94 295 ASP B O 1
ATOM 4724 N N . ASN B 1 296 ? 9.664 -31.266 -6.738 1 98.31 296 ASN B N 1
ATOM 4725 C CA . ASN B 1 296 ? 8.688 -32.312 -7.023 1 98.31 296 ASN B CA 1
ATOM 4726 C C . ASN B 1 296 ? 9.094 -33.125 -8.234 1 98.31 296 ASN B C 1
ATOM 4728 O O . ASN B 1 296 ? 8.898 -34.344 -8.25 1 98.31 296 ASN B O 1
ATOM 4732 N N . ILE B 1 297 ? 9.648 -32.5 -9.242 1 97.56 297 ILE B N 1
ATOM 4733 C CA . ILE B 1 297 ? 10.125 -33.219 -10.422 1 97.56 297 ILE B CA 1
ATOM 4734 C C . ILE B 1 297 ? 11.273 -34.125 -10.039 1 97.56 297 ILE B C 1
ATOM 4736 O O . ILE B 1 297 ? 11.305 -35.281 -10.461 1 97.56 297 ILE B O 1
ATOM 4740 N N . ASN B 1 298 ? 12.141 -33.656 -9.211 1 97.69 298 ASN B N 1
ATOM 4741 C CA . ASN B 1 298 ? 13.242 -34.469 -8.727 1 97.69 298 ASN B CA 1
ATOM 4742 C C . ASN B 1 298 ? 12.75 -35.656 -7.895 1 97.69 298 ASN B C 1
ATOM 4744 O O . ASN B 1 298 ? 13.242 -36.781 -8.039 1 97.69 298 ASN B O 1
ATOM 4748 N N . ARG B 1 299 ? 11.852 -35.375 -7.031 1 98.06 299 ARG B N 1
ATOM 4749 C CA . ARG B 1 299 ? 11.266 -36.438 -6.23 1 98.06 299 ARG B CA 1
ATOM 4750 C C . ARG B 1 299 ? 10.641 -37.531 -7.121 1 98.06 299 ARG B C 1
ATOM 4752 O O . ARG B 1 299 ? 10.883 -38.719 -6.938 1 98.06 299 ARG B O 1
ATOM 4759 N N . TYR B 1 300 ? 9.898 -37.094 -8.125 1 97.75 300 TYR B N 1
ATOM 4760 C CA . TYR B 1 300 ? 9.258 -38 -9.055 1 97.75 300 TYR B CA 1
ATOM 4761 C C . TYR B 1 300 ? 10.305 -38.844 -9.805 1 97.75 300 TYR B C 1
ATOM 4763 O O . TYR B 1 300 ? 10.141 -40.031 -9.977 1 97.75 300 TYR B O 1
ATOM 4771 N N . ALA B 1 301 ? 11.344 -38.188 -10.25 1 96.81 301 ALA B N 1
ATOM 4772 C CA . ALA B 1 301 ? 12.422 -38.844 -10.969 1 96.81 301 ALA B CA 1
ATOM 4773 C C . ALA B 1 301 ? 13.062 -39.938 -10.102 1 96.81 301 ALA B C 1
ATOM 4775 O O . ALA B 1 301 ? 13.57 -40.938 -10.617 1 96.81 301 ALA B O 1
ATOM 4776 N N . GLN B 1 302 ? 12.938 -39.781 -8.836 1 96.81 302 GLN B N 1
ATOM 4777 C CA . GLN B 1 302 ? 13.539 -40.719 -7.898 1 96.81 302 GLN B CA 1
ATOM 4778 C C . GLN B 1 302 ? 12.523 -41.75 -7.414 1 96.81 302 GLN B C 1
ATOM 4780 O O . GLN B 1 302 ? 12.828 -42.562 -6.547 1 96.81 302 GLN B O 1
ATOM 4785 N N . GLY B 1 303 ? 11.383 -41.656 -7.922 1 96.44 303 GLY B N 1
ATOM 4786 C CA . GLY B 1 303 ? 10.344 -42.594 -7.539 1 96.44 303 GLY B CA 1
ATOM 4787 C C . GLY B 1 303 ? 9.688 -42.25 -6.215 1 96.44 303 GLY B C 1
ATOM 4788 O O . GLY B 1 303 ? 9.078 -43.125 -5.578 1 96.44 303 GLY B O 1
ATOM 4789 N N . LYS B 1 304 ? 9.82 -40.969 -5.812 1 97.38 304 LYS B N 1
ATOM 4790 C CA . LYS B 1 304 ? 9.219 -40.5 -4.566 1 97.38 304 LYS B CA 1
ATOM 4791 C C . LYS B 1 304 ? 7.941 -39.688 -4.832 1 97.38 304 LYS B C 1
ATOM 4793 O O . LYS B 1 304 ? 7.773 -39.125 -5.91 1 97.38 304 LYS B O 1
ATOM 4798 N N . GLU B 1 305 ? 7.051 -39.719 -3.844 1 97.56 305 GLU B N 1
ATOM 4799 C CA . GLU B 1 305 ? 5.832 -38.938 -3.939 1 97.56 305 GLU B CA 1
ATOM 4800 C C . GLU B 1 305 ? 6.145 -37.438 -3.973 1 97.56 305 GLU B C 1
ATOM 4802 O O . GLU B 1 305 ? 6.949 -36.938 -3.176 1 97.56 305 GLU B O 1
ATOM 4807 N N . PRO B 1 306 ? 5.551 -36.719 -4.891 1 98.25 306 PRO B N 1
ATOM 4808 C CA . PRO B 1 306 ? 5.734 -35.281 -4.895 1 98.25 306 PRO B CA 1
ATOM 4809 C C . PRO B 1 306 ? 5.176 -34.594 -3.641 1 98.25 306 PRO B C 1
ATOM 4811 O O . PRO B 1 306 ? 4.258 -35.125 -3.01 1 98.25 306 PRO B O 1
ATOM 4814 N N . LEU B 1 307 ? 5.785 -33.438 -3.289 1 97.62 307 LEU B N 1
ATOM 4815 C CA . LEU B 1 307 ? 5.227 -32.625 -2.225 1 97.62 307 LEU B CA 1
ATOM 4816 C C . LEU B 1 307 ? 3.861 -32.062 -2.627 1 97.62 307 LEU B C 1
ATOM 4818 O O . LEU B 1 307 ? 3.621 -31.797 -3.805 1 97.62 307 LEU B O 1
ATOM 4822 N N . TYR B 1 308 ? 2.916 -31.938 -1.62 1 97.25 308 TYR B N 1
ATOM 4823 C CA . TYR B 1 308 ? 1.624 -31.281 -1.773 1 97.25 308 TYR B CA 1
ATOM 4824 C C . TYR B 1 308 ? 0.795 -31.953 -2.861 1 97.25 308 TYR B C 1
ATOM 4826 O O . TYR B 1 308 ? 0.222 -31.281 -3.721 1 97.25 308 TYR B O 1
ATOM 4834 N N . SER B 1 309 ? 0.84 -33.25 -2.945 1 97.62 309 SER B N 1
ATOM 4835 C CA . SER B 1 309 ? 0.004 -34 -3.859 1 97.62 309 SER B CA 1
ATOM 4836 C C . SER B 1 309 ? -1.478 -33.781 -3.572 1 97.62 309 SER B C 1
ATOM 4838 O O . SER B 1 309 ? -1.889 -33.719 -2.412 1 97.62 309 SER B O 1
ATOM 4840 N N . ALA B 1 310 ? -2.176 -33.594 -4.613 1 96.12 310 ALA B N 1
ATOM 4841 C CA . ALA B 1 310 ? -3.615 -33.375 -4.48 1 96.12 310 ALA B CA 1
ATOM 4842 C C . ALA B 1 310 ? -4.371 -34.719 -4.562 1 96.12 310 ALA B C 1
ATOM 4844 O O . ALA B 1 310 ? -5.598 -34.75 -4.426 1 96.12 310 ALA B O 1
ATOM 4845 N N . ASN B 1 311 ? -3.652 -35.812 -4.875 1 96.56 311 ASN B N 1
ATOM 4846 C CA . ASN B 1 311 ? -4.254 -37.156 -4.961 1 96.56 311 ASN B CA 1
ATOM 4847 C C . ASN B 1 311 ? -3.332 -38.219 -4.379 1 96.56 311 ASN B C 1
ATOM 4849 O O . ASN B 1 311 ? -2.197 -37.906 -4 1 96.56 311 ASN B O 1
ATOM 4853 N N . ASN B 1 312 ? -3.863 -39.375 -4.148 1 93.12 312 ASN B N 1
ATOM 4854 C CA . ASN B 1 312 ? -3.123 -40.531 -3.707 1 93.12 312 ASN B CA 1
ATOM 4855 C C . ASN B 1 312 ? -3.221 -41.688 -4.723 1 93.12 312 ASN B C 1
ATOM 4857 O O . ASN B 1 312 ? -4.316 -42.031 -5.164 1 93.12 312 ASN B O 1
ATOM 4861 N N . ILE B 1 313 ? -2.07 -42.156 -5.137 1 91.88 313 ILE B N 1
ATOM 4862 C CA . ILE B 1 313 ? -2.096 -43.219 -6.113 1 91.88 313 ILE B CA 1
ATOM 4863 C C . ILE B 1 313 ? -1.371 -44.438 -5.551 1 91.88 313 ILE B C 1
ATOM 4865 O O . ILE B 1 313 ? -0.485 -44.312 -4.703 1 91.88 313 ILE B O 1
#

Nearest PDB structures (foldseek):
  8wps-assembly1_A  TM=8.272E-01  e=9.575E-26  Anabaena sp. 90
  8wpo-assembly1_A  TM=8.147E-01  e=1.130E-25  Anabaena sp. 90
  8wpj-assembly1_B  TM=8.429E-01  e=9.209E-25  Anabaena sp. 90
  4g2n-assembly1_A  TM=8.411E-01  e=5.017E-25  Polaromonas sp. JS666
  1gdh-assembly1_B  TM=8.319E-01  e=1.786E-24  Hyphomicrobium methylovorum

Solvent-accessible surface area (backbone atoms only — not comparable to full-atom values): 31340 Å² total; per-residue (Å²): 102,29,34,36,36,28,34,64,71,44,52,69,50,52,66,52,36,52,78,75,41,69,90,38,50,76,43,79,37,48,58,92,47,45,78,81,48,34,59,72,20,38,30,38,29,42,72,80,32,72,46,39,57,71,55,55,70,57,30,62,46,46,33,39,42,30,83,37,61,75,58,86,44,45,39,60,69,52,30,37,76,70,57,24,49,38,27,38,34,57,36,69,74,12,44,26,9,54,31,30,26,52,42,51,52,40,42,51,44,39,59,36,44,46,48,91,49,39,65,60,32,33,67,68,49,42,54,37,42,64,74,18,49,61,62,54,75,34,33,34,20,35,36,22,65,49,45,38,24,40,44,31,28,39,39,44,32,56,49,47,28,46,29,32,35,26,26,88,60,47,86,78,55,74,56,70,40,43,76,46,72,29,38,62,91,40,44,58,73,60,30,41,75,19,48,31,40,36,40,36,42,81,86,45,82,92,38,56,41,63,40,31,53,70,59,58,65,40,36,25,75,58,16,35,42,33,38,70,46,55,17,54,32,46,33,64,67,38,52,43,51,39,48,74,69,53,38,34,60,32,35,28,33,28,46,47,71,53,79,54,50,64,71,78,41,74,55,65,81,48,62,46,51,74,47,36,47,32,43,48,32,24,54,57,14,38,46,32,40,30,52,52,48,48,50,26,51,52,29,44,77,69,74,39,80,46,63,63,47,79,62,77,114,104,29,36,36,35,27,35,65,70,44,53,69,50,52,66,52,35,52,77,74,41,69,90,40,50,77,41,79,36,51,57,92,49,46,80,80,49,32,59,73,20,38,31,37,29,44,72,81,32,72,45,39,56,72,56,56,71,57,30,63,46,45,34,39,40,31,83,35,61,76,59,89,44,46,41,59,68,51,29,36,76,68,56,24,46,37,27,37,35,58,36,69,73,15,43,25,9,55,31,30,25,52,41,52,50,38,42,50,45,40,59,35,45,46,48,89,50,40,64,59,32,36,67,66,50,40,54,38,42,62,74,19,49,61,60,54,76,35,31,36,20,33,37,21,65,49,46,39,25,39,44,30,28,40,39,43,31,53,48,47,27,46,30,32,34,26,24,89,61,48,86,79,57,73,56,71,40,44,77,46,74,31,38,64,92,39,45,57,74,57,31,40,75,17,47,31,40,36,40,36,42,82,86,47,82,91,40,55,41,62,40,31,55,70,59,59,66,41,34,25,75,60,16,36,42,32,38,71,47,55,17,52,32,46,33,63,67,37,49,44,52,40,48,74,70,54,38,33,61,30,36,28,32,28,46,48,70,53,78,54,49,63,71,78,42,73,56,64,81,49,61,45,52,74,46,37,48,32,44,49,33,24,55,56,14,38,47,31,39,30,52,52,49,49,51,26,52,51,29,45,75,70,73,38,81,47,63,63,48,79,61,78,115

Sequence (626 aa):
MNILFCGEGFSNAIDHLKPLLSDYNLRICPENRVQDHVAKTDVIIPFITNVDEKLMKQGNFGLVQQFGVGLGVVDIEAATRNKIWVARVPSAESGNAESVAEHAIMLMMMLSRKFHEIQNVLQAREVGRPIGQTLFGKRACIIGLGGIGRALARRLHSLDMHVTGIHEYPERGVPSGVDRLFGLSDYTEAVHNADYVILCLNYRVSRHHFIDKPELQAIKPGAFFINIARGGFLNHDALLHILQTEHLAGAGLDVFAEEPVNPDHPLFQHNVIATPHIGGVTNASFKGTARIVVDNINRYAQGKEPLYSANNIMNILFCGEGFSNAIDHLKPLLSDYNLRICPENRVQDHVAKTDVIIPFITNVDEKLMKQGNFGLVQQFGVGLGVVDIEAATRNKIWVARVPSAESGNAESVAEHAIMLMMMLSRKFHEIQNVLQAREVGRPIGQTLFGKRACIIGLGGIGRALARRLHSLDMHVTGIHEYPERGVPSGVDRLFGLSDYTEAVHNADYVILCLNYRVSRHHFIDKPELQAIKPGAFFINIARGGFLNHDALLHILQTEHLAGAGLDVFAEEPVNPDHPLFQHNVIATPHIGGVTNASFKGTARIVVDNINRYAQGKEPLYSANNI